Protein AF-A0A954X4A0-F1 (afdb_monomer)

Structure (mmCIF, N/CA/C/O backbone):
data_AF-A0A954X4A0-F1
#
_entry.id   AF-A0A954X4A0-F1
#
loop_
_atom_site.group_PDB
_atom_site.id
_atom_site.type_symbol
_atom_site.label_atom_id
_atom_site.label_alt_id
_atom_site.label_comp_id
_atom_site.label_asym_id
_atom_site.label_entity_id
_atom_site.label_seq_id
_atom_site.pdbx_PDB_ins_code
_atom_site.Cartn_x
_atom_site.Cartn_y
_atom_site.Cartn_z
_atom_site.occupancy
_atom_site.B_iso_or_equiv
_atom_site.auth_seq_id
_atom_site.auth_comp_id
_atom_site.auth_asym_id
_atom_site.auth_atom_id
_atom_site.pdbx_PDB_model_num
ATOM 1 N N . MET A 1 1 ? 46.713 26.435 -5.216 1.00 39.06 1 MET A N 1
ATOM 2 C CA . MET A 1 1 ? 46.132 25.210 -4.631 1.00 39.06 1 MET A CA 1
ATOM 3 C C . MET A 1 1 ? 44.627 25.393 -4.653 1.00 39.06 1 MET A C 1
ATOM 5 O O . MET A 1 1 ? 44.120 26.196 -3.885 1.00 39.06 1 MET A O 1
ATOM 9 N N . VAL A 1 2 ? 43.946 24.784 -5.622 1.00 31.58 2 VAL A N 1
ATOM 10 C CA . VAL A 1 2 ? 42.481 24.824 -5.707 1.00 31.58 2 VAL A CA 1
ATOM 11 C C . VAL A 1 2 ? 41.971 23.732 -4.775 1.00 31.58 2 VAL A C 1
ATOM 13 O O . VAL A 1 2 ? 42.324 22.568 -4.953 1.00 31.58 2 VAL A O 1
ATOM 16 N N . ALA A 1 3 ? 41.231 24.117 -3.740 1.00 28.08 3 ALA A N 1
ATOM 17 C CA . ALA A 1 3 ? 40.576 23.171 -2.851 1.00 28.08 3 ALA A CA 1
ATOM 18 C C . ALA A 1 3 ? 39.402 22.543 -3.610 1.00 28.08 3 ALA A C 1
ATOM 20 O O . ALA A 1 3 ? 38.414 23.213 -3.902 1.00 28.08 3 ALA A O 1
ATOM 21 N N . VAL A 1 4 ? 39.539 21.267 -3.964 1.00 30.56 4 VAL A N 1
ATOM 22 C CA . VAL A 1 4 ? 38.419 20.442 -4.416 1.00 30.56 4 VAL A CA 1
ATOM 23 C C . VAL A 1 4 ? 37.564 20.176 -3.183 1.00 30.56 4 VAL A C 1
ATOM 25 O O . VAL A 1 4 ? 37.956 19.416 -2.299 1.00 30.56 4 VAL A O 1
ATOM 28 N N . VAL A 1 5 ? 36.427 20.862 -3.086 1.00 30.56 5 VAL A N 1
ATOM 29 C CA . VAL A 1 5 ? 35.395 20.539 -2.102 1.00 30.56 5 VAL A CA 1
ATOM 30 C C . VAL A 1 5 ? 34.685 19.296 -2.623 1.00 30.56 5 VAL A C 1
ATOM 32 O O . VAL A 1 5 ? 33.841 19.377 -3.510 1.00 30.56 5 VAL A O 1
ATOM 35 N N . LEU A 1 6 ? 35.081 18.134 -2.111 1.00 31.70 6 LEU A N 1
ATOM 36 C CA . LEU A 1 6 ? 34.331 16.898 -2.280 1.00 31.70 6 LEU A CA 1
ATOM 37 C C . LEU A 1 6 ? 33.042 17.045 -1.459 1.00 31.70 6 LEU A C 1
ATOM 39 O O . LEU A 1 6 ? 33.068 16.892 -0.237 1.00 31.70 6 LEU A O 1
ATOM 43 N N . LEU A 1 7 ? 31.930 17.408 -2.106 1.00 33.59 7 LEU A N 1
ATOM 44 C CA . LEU A 1 7 ? 30.612 17.249 -1.495 1.00 33.59 7 LEU A CA 1
ATOM 45 C C . LEU A 1 7 ? 30.354 15.746 -1.371 1.00 33.59 7 LEU A C 1
ATOM 47 O O . LEU A 1 7 ? 29.983 15.084 -2.335 1.00 33.59 7 LEU A O 1
ATOM 51 N N . LEU A 1 8 ? 30.584 15.208 -0.177 1.00 35.22 8 LEU A N 1
ATOM 52 C CA . LEU A 1 8 ? 30.024 13.926 0.224 1.00 35.22 8 LEU A CA 1
ATOM 53 C C . LEU A 1 8 ? 28.500 14.090 0.233 1.00 35.22 8 LEU A C 1
ATOM 55 O O . LEU A 1 8 ? 27.963 14.833 1.056 1.00 35.22 8 LEU A O 1
ATOM 59 N N . ALA A 1 9 ? 27.816 13.434 -0.705 1.00 33.53 9 ALA A N 1
ATOM 60 C CA . ALA A 1 9 ? 26.380 13.228 -0.601 1.00 33.53 9 ALA A CA 1
ATOM 61 C C . ALA A 1 9 ? 26.092 12.505 0.729 1.00 33.53 9 ALA A C 1
ATOM 63 O O . ALA A 1 9 ? 26.859 11.608 1.099 1.00 33.53 9 ALA A O 1
ATOM 64 N N . PRO A 1 10 ? 25.041 12.881 1.477 1.00 32.62 10 PRO A N 1
ATOM 65 C CA . PRO A 1 10 ? 24.654 12.131 2.658 1.00 32.62 10 PRO A CA 1
ATOM 66 C C . PRO A 1 10 ? 24.309 10.707 2.222 1.00 32.62 10 PRO A C 1
ATOM 68 O O . PRO A 1 10 ? 23.379 10.467 1.456 1.00 32.62 10 PRO A O 1
ATOM 71 N N . SER A 1 11 ? 25.123 9.767 2.685 1.00 42.88 11 SER A N 1
ATOM 72 C CA . SER A 1 11 ? 24.924 8.340 2.523 1.00 42.88 11 SER A CA 1
ATOM 73 C C . SER A 1 11 ? 23.708 7.911 3.341 1.00 42.88 11 SER A C 1
ATOM 75 O O . SER A 1 11 ? 23.797 7.788 4.564 1.00 42.88 11 SER A O 1
ATOM 77 N N . SER A 1 12 ? 22.588 7.661 2.674 1.00 38.28 12 SER A N 1
ATOM 78 C CA . SER A 1 12 ? 21.484 6.880 3.239 1.00 38.28 12 SER A CA 1
ATOM 79 C C . SER A 1 12 ? 21.042 5.762 2.293 1.00 38.28 12 SER A C 1
ATOM 81 O O . SER A 1 12 ? 19.857 5.465 2.201 1.00 38.28 12 SER A O 1
ATOM 83 N N . SER A 1 13 ? 21.977 5.141 1.570 1.00 37.66 13 SER A N 1
ATOM 84 C CA . SER A 1 13 ? 21.705 3.873 0.891 1.00 37.66 13 SER A CA 1
ATOM 85 C C . SER A 1 13 ? 21.936 2.741 1.888 1.00 37.66 13 SER A C 1
ATOM 87 O O . SER A 1 13 ? 23.075 2.462 2.271 1.00 37.66 13 SER A O 1
ATOM 89 N N . VAL A 1 14 ? 20.854 2.121 2.353 1.00 39.56 14 VAL A N 1
ATOM 90 C CA . VAL A 1 14 ? 20.941 0.863 3.095 1.00 39.56 14 VAL A CA 1
ATOM 91 C C . VAL A 1 14 ? 21.382 -0.204 2.095 1.00 39.56 14 VAL A C 1
ATOM 93 O O . VAL A 1 14 ? 20.606 -0.649 1.260 1.00 39.56 14 VAL A O 1
ATOM 96 N N . ASP A 1 15 ? 22.664 -0.554 2.154 1.00 45.38 15 ASP A N 1
ATOM 97 C CA . ASP A 1 15 ? 23.325 -1.545 1.302 1.00 45.38 15 ASP A CA 1
ATOM 98 C C . ASP A 1 15 ? 23.193 -2.960 1.905 1.00 45.38 15 ASP A C 1
ATOM 100 O O . ASP A 1 15 ? 24.169 -3.653 2.196 1.00 45.38 15 ASP A O 1
ATOM 104 N N . SER A 1 16 ? 21.955 -3.383 2.166 1.00 46.41 16 SER A N 1
ATOM 105 C CA . SER A 1 16 ? 21.629 -4.783 2.449 1.00 46.41 16 SER A CA 1
ATOM 106 C C . SER A 1 16 ? 20.537 -5.197 1.480 1.00 46.41 16 SER A C 1
ATOM 108 O O . SER A 1 16 ? 19.430 -4.676 1.577 1.00 46.41 16 SER A O 1
ATOM 110 N N . GLN A 1 17 ? 20.871 -6.078 0.529 1.00 62.22 17 GLN A N 1
ATOM 111 C CA . GLN A 1 17 ? 19.955 -6.586 -0.497 1.00 62.22 17 GLN A CA 1
ATOM 112 C C . GLN A 1 17 ? 18.569 -6.838 0.103 1.00 62.22 17 GLN A C 1
ATOM 114 O O . GLN A 1 17 ? 18.428 -7.688 0.984 1.00 62.22 17 GLN A O 1
ATOM 119 N N . ALA A 1 18 ? 17.577 -6.073 -0.354 1.00 69.38 18 ALA A N 1
ATOM 120 C CA . ALA A 1 18 ? 16.188 -6.294 0.010 1.00 69.38 18 ALA A CA 1
ATOM 121 C C . ALA A 1 18 ? 15.807 -7.759 -0.227 1.00 69.38 18 ALA A C 1
ATOM 123 O O . ALA A 1 18 ? 16.299 -8.399 -1.163 1.00 69.38 18 ALA A O 1
ATOM 124 N N . ALA A 1 19 ? 14.936 -8.280 0.630 1.00 84.12 19 ALA A N 1
ATOM 125 C CA . ALA A 1 19 ? 14.449 -9.648 0.566 1.00 84.12 19 ALA A CA 1
ATOM 126 C C . ALA A 1 19 ? 12.959 -9.596 0.209 1.00 84.12 19 ALA A C 1
ATOM 128 O O . ALA A 1 19 ? 12.118 -9.854 1.078 1.00 84.12 19 ALA A O 1
ATOM 129 N N . PRO A 1 20 ? 12.626 -9.229 -1.046 1.00 91.19 20 PRO A N 1
ATOM 130 C CA . PRO A 1 20 ? 11.250 -8.996 -1.436 1.00 91.19 20 PRO A CA 1
ATOM 131 C C . PRO A 1 20 ? 10.408 -10.252 -1.269 1.00 91.19 20 PRO A C 1
ATOM 133 O O . PRO A 1 20 ? 10.873 -11.389 -1.413 1.00 91.19 20 PRO A O 1
ATOM 136 N N . ILE A 1 21 ? 9.123 -10.035 -1.031 1.00 93.88 21 ILE A N 1
ATOM 137 C CA . ILE A 1 21 ? 8.148 -11.111 -0.947 1.00 93.88 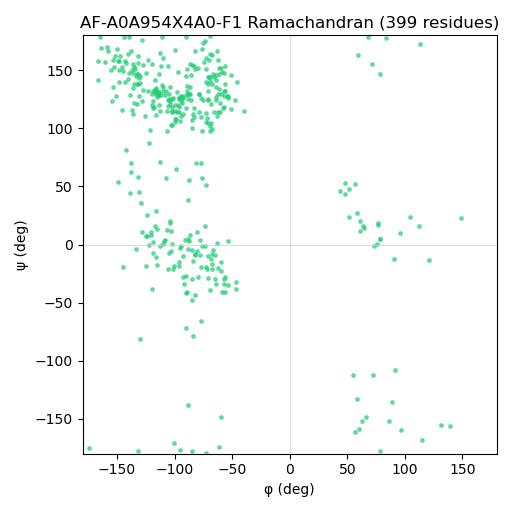21 ILE A CA 1
ATOM 138 C C . ILE A 1 21 ? 7.853 -11.606 -2.364 1.00 93.88 21 ILE A C 1
ATOM 140 O O . ILE A 1 21 ? 7.433 -10.847 -3.237 1.00 93.88 21 ILE A O 1
ATOM 144 N N . VAL A 1 22 ? 8.029 -12.909 -2.593 1.00 95.19 22 VAL A N 1
ATOM 145 C CA . VAL A 1 22 ? 7.597 -13.556 -3.837 1.00 95.19 22 VAL A CA 1
ATOM 146 C C . VAL A 1 22 ? 6.089 -13.760 -3.782 1.00 95.19 22 VAL A C 1
ATOM 148 O O . VAL A 1 22 ? 5.589 -14.611 -3.046 1.00 95.19 22 VAL A O 1
ATOM 151 N N . ARG A 1 23 ? 5.365 -12.996 -4.596 1.00 95.06 23 ARG A N 1
ATOM 152 C CA . ARG A 1 23 ? 3.899 -13.008 -4.654 1.00 95.06 23 ARG A CA 1
ATOM 153 C C . ARG A 1 23 ? 3.329 -14.167 -5.460 1.00 95.06 23 ARG A C 1
ATOM 155 O O . ARG A 1 23 ? 2.220 -14.625 -5.201 1.00 95.06 23 ARG A O 1
ATOM 162 N N . GLY A 1 24 ? 4.095 -14.639 -6.435 1.00 96.25 24 GLY A N 1
ATOM 163 C CA . GLY A 1 24 ? 3.678 -15.662 -7.384 1.00 96.25 24 GLY A CA 1
ATOM 164 C C . GLY A 1 24 ? 3.993 -15.235 -8.809 1.00 96.25 24 GLY A C 1
ATOM 165 O O . GLY A 1 24 ? 4.912 -14.449 -9.036 1.00 96.25 24 GLY A O 1
ATOM 166 N N . THR A 1 25 ? 3.247 -15.777 -9.768 1.00 96.88 25 THR A N 1
ATOM 167 C CA . THR A 1 25 ? 3.436 -15.498 -11.194 1.00 96.88 25 THR A CA 1
ATOM 168 C C . THR A 1 25 ? 2.116 -15.207 -11.892 1.00 96.88 25 THR A C 1
ATOM 170 O O . THR A 1 25 ? 1.125 -15.886 -11.613 1.00 96.88 25 THR A O 1
ATOM 173 N N . GLY A 1 26 ? 2.135 -14.308 -12.874 1.00 96.69 26 GLY A N 1
ATOM 174 C CA . GLY A 1 26 ? 0.967 -13.957 -13.681 1.00 96.69 26 GLY A CA 1
ATOM 175 C C . GLY A 1 26 ? 0.059 -12.912 -13.022 1.00 96.69 26 GLY A C 1
ATOM 176 O O . GLY A 1 26 ? 0.266 -12.542 -11.869 1.00 96.69 26 GLY A O 1
ATOM 177 N N . ASN A 1 27 ? -1.001 -12.501 -13.728 1.00 94.25 27 ASN A N 1
ATOM 178 C CA . ASN A 1 27 ? -1.903 -11.418 -13.295 1.00 94.25 27 ASN A CA 1
ATOM 179 C C . ASN A 1 27 ? -2.531 -11.671 -11.915 1.00 94.25 27 ASN A C 1
ATOM 181 O O . ASN A 1 27 ? -2.710 -10.750 -11.137 1.00 94.25 27 ASN A O 1
ATOM 185 N N . GLY A 1 28 ? -2.820 -12.931 -11.567 1.00 93.88 28 GLY A N 1
ATOM 186 C CA . GLY A 1 28 ? -3.385 -13.274 -10.255 1.00 93.88 28 GLY A CA 1
ATOM 187 C C . GLY A 1 28 ? -2.438 -13.054 -9.067 1.00 93.88 28 GLY A C 1
ATOM 188 O O . GLY A 1 28 ? -2.867 -13.210 -7.927 1.00 93.88 28 GLY A O 1
ATOM 189 N N . ALA A 1 29 ? -1.161 -12.749 -9.320 1.00 96.06 29 ALA A N 1
ATOM 190 C CA . ALA A 1 29 ? -0.183 -12.397 -8.295 1.00 96.06 29 ALA A CA 1
ATOM 191 C C . ALA A 1 29 ? -0.018 -10.876 -8.105 1.00 96.06 29 ALA A C 1
ATOM 193 O O . ALA A 1 29 ? 0.526 -10.483 -7.067 1.00 96.06 29 ALA A O 1
ATOM 194 N N . LEU A 1 30 ? -0.501 -10.050 -9.046 1.00 95.50 30 LEU A N 1
ATOM 195 C CA . LEU A 1 30 ? -0.576 -8.588 -8.908 1.00 95.50 30 LEU A CA 1
ATOM 196 C C . LEU A 1 30 ? -1.496 -8.202 -7.740 1.00 95.50 30 LEU A C 1
ATOM 198 O O . LEU A 1 30 ? -2.280 -9.027 -7.257 1.00 95.50 30 LEU A O 1
ATOM 202 N N . ILE A 1 31 ? -1.341 -6.993 -7.201 1.00 94.56 31 ILE A N 1
ATOM 203 C CA . ILE A 1 31 ? -2.243 -6.459 -6.166 1.00 94.56 31 ILE A CA 1
ATOM 204 C C . ILE A 1 31 ? -3.497 -5.873 -6.811 1.00 94.56 31 ILE A C 1
ATOM 206 O O . ILE A 1 31 ? -4.591 -6.129 -6.304 1.00 94.56 31 ILE A O 1
ATOM 210 N N . GLY A 1 32 ? -3.323 -5.122 -7.895 1.00 92.62 32 GLY A N 1
ATOM 211 C CA . GLY A 1 32 ? -4.303 -4.202 -8.445 1.00 92.62 32 GLY A CA 1
ATOM 212 C C . GLY A 1 32 ? -4.554 -2.999 -7.535 1.00 92.62 32 GLY A C 1
ATOM 213 O O . GLY A 1 32 ? -4.027 -2.882 -6.423 1.00 92.62 32 GLY A O 1
ATOM 214 N N . ASN A 1 33 ? -5.420 -2.117 -8.011 1.00 91.31 33 ASN A N 1
ATOM 215 C CA . ASN A 1 33 ? -5.935 -0.927 -7.361 1.00 91.31 33 ASN A CA 1
ATOM 216 C C . ASN A 1 33 ? -4.826 -0.075 -6.730 1.00 91.31 33 ASN A C 1
ATOM 218 O O . ASN A 1 33 ? -4.913 0.351 -5.571 1.00 91.31 33 ASN A O 1
ATOM 222 N N . ASP A 1 34 ? -3.748 0.087 -7.488 1.00 93.12 34 ASP A N 1
ATOM 223 C CA . ASP A 1 34 ? -2.563 0.824 -7.098 1.00 93.12 34 ASP A CA 1
ATOM 224 C C . ASP A 1 34 ? -2.744 2.325 -7.394 1.00 93.12 34 ASP A C 1
ATOM 226 O O . ASP A 1 34 ? -3.804 2.784 -7.818 1.00 93.12 34 ASP A O 1
ATOM 230 N N . LEU A 1 35 ? -1.719 3.132 -7.130 1.00 92.69 35 LEU A N 1
ATOM 231 C CA . LEU A 1 35 ? -1.783 4.571 -7.384 1.00 92.69 35 LEU A CA 1
ATOM 232 C C . LEU A 1 35 ? -1.857 4.911 -8.879 1.00 92.69 35 LEU A C 1
ATOM 234 O O . LEU A 1 35 ? -2.234 6.028 -9.219 1.00 92.69 35 LEU A O 1
ATOM 238 N N . THR A 1 36 ? -1.446 4.021 -9.778 1.00 90.06 36 THR A N 1
ATOM 239 C CA . THR A 1 36 ? -1.453 4.320 -11.213 1.00 90.06 36 THR A CA 1
ATOM 240 C C . THR A 1 36 ? -2.809 4.059 -11.863 1.00 90.06 36 THR A C 1
ATOM 242 O O . THR A 1 36 ? -3.175 4.806 -12.777 1.00 90.06 36 THR A O 1
ATOM 245 N N . ASP A 1 37 ? -3.574 3.099 -11.340 1.00 87.94 37 ASP A N 1
ATOM 246 C CA . ASP A 1 37 ? -4.896 2.691 -11.827 1.00 87.94 37 ASP A CA 1
ATOM 247 C C . ASP A 1 37 ? -5.846 2.347 -10.659 1.00 87.94 37 ASP A C 1
ATOM 249 O O . ASP A 1 37 ? -6.060 1.185 -10.287 1.00 87.94 37 ASP A O 1
ATOM 253 N N . VAL A 1 38 ? -6.440 3.377 -10.048 1.00 87.94 38 VAL A N 1
ATOM 254 C CA . VAL A 1 38 ? -7.381 3.199 -8.941 1.00 87.94 38 VAL A CA 1
ATOM 255 C C . VAL A 1 38 ? -8.692 2.644 -9.486 1.00 87.94 38 VAL A C 1
ATOM 257 O O . VAL A 1 38 ? -9.489 3.299 -10.157 1.00 87.94 38 VAL A O 1
ATOM 260 N N . GLY A 1 39 ? -8.976 1.415 -9.087 1.00 86.62 39 GLY A N 1
ATOM 261 C CA . GLY A 1 39 ? -10.148 0.646 -9.451 1.00 86.62 39 GLY A CA 1
ATOM 262 C C . GLY A 1 39 ? -9.910 -0.292 -10.625 1.00 86.62 39 GLY A C 1
ATOM 263 O O . GLY A 1 39 ? -10.906 -0.828 -11.111 1.00 86.62 39 GLY A O 1
ATOM 264 N N . ASP A 1 40 ? -8.656 -0.479 -11.056 1.00 86.62 40 ASP A N 1
ATOM 265 C CA . ASP A 1 40 ? -8.259 -1.401 -12.129 1.00 86.62 40 ASP A CA 1
ATOM 266 C C . ASP A 1 40 ? -9.090 -1.194 -13.405 1.00 86.62 40 ASP A C 1
ATOM 268 O O . ASP A 1 40 ? -9.704 -2.126 -13.939 1.00 86.62 40 ASP A O 1
ATOM 272 N N . ASN A 1 41 ? -9.237 0.063 -13.825 1.00 84.44 41 ASN A N 1
ATOM 273 C CA . ASN A 1 41 ? -10.138 0.456 -14.906 1.00 84.44 41 ASN A CA 1
ATOM 274 C C . ASN A 1 41 ? -9.454 1.239 -16.036 1.00 84.44 41 ASN A C 1
ATOM 276 O O . ASN A 1 41 ? -10.134 1.689 -16.970 1.00 84.44 41 ASN A O 1
ATOM 280 N N . GLY A 1 42 ? -8.127 1.343 -15.995 1.00 78.50 42 GLY A N 1
ATOM 281 C CA . GLY A 1 42 ? -7.300 1.866 -17.063 1.00 78.50 42 GLY A CA 1
ATOM 282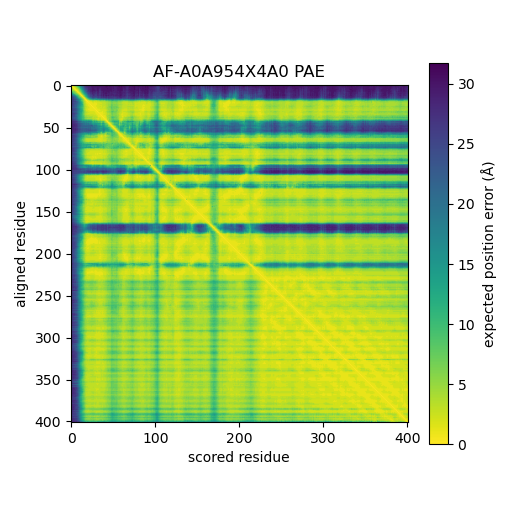 C C . GLY A 1 42 ? -7.545 1.148 -18.393 1.00 78.50 42 GLY A C 1
ATOM 283 O O . GLY A 1 42 ? -7.518 -0.076 -18.501 1.00 78.50 42 GLY A O 1
ATOM 284 N N . ALA A 1 43 ? -7.819 1.914 -19.451 1.00 71.44 43 ALA A N 1
ATOM 285 C CA . ALA A 1 43 ? -8.039 1.344 -20.777 1.00 71.44 43 ALA A CA 1
ATOM 286 C C . ALA A 1 43 ? -6.704 1.084 -21.506 1.00 71.44 43 ALA A C 1
ATOM 288 O O . ALA A 1 43 ? -6.080 2.029 -21.996 1.00 71.44 43 ALA A O 1
ATOM 289 N N . GLU A 1 44 ? -6.336 -0.191 -21.674 1.00 62.44 44 GLU A N 1
ATOM 290 C CA . GLU A 1 44 ? -5.107 -0.696 -22.333 1.00 62.44 44 GLU A CA 1
ATOM 291 C C . GLU A 1 44 ? -4.777 -0.037 -23.695 1.00 62.44 44 GLU A C 1
ATOM 293 O O . GLU A 1 44 ? -3.621 0.128 -24.066 1.00 62.44 44 GLU A O 1
ATOM 298 N N . GLY A 1 45 ? -5.786 0.373 -24.473 1.00 58.03 45 GLY A N 1
ATOM 299 C CA . GLY A 1 45 ? -5.604 0.987 -25.800 1.00 58.03 45 GLY A CA 1
ATOM 300 C C . GLY A 1 45 ? -5.495 2.517 -25.811 1.00 58.03 45 GLY A C 1
ATOM 301 O O . GLY A 1 45 ? -5.509 3.119 -26.885 1.00 58.03 45 GLY A O 1
ATOM 302 N N . SER A 1 46 ? -5.483 3.161 -24.642 1.00 56.09 46 SER A N 1
ATOM 303 C CA . SER A 1 46 ? -5.490 4.627 -24.527 1.00 56.09 46 SER A CA 1
ATOM 304 C C . SER A 1 46 ? -4.102 5.264 -24.648 1.00 56.09 46 SER A C 1
ATOM 306 O O . SER A 1 46 ? -4.012 6.474 -24.878 1.00 56.09 46 SER A O 1
ATOM 308 N N . TYR A 1 47 ? -3.033 4.468 -24.553 1.00 63.25 47 TYR A N 1
ATOM 309 C CA . TYR A 1 47 ? -1.662 4.930 -24.737 1.00 63.25 47 TYR A CA 1
ATOM 310 C C . TYR A 1 47 ? -1.455 5.379 -26.186 1.00 63.25 47 TYR A C 1
ATOM 312 O O . TYR A 1 47 ? -1.567 4.602 -27.135 1.00 63.25 47 TYR A O 1
ATOM 320 N N . VAL A 1 48 ? -1.211 6.674 -26.375 1.00 55.38 48 VAL A N 1
ATOM 321 C CA . VAL A 1 48 ? -1.007 7.237 -27.710 1.00 55.38 48 VAL A CA 1
ATOM 322 C C . VAL A 1 48 ? 0.417 6.911 -28.156 1.00 55.38 48 VAL A C 1
ATOM 324 O O . VAL A 1 48 ? 1.374 7.419 -27.572 1.00 55.38 48 VAL A O 1
ATOM 327 N N . ASP A 1 49 ? 0.541 6.085 -29.196 1.00 52.84 49 ASP A N 1
ATOM 328 C CA . ASP A 1 49 ? 1.814 5.703 -29.820 1.00 52.84 49 ASP A CA 1
ATOM 329 C C . ASP A 1 49 ? 2.710 6.934 -30.082 1.00 52.84 49 ASP A C 1
ATOM 331 O O . ASP A 1 49 ? 2.298 7.907 -30.725 1.00 52.84 49 ASP A O 1
ATOM 335 N N . GLY A 1 50 ? 3.936 6.902 -29.548 1.00 50.25 50 GLY A N 1
ATOM 336 C CA . GLY A 1 50 ? 4.978 7.900 -29.800 1.00 50.25 50 GLY A CA 1
ATOM 337 C C . GLY A 1 50 ? 4.866 9.236 -29.051 1.00 50.25 50 GLY A C 1
ATOM 338 O O . GLY A 1 50 ? 5.688 10.126 -29.294 1.00 50.25 50 GLY A O 1
ATOM 339 N N . ALA A 1 51 ? 3.905 9.421 -28.140 1.00 54.25 51 ALA A N 1
ATOM 340 C CA . ALA A 1 51 ? 3.847 10.623 -27.305 1.00 54.25 51 ALA A CA 1
ATOM 341 C C . ALA A 1 51 ? 4.762 10.483 -26.074 1.00 54.25 51 ALA A C 1
ATOM 343 O O . ALA A 1 51 ? 4.466 9.720 -25.167 1.00 54.25 51 ALA A O 1
ATOM 344 N N . ALA A 1 52 ? 5.843 11.272 -26.003 1.00 49.16 52 ALA A N 1
ATOM 345 C CA . ALA A 1 52 ? 6.781 11.268 -24.865 1.00 49.16 52 ALA A CA 1
ATOM 346 C C . ALA A 1 52 ? 6.130 11.626 -23.509 1.00 49.16 52 ALA A C 1
ATOM 348 O O . ALA A 1 52 ? 6.674 11.312 -22.452 1.00 49.16 52 ALA A O 1
ATOM 349 N N . ILE A 1 53 ? 4.991 12.323 -23.555 1.00 55.12 53 ILE A N 1
ATOM 350 C CA . ILE A 1 53 ? 4.108 12.602 -22.422 1.00 55.12 53 ILE A CA 1
ATOM 351 C C . ILE A 1 53 ? 2.678 12.608 -22.985 1.00 55.12 53 ILE A C 1
ATOM 353 O O . ILE A 1 53 ? 2.379 13.479 -23.812 1.00 55.12 53 ILE A O 1
ATOM 357 N N . PRO A 1 54 ? 1.776 11.693 -22.590 1.00 55.34 54 PRO A N 1
ATOM 358 C CA . PRO A 1 54 ? 0.363 11.829 -22.909 1.00 55.34 54 PRO A CA 1
ATOM 359 C C . PRO A 1 54 ? -0.164 13.141 -22.290 1.00 55.34 54 PRO A C 1
ATOM 361 O O . PRO A 1 54 ? -0.062 13.341 -21.080 1.00 55.34 54 PRO A O 1
ATOM 364 N N . PRO A 1 55 ? -0.724 14.079 -23.081 1.00 49.28 55 PRO A N 1
ATOM 365 C CA . PRO A 1 55 ? -1.141 15.395 -22.582 1.00 49.28 55 PRO A CA 1
ATOM 366 C C . PRO A 1 55 ? -2.418 15.375 -21.715 1.00 49.28 55 PRO A C 1
ATOM 368 O O . PRO A 1 55 ? -3.018 16.424 -21.480 1.00 49.28 55 PRO A O 1
ATOM 371 N N . ALA A 1 56 ? -2.846 14.215 -21.219 1.00 56.03 56 ALA A N 1
ATOM 372 C CA . ALA A 1 56 ? -4.010 14.063 -20.358 1.00 56.03 56 ALA A CA 1
ATOM 373 C C . ALA A 1 56 ? -3.867 12.828 -19.461 1.00 56.03 56 ALA A C 1
ATOM 375 O O . ALA A 1 56 ? -3.132 11.899 -19.784 1.00 56.03 56 ALA A O 1
ATOM 376 N N . VAL A 1 57 ? -4.615 12.830 -18.356 1.00 61.44 57 VAL A N 1
ATOM 377 C CA . VAL A 1 57 ? -4.921 11.612 -17.599 1.00 61.44 57 VAL A CA 1
ATOM 378 C C . VAL A 1 57 ? -5.601 10.654 -18.574 1.00 61.44 57 VAL A C 1
ATOM 380 O O . VAL A 1 57 ? -6.617 11.010 -19.182 1.00 61.44 57 VAL A O 1
ATOM 383 N N . LEU A 1 58 ? -4.982 9.500 -18.806 1.00 68.62 58 LEU A N 1
ATOM 384 C CA . LEU A 1 58 ? -5.539 8.478 -19.682 1.00 68.62 58 LEU A CA 1
ATOM 385 C C . LEU A 1 58 ? -6.847 7.965 -19.074 1.00 68.62 58 LEU A C 1
ATOM 387 O O . LEU A 1 58 ? -7.001 7.941 -17.857 1.00 68.62 58 LEU A O 1
ATOM 391 N N . SER A 1 59 ? -7.822 7.612 -19.913 1.00 71.25 59 SER A N 1
ATOM 392 C CA . SER A 1 59 ? -9.144 7.215 -19.419 1.00 71.25 59 SER A CA 1
ATOM 393 C C . SER A 1 59 ? -9.025 6.021 -18.475 1.00 71.25 59 SER A C 1
ATOM 395 O O . SER A 1 59 ? -8.630 4.941 -18.910 1.00 71.25 59 SER A O 1
ATOM 397 N N . GLY A 1 60 ? -9.419 6.237 -17.223 1.00 72.69 60 GLY A N 1
ATOM 398 C CA . GLY A 1 60 ? -9.433 5.229 -16.168 1.00 72.69 60 GLY A CA 1
ATOM 399 C C . GLY A 1 60 ? -8.154 5.128 -15.340 1.00 72.69 60 GLY A C 1
ATOM 400 O O . GLY A 1 60 ? -8.188 4.541 -14.274 1.00 72.69 60 GLY A O 1
ATOM 401 N N . PHE A 1 61 ? -7.064 5.759 -15.781 1.00 81.00 61 PHE A N 1
ATOM 402 C CA . PHE A 1 61 ? -5.841 5.852 -14.992 1.00 81.00 61 PHE A CA 1
ATOM 403 C C . PHE A 1 61 ? -5.872 7.054 -14.057 1.00 81.00 61 PHE A C 1
ATOM 405 O O . PHE A 1 61 ? -6.482 8.084 -14.351 1.00 81.00 61 PHE A O 1
ATOM 412 N N . ASP A 1 62 ? -5.105 6.961 -12.980 1.00 85.50 62 ASP A N 1
ATOM 413 C CA . ASP A 1 62 ? -5.035 7.975 -11.936 1.00 85.50 62 ASP A CA 1
ATOM 414 C C . ASP A 1 62 ? -3.635 8.593 -11.822 1.00 85.50 62 ASP A C 1
ATOM 416 O O . ASP A 1 62 ? -3.324 9.301 -10.868 1.00 85.50 62 ASP A O 1
ATOM 420 N N . GLY A 1 63 ? -2.788 8.402 -12.834 1.00 83.88 63 GLY A N 1
ATOM 421 C CA . GLY A 1 63 ? -1.494 9.065 -12.990 1.00 83.88 63 GLY A CA 1
ATOM 422 C C . GLY A 1 63 ? -1.366 9.818 -14.314 1.00 83.88 63 GLY A C 1
ATOM 423 O O . GLY A 1 63 ? -2.053 9.539 -15.299 1.00 83.88 63 GLY A O 1
ATOM 424 N N . ARG A 1 64 ? -0.445 10.787 -14.365 1.00 85.88 64 ARG A N 1
ATOM 425 C CA . ARG A 1 64 ? 0.097 11.300 -15.631 1.00 85.88 64 ARG A CA 1
ATOM 426 C C . ARG A 1 64 ? 1.429 10.637 -15.908 1.00 85.88 64 ARG A C 1
ATOM 428 O O . ARG A 1 64 ? 2.417 10.938 -15.244 1.00 85.88 64 ARG A O 1
ATOM 435 N N . PHE A 1 65 ? 1.450 9.741 -16.881 1.00 87.06 65 PHE A N 1
ATOM 436 C CA . PHE A 1 65 ? 2.642 8.955 -17.156 1.00 87.06 65 PHE A CA 1
ATOM 437 C C . PHE A 1 65 ? 3.686 9.728 -17.961 1.00 87.06 65 PHE A C 1
ATOM 439 O O . PHE A 1 65 ? 3.370 10.638 -18.728 1.00 87.06 65 PHE A O 1
ATOM 446 N N . PHE A 1 66 ? 4.949 9.370 -17.765 1.00 86.50 66 PHE A N 1
ATOM 447 C CA . PHE A 1 66 ? 6.089 9.891 -18.511 1.00 86.50 66 PHE A CA 1
ATOM 448 C C . PHE A 1 66 ? 7.161 8.807 -18.618 1.00 86.50 66 PHE A C 1
ATOM 450 O O . PHE A 1 66 ? 7.286 7.952 -17.739 1.00 86.50 66 PHE A O 1
ATOM 457 N N . ALA A 1 67 ? 7.945 8.840 -19.691 1.00 86.44 67 ALA A N 1
ATOM 458 C CA . ALA A 1 67 ? 9.009 7.870 -19.910 1.00 86.44 67 ALA A CA 1
ATOM 459 C C . ALA A 1 67 ? 10.189 8.495 -20.656 1.00 86.44 67 ALA A C 1
ATOM 461 O O . ALA A 1 67 ? 10.065 9.548 -21.285 1.00 86.44 67 ALA A O 1
ATOM 462 N N . SER A 1 68 ? 11.344 7.837 -20.598 1.00 84.31 68 SER A N 1
ATOM 463 C CA . SER A 1 68 ? 12.512 8.181 -21.415 1.00 84.31 68 SER A CA 1
ATOM 464 C C . SER A 1 68 ? 12.242 7.967 -22.900 1.00 84.31 68 SER A C 1
ATOM 466 O O . SER A 1 68 ? 12.844 8.645 -23.734 1.00 84.31 68 SER A O 1
ATOM 468 N N . SER A 1 69 ? 11.372 7.011 -23.241 1.00 78.31 69 SER A N 1
ATOM 469 C CA . SER A 1 69 ? 11.071 6.648 -24.620 1.00 78.31 69 SER A CA 1
ATOM 470 C C . SER A 1 69 ? 9.823 5.775 -24.754 1.00 78.31 69 SER A C 1
ATOM 472 O O . SER A 1 69 ? 9.642 4.831 -23.994 1.00 78.31 69 SER A O 1
ATOM 474 N N . GLU A 1 70 ? 9.045 6.032 -25.812 1.00 79.06 70 GLU A N 1
ATOM 475 C CA . GLU A 1 70 ? 7.795 5.331 -26.155 1.00 79.06 70 GLU A CA 1
ATOM 476 C C . GLU A 1 70 ? 7.806 4.736 -27.572 1.00 79.06 70 GLU A C 1
ATOM 478 O O . GLU A 1 70 ? 6.770 4.563 -28.199 1.00 79.06 70 GLU A O 1
ATOM 483 N N . ALA A 1 71 ? 8.977 4.436 -28.142 1.00 70.06 71 ALA A N 1
ATOM 484 C CA . ALA A 1 71 ? 9.029 3.886 -29.505 1.00 70.06 71 ALA A CA 1
ATOM 485 C C . ALA A 1 71 ? 8.445 2.457 -29.631 1.00 70.06 71 ALA A C 1
ATOM 487 O O . ALA A 1 71 ? 8.177 2.023 -30.749 1.00 70.06 71 ALA A O 1
ATOM 488 N N . GLY A 1 72 ? 8.281 1.741 -28.504 1.00 67.44 72 GLY A N 1
ATOM 489 C CA . GLY A 1 72 ? 7.814 0.349 -28.427 1.00 67.44 72 GLY A CA 1
ATOM 490 C C . GLY A 1 72 ? 8.687 -0.664 -29.185 1.00 67.44 72 GLY A C 1
ATOM 491 O O . GLY A 1 72 ? 9.497 -0.320 -30.048 1.00 67.44 72 GLY A O 1
ATOM 492 N N . PHE A 1 73 ? 8.536 -1.957 -28.896 1.00 71.94 73 PHE A N 1
ATOM 493 C CA . PHE A 1 73 ? 9.020 -3.027 -29.778 1.00 71.94 73 PHE A CA 1
ATOM 494 C C . PHE A 1 73 ? 7.848 -3.650 -30.538 1.00 71.94 73 PHE A C 1
ATOM 496 O O . PHE A 1 73 ? 6.774 -3.864 -29.980 1.00 71.94 73 PHE A O 1
ATOM 503 N N . GLY A 1 74 ? 8.021 -3.875 -31.846 1.00 69.25 74 GLY A N 1
ATOM 504 C CA . GLY A 1 74 ? 6.966 -4.431 -32.706 1.00 69.25 74 GLY A CA 1
ATOM 505 C C . GLY A 1 74 ? 5.690 -3.580 -32.814 1.00 69.25 74 GLY A C 1
ATOM 506 O O . GLY A 1 74 ? 4.696 -4.078 -33.333 1.00 69.25 74 GLY A O 1
ATOM 507 N N . GLY A 1 75 ? 5.717 -2.326 -32.342 1.00 71.81 75 GLY A N 1
ATOM 508 C CA . GLY A 1 75 ? 4.559 -1.428 -32.280 1.00 71.81 75 GLY A CA 1
ATOM 509 C C . GLY A 1 75 ? 3.578 -1.727 -31.141 1.00 71.81 75 GLY A C 1
ATOM 510 O O . GLY A 1 75 ? 2.425 -1.321 -31.242 1.00 71.81 75 GLY A O 1
ATOM 511 N N . GLY A 1 76 ? 3.999 -2.469 -30.106 1.00 80.12 76 GLY A N 1
ATOM 512 C CA . GLY A 1 76 ? 3.092 -2.903 -29.039 1.00 80.12 76 GLY A CA 1
ATOM 513 C C . GLY A 1 76 ? 3.669 -2.984 -27.626 1.00 80.12 76 GLY A C 1
ATOM 514 O O . GLY A 1 76 ? 2.890 -2.957 -26.686 1.00 80.12 76 GLY A O 1
ATOM 515 N N . GLU A 1 77 ? 4.992 -3.057 -27.453 1.00 87.50 77 GLU A N 1
ATOM 516 C CA . GLU A 1 77 ? 5.653 -3.240 -26.143 1.00 87.50 77 GLU A CA 1
ATOM 517 C C . GLU A 1 77 ? 6.160 -1.894 -25.573 1.00 87.50 77 GLU A C 1
ATOM 519 O O . GLU A 1 77 ? 7.363 -1.641 -25.506 1.00 87.50 77 GLU A O 1
ATOM 524 N N . PHE A 1 78 ? 5.241 -0.980 -25.263 1.00 86.25 78 PHE A N 1
ATOM 525 C CA . PHE A 1 78 ? 5.503 0.410 -24.855 1.00 86.25 78 PHE A CA 1
ATOM 526 C C . PHE A 1 78 ? 5.853 0.543 -23.366 1.00 86.25 78 PHE A C 1
ATOM 528 O O . PHE A 1 78 ? 5.681 -0.412 -22.610 1.00 86.25 78 PHE A O 1
ATOM 535 N N . ALA A 1 79 ? 6.372 1.701 -22.928 1.00 87.88 79 ALA A N 1
ATOM 536 C CA . ALA A 1 79 ? 6.794 1.842 -21.530 1.00 87.88 79 ALA A CA 1
ATOM 537 C C . ALA A 1 79 ? 5.614 1.837 -20.575 1.00 87.88 79 ALA A C 1
ATOM 539 O O . ALA A 1 79 ? 5.685 1.208 -19.526 1.00 87.88 79 ALA A O 1
ATOM 540 N N . TYR A 1 80 ? 4.517 2.485 -20.953 1.00 87.69 80 TYR A N 1
ATOM 541 C CA . TYR A 1 80 ? 3.341 2.576 -20.095 1.00 87.69 80 TYR A CA 1
ATOM 542 C C . TYR A 1 80 ? 2.558 1.275 -19.930 1.00 87.69 80 TYR A C 1
ATOM 544 O O . TYR A 1 80 ? 1.722 1.204 -19.039 1.00 87.69 80 TYR A O 1
ATOM 552 N N . ASN A 1 81 ? 2.867 0.239 -20.712 1.00 88.06 81 ASN A N 1
ATOM 553 C CA . ASN A 1 81 ? 2.259 -1.079 -20.544 1.00 88.06 81 ASN A CA 1
ATOM 554 C C . ASN A 1 81 ? 2.627 -1.741 -19.211 1.00 88.06 81 ASN A C 1
ATOM 556 O O . ASN A 1 81 ? 2.077 -2.775 -18.891 1.00 88.06 81 ASN A O 1
ATOM 560 N N . VAL A 1 82 ? 3.570 -1.176 -18.451 1.00 92.19 82 VAL A N 1
ATOM 561 C CA . VAL A 1 82 ? 3.905 -1.655 -17.100 1.00 92.19 82 VAL A CA 1
ATOM 562 C C . VAL A 1 82 ? 2.904 -1.202 -16.034 1.00 92.19 82 VAL A C 1
ATOM 564 O O . VAL A 1 82 ? 3.181 -1.390 -14.853 1.00 92.19 82 VAL A O 1
ATOM 567 N N . PHE A 1 83 ? 1.835 -0.512 -16.427 1.00 91.25 83 PHE A N 1
ATOM 568 C CA . PHE A 1 83 ? 0.786 -0.019 -15.535 1.00 91.25 83 PHE A CA 1
ATOM 569 C C . PHE A 1 83 ? -0.591 -0.586 -15.901 1.00 91.25 83 PHE A C 1
ATOM 571 O O . PHE A 1 83 ? -1.597 -0.083 -15.414 1.00 91.25 83 PHE A O 1
ATOM 578 N N . ASP A 1 84 ? -0.670 -1.543 -16.828 1.00 86.69 84 ASP A N 1
ATOM 579 C CA . ASP A 1 84 ? -1.942 -2.005 -17.393 1.00 86.69 84 ASP A CA 1
ATOM 580 C C . ASP A 1 84 ? -2.589 -3.154 -16.598 1.00 86.69 84 ASP A C 1
ATOM 582 O O . ASP A 1 84 ? -3.631 -3.682 -16.996 1.00 86.69 84 ASP A O 1
ATOM 586 N N . ASN A 1 85 ? -1.998 -3.533 -15.461 1.00 91.06 85 ASN A N 1
ATOM 587 C CA . ASN A 1 85 ? -2.385 -4.660 -14.620 1.00 91.06 85 ASN A CA 1
ATOM 588 C C . ASN A 1 85 ? -2.367 -6.012 -15.354 1.00 91.06 85 ASN A C 1
ATOM 590 O O . ASN A 1 85 ? -3.067 -6.970 -14.982 1.00 91.06 85 ASN A O 1
ATOM 594 N N . LEU A 1 86 ? -1.532 -6.141 -16.387 1.00 91.25 86 LEU A N 1
ATOM 595 C CA . LEU A 1 86 ? -1.311 -7.378 -17.111 1.00 91.25 86 LEU A CA 1
ATOM 596 C C . LEU A 1 86 ? 0.146 -7.818 -17.044 1.00 91.25 86 LEU A C 1
ATOM 598 O O . LEU A 1 86 ? 1.101 -7.079 -16.874 1.00 91.25 86 LEU A O 1
ATOM 602 N N . THR A 1 87 ? 0.330 -9.120 -17.206 1.00 93.56 87 THR A N 1
ATOM 603 C CA . THR A 1 87 ? 1.648 -9.728 -17.340 1.00 93.56 87 THR A CA 1
ATOM 604 C C . THR A 1 87 ? 1.596 -10.716 -18.493 1.00 93.56 87 THR A C 1
ATOM 606 O O . THR A 1 87 ? 0.548 -11.302 -18.795 1.00 93.56 87 THR A O 1
ATOM 609 N N . GLY A 1 88 ? 2.722 -10.933 -19.161 1.00 91.81 88 GLY A N 1
ATOM 610 C CA . GLY A 1 88 ? 2.820 -11.926 -20.222 1.00 91.81 88 GLY A CA 1
ATOM 611 C C . GLY A 1 88 ? 3.639 -11.447 -21.408 1.00 91.81 88 GLY A C 1
ATOM 6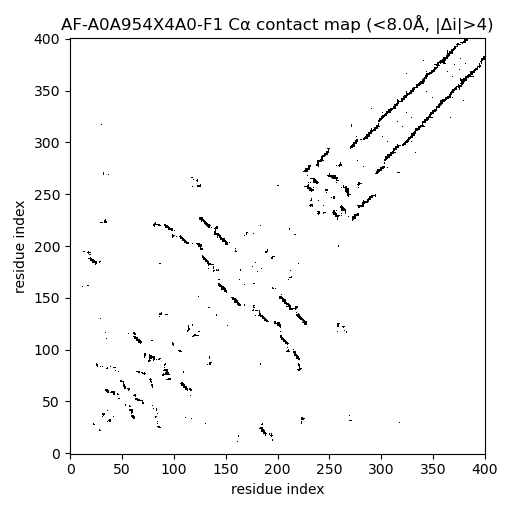12 O O . GLY A 1 88 ? 4.542 -10.634 -21.269 1.00 91.81 88 GLY A O 1
ATOM 613 N N . GLY A 1 89 ? 3.370 -12.043 -22.570 1.00 88.81 89 GLY A N 1
ATOM 614 C CA . GLY A 1 89 ? 4.000 -11.651 -23.832 1.00 88.81 89 GLY A CA 1
ATOM 615 C C . GLY A 1 89 ? 3.147 -10.667 -24.625 1.00 88.81 89 GLY A C 1
ATOM 616 O O . GLY A 1 89 ? 2.044 -10.320 -24.218 1.00 88.81 89 GLY A O 1
ATOM 617 N N . SER A 1 90 ? 3.620 -10.304 -25.819 1.00 85.88 90 SER A N 1
ATOM 618 C CA . SER A 1 90 ? 3.013 -9.234 -26.626 1.00 85.88 90 SER A CA 1
ATOM 619 C C . SER A 1 90 ? 3.007 -7.927 -25.828 1.00 85.88 90 SER A C 1
ATOM 621 O O . SER A 1 90 ? 4.021 -7.613 -25.218 1.00 85.88 90 SER A O 1
ATOM 623 N N . ASN A 1 91 ? 1.890 -7.201 -25.795 1.00 86.19 91 ASN A N 1
ATOM 624 C CA . ASN A 1 91 ? 1.823 -5.847 -25.261 1.00 86.19 91 ASN A CA 1
ATOM 625 C C . ASN A 1 91 ? 1.838 -5.765 -23.726 1.00 86.19 91 ASN A C 1
ATOM 627 O O . ASN A 1 91 ? 1.881 -4.667 -23.215 1.00 86.19 91 ASN A O 1
ATOM 631 N N . ASN A 1 92 ? 1.889 -6.865 -22.979 1.00 88.56 92 ASN A N 1
ATOM 632 C CA . ASN A 1 92 ? 1.806 -6.835 -21.507 1.00 88.56 92 ASN A CA 1
ATOM 633 C C . ASN A 1 92 ? 3.190 -6.662 -20.847 1.00 88.56 92 ASN A C 1
ATOM 635 O O . ASN A 1 92 ? 3.550 -7.402 -19.924 1.00 88.56 92 ASN A O 1
ATOM 639 N N . LYS A 1 93 ? 4.041 -5.837 -21.467 1.00 90.00 93 LYS A N 1
ATOM 640 C CA . LYS A 1 93 ? 5.416 -5.558 -21.042 1.00 90.00 93 LYS A CA 1
ATOM 641 C C . LYS A 1 93 ? 5.984 -4.343 -21.766 1.00 90.00 93 LYS A C 1
ATOM 643 O O . LYS A 1 93 ? 5.626 -4.052 -22.912 1.00 90.00 93 LYS A O 1
ATOM 648 N N . TRP A 1 94 ? 6.998 -3.753 -21.152 1.00 90.38 94 TRP A N 1
ATOM 649 C CA . TRP A 1 94 ? 7.893 -2.792 -21.782 1.00 90.38 94 TRP A CA 1
ATOM 650 C C . TRP A 1 94 ? 9.150 -3.474 -22.310 1.00 90.38 94 TRP A C 1
ATOM 652 O O . TRP A 1 94 ? 9.828 -4.187 -21.570 1.00 90.38 94 TRP A O 1
ATOM 662 N N . CYS A 1 95 ? 9.470 -3.258 -23.588 1.00 86.88 95 CYS A N 1
ATOM 663 C CA . CYS A 1 95 ? 10.667 -3.779 -24.255 1.00 86.88 95 CYS A CA 1
ATOM 664 C C . CYS A 1 95 ? 10.886 -3.006 -25.576 1.00 86.88 95 CYS A C 1
ATOM 666 O O . CYS A 1 95 ? 10.047 -2.246 -26.035 1.00 86.88 95 CYS A O 1
ATOM 668 N N . CYS A 1 96 ? 11.990 -3.088 -26.305 1.00 73.75 96 CYS A N 1
ATOM 669 C CA . CYS A 1 96 ? 13.264 -3.751 -26.069 1.00 73.75 96 CYS A CA 1
ATOM 670 C C . CYS A 1 96 ? 14.373 -2.742 -26.351 1.00 73.75 96 CYS A C 1
ATOM 672 O O . CYS A 1 96 ? 15.305 -3.002 -27.117 1.00 73.75 96 CYS A O 1
ATOM 674 N N . GLN A 1 97 ? 14.202 -1.527 -25.843 1.00 72.06 97 GLN A N 1
ATOM 675 C CA . GLN A 1 97 ? 15.164 -0.472 -26.093 1.00 72.06 97 GLN A CA 1
ATOM 676 C C . GLN A 1 97 ? 16.436 -0.740 -25.295 1.00 72.06 97 GLN A C 1
ATOM 678 O O . GLN A 1 97 ? 16.406 -1.393 -24.252 1.00 72.06 97 GLN A O 1
ATOM 683 N N . GLY A 1 98 ? 17.573 -0.281 -25.809 1.00 66.31 98 GLY A N 1
ATOM 684 C CA . GLY A 1 98 ? 18.824 -0.425 -25.081 1.00 66.31 98 GLY A CA 1
ATOM 685 C C . GLY A 1 98 ? 18.858 0.488 -23.866 1.00 66.31 98 GLY A C 1
ATOM 686 O O . GLY A 1 98 ? 18.447 1.645 -23.946 1.00 66.31 98 GLY A O 1
ATOM 687 N N . VAL A 1 99 ? 19.360 -0.035 -22.754 1.00 64.12 99 VAL A N 1
ATOM 688 C CA . VAL A 1 99 ? 19.887 0.768 -21.648 1.00 64.12 99 VAL A CA 1
ATOM 689 C C . VAL A 1 99 ? 21.353 1.062 -21.969 1.00 64.12 99 VAL A C 1
ATOM 691 O O . VAL A 1 99 ? 22.068 0.197 -22.481 1.00 64.12 99 VAL A O 1
ATOM 694 N N . SER A 1 100 ? 21.797 2.304 -21.785 1.00 52.16 100 SER A N 1
ATOM 695 C CA . SER A 1 100 ? 23.189 2.675 -22.061 1.00 52.16 100 SER A CA 1
ATOM 696 C C . SER A 1 100 ? 24.130 1.878 -21.150 1.00 52.16 100 SER A C 1
ATOM 698 O O . SER A 1 100 ? 24.158 2.116 -19.953 1.00 52.16 100 SER A O 1
ATOM 700 N N . GLN A 1 101 ? 24.958 0.986 -21.711 1.00 49.69 101 GLN A N 1
ATOM 701 C CA . GLN A 1 101 ? 26.006 0.270 -20.958 1.00 49.69 101 GLN A CA 1
ATOM 702 C C . GLN A 1 101 ? 27.139 1.185 -20.444 1.00 49.69 101 GLN A C 1
ATOM 704 O O . GLN A 1 101 ? 28.061 0.727 -19.771 1.00 49.69 101 GLN A O 1
ATOM 709 N N . THR A 1 102 ? 27.128 2.471 -20.799 1.00 40.94 102 THR A N 1
ATOM 710 C CA . THR A 1 102 ? 28.094 3.459 -20.317 1.00 40.94 102 THR A CA 1
ATOM 711 C C . THR A 1 102 ? 27.427 4.358 -19.288 1.00 40.94 102 THR A C 1
ATOM 713 O O . THR A 1 102 ? 26.424 4.996 -19.603 1.00 40.94 102 THR A O 1
ATOM 716 N N . ILE A 1 103 ? 28.039 4.418 -18.105 1.00 44.78 103 ILE A N 1
ATOM 717 C CA . ILE A 1 103 ? 27.643 5.067 -16.836 1.00 44.78 103 ILE A CA 1
ATOM 718 C C . ILE A 1 103 ? 27.286 6.577 -16.953 1.00 44.78 103 ILE A C 1
ATOM 720 O O . ILE A 1 103 ? 26.937 7.214 -15.968 1.00 44.78 103 ILE A O 1
ATOM 724 N N . ASP A 1 104 ? 27.291 7.164 -18.152 1.00 38.41 104 ASP A N 1
ATOM 725 C CA . ASP A 1 104 ? 26.920 8.560 -18.404 1.00 38.41 104 ASP A CA 1
ATOM 726 C C . ASP A 1 104 ? 25.765 8.677 -19.425 1.00 38.41 104 ASP A C 1
ATOM 728 O O . ASP A 1 104 ? 25.976 8.906 -20.617 1.00 38.41 104 ASP A O 1
ATOM 732 N N . GLY A 1 105 ? 24.518 8.615 -18.935 1.00 46.53 105 GLY A N 1
ATOM 733 C CA . GLY A 1 105 ? 23.530 9.625 -19.349 1.00 46.53 105 GLY A CA 1
ATOM 734 C C . GLY A 1 105 ? 22.323 9.247 -20.217 1.00 46.53 105 GLY A C 1
ATOM 735 O O . GLY A 1 105 ? 21.679 10.165 -20.720 1.00 46.53 105 GLY A O 1
ATOM 736 N N . ALA A 1 106 ? 21.938 7.979 -20.373 1.00 63.19 106 ALA A N 1
ATOM 737 C CA . ALA A 1 106 ? 20.607 7.664 -20.922 1.00 63.19 106 ALA A CA 1
ATOM 738 C C . ALA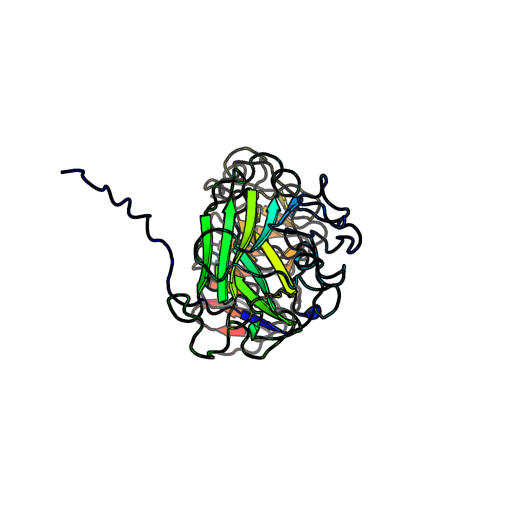 A 1 106 ? 20.030 6.351 -20.369 1.00 63.19 106 ALA A C 1
ATOM 740 O O . ALA A 1 106 ? 19.678 5.450 -21.130 1.00 63.19 106 ALA A O 1
ATOM 741 N N . GLY A 1 107 ? 19.966 6.226 -19.039 1.00 76.38 107 GLY A N 1
ATOM 742 C CA . GLY A 1 107 ? 19.152 5.187 -18.403 1.00 76.38 107 GLY A CA 1
ATOM 743 C C . GLY A 1 107 ? 17.690 5.283 -18.855 1.00 76.38 107 GLY A C 1
ATOM 744 O O . GLY A 1 107 ? 17.215 6.351 -19.259 1.00 76.38 107 GLY A O 1
ATOM 745 N N . GLN A 1 108 ? 16.985 4.159 -18.823 1.00 84.94 108 GLN A N 1
ATOM 746 C CA . GLN A 1 108 ? 15.580 4.091 -19.211 1.00 84.94 108 GLN A CA 1
ATOM 747 C C . GLN A 1 108 ? 14.717 4.378 -17.985 1.00 84.94 108 GLN A C 1
ATOM 749 O O . GLN A 1 108 ? 14.998 3.878 -16.899 1.00 84.94 108 GLN A O 1
ATOM 754 N N . PHE A 1 109 ? 13.672 5.186 -18.126 1.00 89.81 109 PHE A N 1
ATOM 755 C CA . PHE A 1 109 ? 12.742 5.437 -17.034 1.00 89.81 109 PHE A CA 1
ATOM 756 C C . PHE A 1 109 ? 11.298 5.429 -17.499 1.00 89.81 109 PHE A C 1
ATOM 758 O O . PHE A 1 109 ? 10.993 5.812 -18.624 1.00 89.81 109 PHE A O 1
ATOM 765 N N . VAL A 1 110 ? 10.425 5.041 -16.582 1.00 91.69 110 VAL A N 1
ATOM 766 C CA . VAL A 1 110 ? 8.974 5.133 -16.708 1.00 91.69 110 VAL A CA 1
ATOM 767 C C . VAL A 1 110 ? 8.414 5.497 -15.340 1.00 91.69 110 VAL A C 1
ATOM 769 O O . VAL A 1 110 ? 8.924 5.048 -14.308 1.00 91.69 110 VAL A O 1
ATOM 772 N N . GLY A 1 111 ? 7.422 6.373 -15.307 1.00 93.06 111 GLY A N 1
ATOM 773 C CA . GLY A 1 111 ? 6.879 6.879 -14.060 1.00 93.06 111 GLY A CA 1
ATOM 774 C C . GLY A 1 111 ? 5.541 7.573 -14.222 1.00 93.06 111 GLY A C 1
ATOM 775 O O . GLY A 1 111 ? 5.021 7.704 -15.330 1.00 93.06 111 GLY A O 1
ATOM 776 N N . ALA A 1 112 ? 5.011 8.020 -13.089 1.00 92.00 112 ALA A N 1
ATOM 777 C CA . ALA A 1 112 ? 3.721 8.676 -12.964 1.00 92.00 112 ALA A CA 1
ATOM 778 C C . ALA A 1 112 ? 3.834 9.943 -12.103 1.00 92.00 112 ALA A C 1
ATOM 780 O O . ALA A 1 112 ? 4.520 9.967 -11.076 1.00 92.00 112 ALA A O 1
ATOM 781 N N . ASP A 1 113 ? 3.165 11.006 -12.543 1.00 90.62 113 ASP A N 1
ATOM 782 C CA . ASP A 1 113 ? 2.947 12.251 -11.811 1.00 90.62 113 ASP A CA 1
ATOM 783 C C . ASP A 1 113 ? 1.507 12.286 -11.284 1.00 90.62 113 ASP A C 1
ATOM 785 O O . ASP A 1 113 ? 0.544 12.233 -12.055 1.00 90.62 113 ASP A O 1
ATOM 789 N N . PHE A 1 114 ? 1.374 12.390 -9.962 1.00 89.31 114 PHE A N 1
ATOM 790 C CA . PHE A 1 114 ? 0.105 12.358 -9.236 1.00 89.31 114 PHE A CA 1
ATOM 791 C C . PHE A 1 114 ? -0.387 13.742 -8.792 1.00 89.31 114 PHE A C 1
ATOM 793 O O . PHE A 1 114 ? -1.461 13.849 -8.194 1.00 89.31 114 PHE A O 1
ATOM 800 N N . SER A 1 115 ? 0.356 14.814 -9.099 1.00 82.88 115 SER A N 1
ATOM 801 C CA . SER A 1 115 ? 0.072 16.192 -8.654 1.00 82.88 115 SER A CA 1
ATOM 802 C C . SER A 1 115 ? -1.294 16.733 -9.100 1.00 82.88 115 SER A C 1
ATOM 804 O O . SER A 1 115 ? -1.766 17.758 -8.601 1.00 82.88 115 SER A O 1
ATOM 806 N N . GLN A 1 116 ? -1.949 16.076 -10.060 1.00 76.69 116 GLN A N 1
ATOM 807 C CA . GLN A 1 116 ? -3.219 16.514 -10.649 1.00 76.69 116 GLN A CA 1
ATOM 808 C C . GLN A 1 116 ? -4.307 15.432 -10.659 1.00 76.69 116 GLN A C 1
ATOM 810 O O . GLN A 1 116 ? -5.328 15.631 -11.315 1.00 76.69 116 GLN A O 1
ATOM 815 N N . THR A 1 117 ? -4.111 14.313 -9.960 1.00 76.06 117 THR A N 1
ATOM 816 C CA . THR A 1 117 ? -5.025 13.159 -9.999 1.00 76.06 117 THR A CA 1
ATOM 817 C C . THR A 1 117 ? -5.405 12.695 -8.596 1.00 76.06 117 THR A C 1
ATOM 819 O O . THR A 1 117 ? -6.450 13.095 -8.093 1.00 76.06 117 THR A O 1
ATOM 822 N N . ILE A 1 118 ? -4.544 11.917 -7.940 1.00 76.62 118 ILE A N 1
ATOM 823 C CA . ILE A 1 118 ? -4.788 11.337 -6.613 1.00 76.62 118 ILE A CA 1
ATOM 824 C C . ILE A 1 118 ? -4.328 12.284 -5.505 1.00 76.62 118 ILE A C 1
ATOM 826 O O . ILE A 1 118 ? -5.009 12.466 -4.498 1.00 76.62 118 ILE A O 1
ATOM 830 N N . ALA A 1 119 ? -3.176 12.921 -5.709 1.00 69.12 119 ALA A N 1
ATOM 831 C CA . ALA A 1 119 ? -2.575 13.875 -4.788 1.00 69.12 119 ALA A CA 1
ATOM 832 C C . ALA A 1 119 ? -2.710 15.291 -5.362 1.00 69.12 119 ALA A C 1
ATOM 834 O O . ALA A 1 119 ? -1.720 15.986 -5.594 1.00 69.12 119 ALA A O 1
ATOM 835 N N . THR A 1 120 ? -3.951 15.717 -5.635 1.00 68.50 120 THR A N 1
ATOM 836 C CA . THR A 1 120 ? -4.208 16.995 -6.312 1.00 68.50 120 THR A CA 1
ATOM 837 C C . THR A 1 120 ? -3.578 18.178 -5.570 1.00 68.50 120 THR A C 1
ATOM 839 O O . THR A 1 120 ? -3.770 18.354 -4.364 1.00 68.50 120 THR A O 1
ATOM 842 N N . GLY A 1 121 ? -2.874 19.035 -6.307 1.00 69.88 121 GLY A N 1
ATOM 843 C CA . GLY A 1 121 ? -2.235 20.235 -5.781 1.00 69.88 121 GLY A CA 1
ATOM 844 C C . GLY A 1 121 ? -0.819 19.965 -5.281 1.00 69.88 121 GLY A C 1
ATOM 845 O O . GLY A 1 121 ? -0.011 19.344 -5.959 1.00 69.88 121 GLY A O 1
ATOM 846 N N . ALA A 1 122 ? -0.486 20.499 -4.107 1.00 69.38 122 ALA A N 1
ATOM 847 C CA . ALA A 1 122 ? 0.852 20.364 -3.536 1.00 69.38 122 ALA A CA 1
ATOM 848 C C . ALA A 1 122 ? 1.032 19.089 -2.687 1.00 69.38 122 ALA A C 1
ATOM 850 O O . ALA A 1 122 ? 2.108 18.918 -2.109 1.00 69.38 122 ALA A O 1
ATOM 851 N N . ALA A 1 123 ? 0.008 18.226 -2.617 1.00 82.00 123 ALA A N 1
ATOM 852 C CA . ALA A 1 123 ? 0.018 16.999 -1.829 1.00 82.00 123 ALA A CA 1
ATOM 853 C C . ALA A 1 123 ? 1.181 16.087 -2.222 1.00 82.00 123 ALA A C 1
ATOM 855 O O . ALA A 1 123 ? 1.635 16.077 -3.362 1.00 82.00 123 ALA A O 1
ATOM 856 N N . ARG A 1 124 ? 1.696 15.348 -1.244 1.00 89.31 124 ARG A N 1
ATOM 857 C CA . ARG A 1 124 ? 2.874 14.499 -1.392 1.00 89.31 124 ARG A CA 1
ATOM 858 C C . ARG A 1 124 ? 2.555 13.131 -0.827 1.00 89.31 124 ARG A C 1
ATOM 860 O O . ARG A 1 124 ? 2.109 13.053 0.309 1.00 89.31 124 ARG A O 1
ATOM 867 N N . ILE A 1 125 ? 2.787 12.094 -1.618 1.00 92.25 125 ILE A N 1
ATOM 868 C CA . ILE A 1 125 ? 2.500 10.705 -1.275 1.00 92.25 125 ILE A CA 1
ATOM 869 C C . ILE A 1 125 ? 3.721 10.100 -0.600 1.00 92.25 125 ILE A C 1
ATOM 871 O O . ILE A 1 125 ? 4.825 10.159 -1.141 1.00 92.25 125 ILE A O 1
ATOM 875 N N . THR A 1 126 ? 3.527 9.486 0.560 1.00 93.62 126 THR A N 1
ATOM 876 C CA . THR A 1 126 ? 4.543 8.633 1.183 1.00 93.62 126 THR A CA 1
ATOM 877 C C . THR A 1 126 ? 4.432 7.223 0.606 1.00 93.62 126 THR A C 1
ATOM 879 O O . THR A 1 126 ? 3.560 6.456 1.016 1.00 93.62 126 THR A O 1
ATOM 882 N N . LEU A 1 127 ? 5.302 6.882 -0.354 1.00 95.31 127 LEU A N 1
ATOM 883 C CA . LEU A 1 127 ? 5.377 5.532 -0.928 1.00 95.31 127 LEU A CA 1
ATOM 884 C C . LEU A 1 127 ? 5.762 4.529 0.162 1.00 95.31 127 LEU A C 1
ATOM 886 O O . LEU A 1 127 ? 6.747 4.731 0.873 1.00 95.31 127 LEU A O 1
ATOM 890 N N . ASN A 1 128 ? 5.013 3.441 0.282 1.00 95.38 128 ASN A N 1
ATOM 891 C CA . ASN A 1 128 ? 5.229 2.449 1.334 1.00 95.38 128 ASN A CA 1
ATOM 892 C C . ASN A 1 128 ? 5.431 1.029 0.803 1.00 95.38 128 ASN A C 1
ATOM 894 O O . ASN A 1 128 ? 5.982 0.177 1.508 1.00 95.38 128 ASN A O 1
ATOM 898 N N . ARG A 1 129 ? 5.024 0.790 -0.442 1.00 96.06 129 ARG A N 1
ATOM 899 C CA . ARG A 1 129 ? 5.173 -0.479 -1.132 1.00 96.06 129 ARG A CA 1
ATOM 900 C C . ARG A 1 129 ? 5.190 -0.255 -2.637 1.00 96.06 129 ARG A C 1
ATOM 902 O O . ARG A 1 129 ? 4.554 0.662 -3.147 1.00 96.06 129 ARG A O 1
ATOM 909 N N . PHE A 1 130 ? 5.892 -1.128 -3.340 1.00 97.56 130 PHE A N 1
ATOM 910 C CA . PHE A 1 130 ? 5.741 -1.291 -4.777 1.00 97.56 130 PHE A CA 1
ATOM 911 C C . PHE A 1 130 ? 5.884 -2.766 -5.148 1.00 97.56 130 PHE A C 1
ATOM 913 O O . PHE A 1 130 ? 6.483 -3.547 -4.398 1.00 97.56 130 PHE A O 1
ATOM 920 N N . THR A 1 131 ? 5.349 -3.153 -6.300 1.00 97.69 131 THR A N 1
ATOM 921 C CA . THR A 1 131 ? 5.662 -4.447 -6.910 1.00 97.69 131 THR A CA 1
ATOM 922 C C . THR A 1 131 ? 6.450 -4.247 -8.189 1.00 97.69 131 THR A C 1
ATOM 924 O O . THR A 1 131 ? 6.387 -3.202 -8.832 1.00 97.69 131 THR A O 1
ATOM 927 N N . LEU A 1 132 ? 7.241 -5.254 -8.539 1.00 97.00 132 LEU A N 1
ATOM 928 C CA . LEU A 1 132 ? 7.964 -5.283 -9.795 1.00 97.00 132 LEU A CA 1
ATOM 929 C C . LEU A 1 132 ? 7.893 -6.686 -10.388 1.00 97.00 132 LEU A C 1
ATOM 931 O O . LEU A 1 132 ? 8.215 -7.679 -9.722 1.00 97.00 132 LEU A O 1
ATOM 935 N N . THR A 1 133 ? 7.496 -6.763 -11.653 1.00 97.50 133 THR A N 1
ATOM 936 C CA . THR A 1 133 ? 7.251 -8.035 -12.329 1.00 97.50 133 THR A CA 1
ATOM 937 C C . THR A 1 133 ? 8.240 -8.261 -13.460 1.00 97.50 133 THR A C 1
ATOM 939 O O . THR A 1 133 ? 8.409 -7.424 -14.347 1.00 97.50 133 THR A O 1
ATOM 942 N N . SER A 1 134 ? 8.884 -9.431 -13.462 1.00 94.56 134 SER A N 1
ATOM 943 C CA . SER A 1 134 ? 9.739 -9.839 -14.584 1.00 94.56 134 SER A CA 1
ATOM 944 C C . SER A 1 134 ? 8.927 -10.021 -15.863 1.00 94.56 134 SER A C 1
ATOM 946 O O . SER A 1 134 ? 7.839 -10.595 -15.839 1.00 94.56 134 SER A O 1
ATOM 948 N N . SER A 1 135 ? 9.492 -9.615 -17.001 1.00 93.38 135 SER A N 1
ATOM 949 C CA . SER A 1 135 ? 8.904 -9.924 -18.310 1.00 93.38 135 SER A CA 1
ATOM 950 C C . SER A 1 135 ? 8.872 -11.435 -18.587 1.00 93.38 135 SER A C 1
ATOM 952 O O . SER A 1 135 ? 9.554 -12.234 -17.934 1.00 93.38 135 SER A O 1
ATOM 954 N N . ASN A 1 136 ? 8.121 -11.839 -19.612 1.00 93.25 136 ASN A N 1
ATOM 955 C CA . ASN A 1 136 ? 8.005 -13.233 -20.036 1.00 93.25 136 ASN A CA 1
ATOM 956 C C . ASN A 1 136 ? 9.203 -13.753 -20.863 1.00 93.25 136 ASN A C 1
ATOM 958 O O . ASN A 1 136 ? 9.244 -14.946 -21.159 1.00 93.25 136 ASN A O 1
ATOM 962 N N . ASP A 1 137 ? 10.130 -12.884 -21.284 1.00 88.25 137 ASP A N 1
ATOM 963 C CA . ASP A 1 137 ? 11.108 -13.211 -22.330 1.00 88.25 137 ASP A CA 1
ATOM 964 C C . ASP A 1 137 ? 12.341 -13.961 -21.812 1.00 88.25 137 ASP A C 1
ATOM 966 O O . ASP A 1 137 ? 12.481 -15.164 -22.026 1.00 88.25 137 ASP A O 1
ATOM 970 N N . SER A 1 138 ? 13.294 -13.246 -21.203 1.00 86.81 138 SER A N 1
ATOM 971 C CA . SER A 1 138 ? 14.605 -13.806 -20.873 1.00 86.81 138 SER A CA 1
ATOM 972 C C . SER A 1 138 ? 15.256 -13.095 -19.684 1.00 86.81 138 SER A C 1
ATOM 974 O O . SER A 1 138 ? 15.308 -11.864 -19.695 1.00 86.81 138 SER A O 1
ATOM 976 N N . PRO A 1 139 ? 15.836 -13.839 -18.718 1.00 86.56 139 PRO A N 1
ATOM 977 C CA . PRO A 1 139 ? 16.512 -13.265 -17.551 1.00 86.56 139 PRO A CA 1
ATOM 978 C C . PRO A 1 139 ? 17.641 -12.287 -17.868 1.00 86.56 139 PRO A C 1
ATOM 980 O O . PRO A 1 139 ? 17.921 -11.384 -17.092 1.00 86.56 139 PRO A O 1
ATOM 983 N N . ASN A 1 140 ? 18.305 -12.432 -19.018 1.00 82.12 140 ASN A N 1
ATOM 984 C CA . ASN A 1 140 ? 19.384 -11.515 -19.393 1.00 82.12 140 ASN A CA 1
ATOM 985 C C . ASN A 1 140 ? 18.901 -10.091 -19.716 1.00 82.12 140 ASN A C 1
ATOM 987 O O . ASN A 1 140 ? 19.742 -9.205 -19.825 1.00 82.12 140 ASN A O 1
ATOM 991 N N . ARG A 1 141 ? 17.587 -9.885 -19.887 1.00 85.38 141 ARG A N 1
ATOM 992 C CA . ARG A 1 141 ? 16.950 -8.577 -20.110 1.00 85.38 141 ARG A CA 1
ATOM 993 C C . ARG A 1 141 ? 16.441 -7.936 -18.820 1.00 85.38 141 ARG A C 1
ATOM 995 O O . ARG A 1 141 ? 15.869 -6.851 -18.878 1.00 85.38 141 ARG A O 1
ATOM 1002 N N . ASP A 1 142 ? 16.599 -8.605 -17.685 1.00 87.25 142 ASP A N 1
ATOM 1003 C CA . ASP A 1 142 ? 16.155 -8.055 -16.415 1.00 87.25 142 ASP A CA 1
ATOM 1004 C C . ASP A 1 142 ? 17.030 -6.854 -16.029 1.00 87.25 142 ASP A C 1
ATOM 1006 O O . ASP A 1 142 ? 18.256 -6.906 -16.216 1.00 87.25 142 ASP A O 1
ATOM 1010 N N . PRO A 1 143 ? 16.429 -5.792 -15.467 1.00 86.06 143 PRO A N 1
ATOM 1011 C CA . PRO A 1 143 ? 17.173 -4.735 -14.799 1.00 86.06 143 PRO A CA 1
ATOM 1012 C C . PRO A 1 143 ? 18.093 -5.316 -13.720 1.00 86.06 143 PRO A C 1
ATOM 1014 O O . PRO A 1 143 ? 17.641 -6.059 -12.845 1.00 86.06 143 PRO A O 1
ATOM 1017 N N . ASP A 1 144 ? 19.376 -4.962 -13.762 1.00 81.69 144 ASP A N 1
ATOM 1018 C CA . ASP A 1 144 ? 20.369 -5.399 -12.774 1.00 81.69 144 ASP A CA 1
ATOM 1019 C C . ASP A 1 144 ? 20.943 -4.237 -11.956 1.00 81.69 144 ASP A C 1
ATOM 1021 O O . ASP A 1 144 ? 21.436 -4.460 -10.852 1.00 81.69 144 ASP A O 1
ATOM 1025 N N . TYR A 1 145 ? 20.785 -3.002 -12.431 1.00 84.06 145 TYR A N 1
ATOM 1026 C CA . TYR A 1 145 ? 21.025 -1.790 -11.663 1.00 84.06 145 TYR A CA 1
ATOM 1027 C C . TYR A 1 145 ? 19.894 -0.791 -11.898 1.00 84.06 145 TYR A C 1
ATOM 1029 O O . TYR A 1 145 ? 19.698 -0.292 -13.010 1.00 84.06 145 TYR A O 1
ATOM 1037 N N . TRP A 1 146 ? 19.098 -0.542 -10.860 1.00 88.50 146 TRP A N 1
ATOM 1038 C CA . TRP A 1 146 ? 17.891 0.269 -10.973 1.00 88.50 146 TRP A CA 1
ATOM 1039 C C . TRP A 1 146 ? 17.449 0.865 -9.637 1.00 88.50 146 TRP A C 1
ATOM 1041 O O . TRP A 1 146 ? 17.901 0.475 -8.558 1.00 88.50 146 TRP A O 1
ATOM 1051 N N . PHE A 1 147 ? 16.538 1.830 -9.726 1.00 92.12 147 PHE A N 1
ATOM 1052 C CA . PHE A 1 147 ? 16.044 2.605 -8.597 1.00 92.12 147 PHE A CA 1
ATOM 1053 C C . PHE A 1 147 ? 14.541 2.831 -8.697 1.00 92.12 147 PHE A C 1
ATOM 1055 O O . PHE A 1 147 ? 14.024 3.063 -9.790 1.00 92.12 147 PHE A O 1
ATOM 1062 N N . ILE A 1 148 ? 13.873 2.896 -7.544 1.00 97.25 148 ILE A N 1
ATOM 1063 C CA . ILE A 1 148 ? 12.630 3.668 -7.419 1.00 97.25 148 ILE A CA 1
ATOM 1064 C C . ILE A 1 148 ? 13.009 5.052 -6.920 1.00 97.25 148 ILE A C 1
ATOM 1066 O O . ILE A 1 148 ? 13.723 5.185 -5.920 1.00 97.25 148 ILE A O 1
ATOM 1070 N N . GLN A 1 149 ? 12.544 6.084 -7.615 1.00 97.19 149 GLN A N 1
ATOM 1071 C CA . GLN A 1 149 ? 12.867 7.470 -7.303 1.00 97.19 149 GLN A CA 1
ATOM 1072 C C . GLN A 1 149 ? 11.609 8.308 -7.108 1.00 97.19 149 GLN A C 1
ATOM 1074 O O . GLN A 1 149 ? 10.608 8.085 -7.783 1.00 97.19 149 GLN A O 1
ATOM 1079 N N . GLY A 1 150 ? 11.699 9.302 -6.225 1.00 96.62 150 GLY A N 1
ATOM 1080 C CA . GLY A 1 150 ? 10.667 10.310 -5.994 1.00 96.62 150 GLY A CA 1
ATOM 1081 C C . GLY A 1 150 ? 11.110 11.715 -6.411 1.00 96.62 150 GLY A C 1
ATOM 1082 O O . GLY A 1 150 ? 12.290 12.064 -6.279 1.00 96.62 150 GLY A O 1
ATOM 1083 N N . SER A 1 151 ? 10.171 12.536 -6.891 1.00 94.94 151 SER A N 1
ATOM 1084 C CA . SER A 1 151 ? 10.384 13.956 -7.210 1.00 94.94 151 SER A CA 1
ATOM 1085 C C . SER A 1 151 ? 9.177 14.835 -6.855 1.00 94.94 151 SER A C 1
ATOM 1087 O O . SER A 1 151 ? 8.040 14.375 -6.761 1.00 94.94 151 SER A O 1
ATOM 1089 N N . ASN A 1 152 ? 9.447 16.123 -6.636 1.00 92.56 152 ASN A N 1
ATOM 1090 C CA . ASN A 1 152 ? 8.448 17.176 -6.419 1.00 92.56 152 ASN A CA 1
ATOM 1091 C C . ASN A 1 152 ? 8.556 18.321 -7.445 1.00 92.56 152 ASN A C 1
ATOM 1093 O O . ASN A 1 152 ? 7.807 19.289 -7.355 1.00 92.56 152 ASN A O 1
ATOM 1097 N N . ASP A 1 153 ? 9.508 18.251 -8.378 1.00 90.81 153 ASP A N 1
ATOM 1098 C CA . ASP A 1 153 ? 9.736 19.273 -9.410 1.00 90.81 153 ASP A CA 1
ATOM 1099 C C . ASP A 1 153 ? 9.914 18.672 -10.822 1.00 90.81 153 ASP A C 1
ATOM 1101 O O . ASP A 1 153 ? 10.057 19.413 -11.792 1.00 90.81 153 ASP A O 1
ATOM 1105 N N . GLY A 1 154 ? 9.929 17.338 -10.941 1.00 89.44 154 GLY A N 1
ATOM 1106 C CA . GLY A 1 154 ? 10.144 16.597 -12.187 1.00 89.44 154 GLY A CA 1
ATOM 1107 C C . GLY A 1 154 ? 11.584 16.614 -12.712 1.00 89.44 154 GLY A C 1
ATOM 1108 O O . GLY A 1 154 ? 11.880 15.979 -13.723 1.00 89.44 154 GLY A O 1
ATOM 1109 N N . THR A 1 155 ? 12.506 17.301 -12.036 1.00 89.88 155 THR A N 1
ATOM 1110 C CA . THR A 1 155 ? 13.900 17.485 -12.482 1.00 89.88 155 THR A CA 1
ATOM 1111 C C . THR A 1 155 ? 14.920 16.925 -11.494 1.00 89.88 155 THR A C 1
ATOM 1113 O O . THR A 1 155 ? 15.900 16.306 -11.905 1.00 89.88 155 THR A O 1
ATOM 1116 N N . THR A 1 156 ? 14.666 17.073 -10.197 1.00 93.69 156 THR A N 1
ATOM 1117 C CA . THR A 1 156 ? 15.477 16.563 -9.098 1.00 93.69 156 THR A CA 1
ATOM 1118 C C . THR A 1 156 ? 14.843 15.281 -8.579 1.00 93.69 156 THR A C 1
ATOM 1120 O O . THR A 1 156 ? 13.700 15.284 -8.119 1.00 93.69 156 THR A O 1
ATOM 1123 N N . TRP A 1 157 ? 15.592 14.182 -8.632 1.00 94.44 157 TRP A N 1
ATOM 1124 C CA . TRP A 1 157 ? 15.116 12.849 -8.266 1.00 94.44 157 TRP A CA 1
ATOM 1125 C C . TRP A 1 157 ? 15.897 12.310 -7.071 1.00 94.44 157 TRP A C 1
ATOM 1127 O O . TRP A 1 157 ? 17.124 12.387 -7.040 1.00 94.44 157 TRP A O 1
ATOM 1137 N N . THR A 1 158 ? 15.182 11.777 -6.081 1.00 96.06 158 THR A N 1
ATOM 1138 C CA . THR A 1 158 ? 15.769 11.143 -4.891 1.00 96.06 158 THR A CA 1
ATOM 1139 C C . THR A 1 158 ? 15.532 9.641 -4.943 1.00 96.06 158 THR A C 1
ATOM 1141 O O . THR A 1 158 ? 14.400 9.221 -5.165 1.00 96.06 158 THR A O 1
ATOM 1144 N N . ASN A 1 159 ? 16.569 8.836 -4.707 1.00 94.69 159 ASN A N 1
ATOM 1145 C CA . ASN A 1 159 ? 16.432 7.382 -4.598 1.00 94.69 159 ASN A CA 1
ATOM 1146 C C . ASN A 1 159 ? 15.661 7.020 -3.321 1.00 94.69 159 ASN A C 1
ATOM 1148 O O . ASN A 1 159 ? 16.099 7.352 -2.223 1.00 94.69 159 ASN A O 1
ATOM 1152 N N . ILE A 1 160 ? 14.535 6.328 -3.482 1.00 95.31 160 ILE A N 1
ATOM 1153 C CA . ILE A 1 160 ? 13.756 5.708 -2.398 1.00 95.31 160 ILE A CA 1
ATOM 1154 C C . ILE A 1 160 ? 14.247 4.277 -2.179 1.00 95.31 160 ILE A C 1
ATOM 1156 O O . ILE A 1 160 ? 14.422 3.831 -1.049 1.00 95.31 160 ILE A O 1
ATOM 1160 N N . PHE A 1 161 ? 14.505 3.579 -3.283 1.00 94.19 161 PHE A N 1
ATOM 1161 C CA . PHE A 1 161 ? 15.026 2.224 -3.311 1.00 94.19 161 PHE A CA 1
ATOM 1162 C C . PHE A 1 161 ? 16.129 2.127 -4.366 1.00 94.19 161 PHE A C 1
ATOM 1164 O O . PHE A 1 161 ? 16.063 2.798 -5.399 1.00 94.19 161 PHE A O 1
ATOM 1171 N N . SER A 1 162 ? 17.124 1.283 -4.114 1.00 89.44 162 SER A N 1
ATOM 1172 C CA . SER A 1 162 ? 18.182 0.951 -5.066 1.00 89.44 162 SER A CA 1
ATOM 1173 C C . SER A 1 162 ? 18.423 -0.547 -5.059 1.00 89.44 162 SER A C 1
ATOM 1175 O O . SER A 1 162 ? 18.587 -1.140 -3.992 1.00 89.44 162 SER A O 1
ATOM 1177 N N . TYR A 1 163 ? 18.531 -1.132 -6.242 1.00 86.94 163 TYR A N 1
ATOM 1178 C CA . TYR A 1 163 ? 18.995 -2.495 -6.418 1.00 86.94 163 TYR A CA 1
ATOM 1179 C C . TYR A 1 163 ? 20.190 -2.508 -7.352 1.00 86.94 163 TYR A C 1
ATOM 1181 O O . TYR A 1 163 ? 20.136 -1.940 -8.440 1.00 86.94 163 TYR A O 1
ATOM 1189 N N . THR A 1 164 ? 21.231 -3.219 -6.931 1.00 82.00 164 THR A N 1
ATOM 1190 C CA . THR A 1 164 ? 22.413 -3.502 -7.737 1.00 82.00 164 THR A CA 1
ATOM 1191 C C . THR A 1 164 ? 22.716 -4.985 -7.623 1.00 82.00 164 THR A C 1
ATOM 1193 O O . THR A 1 164 ? 22.991 -5.491 -6.531 1.00 82.00 164 THR A O 1
ATOM 1196 N N . ALA A 1 165 ? 22.724 -5.693 -8.743 1.00 75.12 165 ALA A N 1
ATOM 1197 C CA . ALA A 1 165 ? 23.282 -7.028 -8.796 1.00 75.12 165 ALA A CA 1
ATOM 1198 C C . ALA A 1 165 ? 24.796 -6.946 -8.511 1.00 75.12 165 ALA A C 1
ATOM 1200 O O . ALA A 1 165 ? 25.529 -6.187 -9.142 1.00 75.12 165 ALA A O 1
ATOM 1201 N N . ASN A 1 166 ? 25.273 -7.735 -7.543 1.00 61.31 166 ASN A N 1
ATOM 1202 C CA . ASN A 1 166 ? 26.695 -7.928 -7.220 1.00 61.31 166 ASN A CA 1
ATOM 1203 C C . ASN A 1 166 ? 27.521 -6.667 -6.879 1.00 61.31 166 ASN A C 1
ATOM 1205 O O . ASN A 1 166 ? 28.611 -6.505 -7.420 1.00 61.31 166 ASN A O 1
ATOM 1209 N N . ASN A 1 167 ? 27.073 -5.820 -5.942 1.00 50.25 167 ASN A N 1
ATOM 1210 C CA . ASN A 1 167 ? 27.910 -4.797 -5.280 1.00 50.25 167 ASN A CA 1
ATOM 1211 C C . ASN A 1 167 ? 28.844 -3.999 -6.226 1.00 50.25 167 ASN A C 1
ATOM 1213 O O . ASN A 1 167 ? 30.029 -3.846 -5.925 1.00 50.25 167 ASN A O 1
ATOM 1217 N N . GLY A 1 168 ? 28.355 -3.517 -7.377 1.00 51.09 168 GLY A N 1
ATOM 1218 C CA . GLY A 1 168 ? 29.172 -2.639 -8.230 1.00 51.09 168 GLY A CA 1
ATOM 1219 C C . GLY A 1 168 ? 28.971 -2.685 -9.743 1.00 51.09 168 GLY A C 1
ATOM 1220 O O . GLY A 1 168 ? 29.896 -2.292 -10.444 1.00 51.09 168 GLY A O 1
ATOM 1221 N N . GLY A 1 169 ? 27.823 -3.134 -10.261 1.00 49.00 169 GLY A N 1
ATOM 1222 C CA . GLY A 1 169 ? 27.440 -2.877 -11.659 1.00 49.00 169 GLY A CA 1
ATOM 1223 C C . GLY A 1 169 ? 28.329 -3.507 -12.743 1.00 49.00 169 GLY A C 1
ATOM 1224 O O . GLY A 1 169 ? 28.219 -3.117 -13.901 1.00 49.00 169 GLY A O 1
ATOM 1225 N N . ASP A 1 170 ? 29.206 -4.464 -12.407 1.00 45.44 170 ASP A N 1
ATOM 1226 C CA . ASP A 1 170 ? 30.005 -5.178 -13.410 1.00 45.44 170 ASP A CA 1
ATOM 1227 C C . ASP A 1 170 ? 29.336 -6.504 -13.805 1.00 45.44 170 ASP A C 1
ATOM 1229 O O . ASP A 1 170 ? 29.299 -7.500 -13.073 1.00 45.44 170 ASP A O 1
ATOM 1233 N N . ASN A 1 171 ? 28.783 -6.467 -15.008 1.00 49.47 171 ASN A N 1
ATOM 1234 C CA . ASN A 1 171 ? 27.979 -7.459 -15.705 1.00 49.47 171 ASN A CA 1
ATOM 1235 C C . ASN A 1 171 ? 28.801 -8.672 -16.202 1.00 49.47 171 ASN A C 1
ATOM 1237 O O . ASN A 1 171 ? 28.766 -9.042 -17.377 1.00 49.47 171 ASN A O 1
ATOM 1241 N N . ALA A 1 172 ? 29.586 -9.298 -15.319 1.00 46.34 172 ALA A N 1
ATOM 1242 C CA . ALA A 1 172 ? 30.574 -10.302 -15.729 1.00 46.34 172 ALA A CA 1
ATOM 1243 C C . ALA A 1 172 ? 30.336 -11.733 -15.211 1.00 46.34 172 ALA A C 1
ATOM 1245 O O . ALA A 1 172 ? 31.013 -12.656 -15.665 1.00 46.34 172 ALA A O 1
ATOM 1246 N N . THR A 1 173 ? 29.420 -11.974 -14.265 1.00 50.25 173 THR A N 1
ATOM 1247 C CA . THR A 1 173 ? 29.511 -13.200 -13.438 1.00 50.25 173 THR A CA 1
ATOM 1248 C C . THR A 1 173 ? 28.417 -14.250 -13.631 1.00 50.25 173 THR A C 1
ATOM 1250 O O . THR A 1 173 ? 28.500 -15.306 -13.007 1.00 50.25 173 THR A O 1
ATOM 1253 N N . GLY A 1 174 ? 27.416 -14.038 -14.495 1.00 52.16 174 GLY A N 1
ATOM 1254 C CA . GLY A 1 174 ? 26.369 -15.048 -14.733 1.00 52.16 174 GLY A CA 1
ATOM 1255 C C . GLY A 1 174 ? 25.549 -15.406 -13.482 1.00 52.16 174 GLY A C 1
ATOM 1256 O O . GLY A 1 174 ? 24.938 -16.474 -13.428 1.00 52.16 174 GLY A O 1
ATOM 1257 N N . VAL A 1 175 ? 25.555 -14.530 -12.471 1.00 51.19 175 VAL A N 1
ATOM 1258 C CA . VAL A 1 175 ? 24.707 -14.650 -11.283 1.00 51.19 175 VAL A CA 1
ATOM 1259 C C . VAL A 1 175 ? 23.267 -14.351 -11.706 1.00 51.19 175 VAL A C 1
ATOM 1261 O O . VAL A 1 175 ? 23.048 -13.367 -12.416 1.00 51.19 175 VAL A O 1
ATOM 1264 N N . PRO A 1 176 ? 22.285 -15.182 -11.317 1.00 59.81 176 PRO A N 1
ATOM 1265 C CA . PRO A 1 176 ? 20.894 -14.921 -11.652 1.00 59.81 176 PRO A CA 1
ATOM 1266 C C . PRO A 1 176 ? 20.469 -13.572 -11.055 1.00 59.81 176 PRO A C 1
ATOM 1268 O O . PRO A 1 176 ? 20.715 -13.332 -9.874 1.00 59.81 176 PRO A O 1
ATOM 1271 N N . GLY A 1 177 ? 19.867 -12.699 -11.871 1.00 72.56 177 GLY A N 1
ATOM 1272 C CA . GLY A 1 177 ? 19.303 -11.426 -11.410 1.00 72.56 177 GLY A CA 1
ATOM 1273 C C . GLY A 1 177 ? 18.180 -11.634 -10.391 1.00 72.56 177 GLY A C 1
ATOM 1274 O O . GLY A 1 177 ? 17.882 -12.760 -9.995 1.00 72.56 177 GLY A O 1
ATOM 1275 N N . LEU A 1 178 ? 17.520 -10.552 -9.991 1.00 83.12 178 LEU A N 1
ATOM 1276 C CA . LEU A 1 178 ? 16.511 -10.534 -8.928 1.00 83.12 178 LEU A CA 1
ATOM 1277 C C . LEU A 1 178 ? 15.449 -11.661 -9.012 1.00 83.12 178 LEU A C 1
ATOM 1279 O O . LEU A 1 178 ? 15.083 -12.234 -7.990 1.00 83.12 178 LEU A O 1
ATOM 1283 N N . TRP A 1 179 ? 15.000 -12.023 -10.218 1.00 87.94 179 TRP A N 1
ATOM 1284 C CA . TRP A 1 179 ? 14.000 -13.083 -10.458 1.00 87.94 179 TRP A CA 1
ATOM 1285 C C . TRP A 1 179 ? 14.596 -14.461 -10.796 1.00 87.94 179 TRP A C 1
ATOM 1287 O O . TRP A 1 179 ? 13.883 -15.445 -11.016 1.00 87.94 179 TRP A O 1
ATOM 1297 N N . GLY A 1 180 ? 15.918 -14.556 -10.897 1.00 85.81 180 GLY A N 1
ATOM 1298 C CA . GLY A 1 180 ? 16.627 -15.748 -11.327 1.00 85.81 180 GLY A CA 1
ATOM 1299 C C . GLY A 1 180 ? 16.168 -16.267 -12.692 1.00 85.81 180 GLY A C 1
ATOM 1300 O O . GLY A 1 180 ? 16.419 -15.648 -13.718 1.00 85.81 180 GLY A O 1
ATOM 1301 N N . THR A 1 181 ? 15.525 -17.438 -12.716 1.00 87.56 181 THR A N 1
ATOM 1302 C CA . THR A 1 181 ? 14.961 -18.036 -13.947 1.00 87.56 181 THR A CA 1
ATOM 1303 C C . THR A 1 181 ? 13.438 -17.933 -14.029 1.00 87.56 181 THR A C 1
ATOM 1305 O O . THR A 1 181 ? 12.861 -18.272 -15.061 1.00 87.56 181 THR A O 1
ATOM 1308 N N . ALA A 1 182 ? 12.776 -17.466 -12.966 1.00 91.94 182 ALA A N 1
ATOM 1309 C CA . ALA A 1 182 ? 11.331 -17.285 -12.949 1.00 91.94 182 ALA A CA 1
ATOM 1310 C C . ALA A 1 182 ? 10.942 -16.107 -13.849 1.00 91.94 182 ALA A C 1
ATOM 1312 O O . ALA A 1 182 ? 11.684 -15.131 -13.928 1.00 91.94 182 ALA A O 1
ATOM 1313 N N . ARG A 1 183 ? 9.802 -16.206 -14.540 1.00 94.12 183 ARG A N 1
ATOM 1314 C CA . ARG A 1 183 ? 9.258 -15.201 -15.473 1.00 94.12 183 ARG A CA 1
ATOM 1315 C C . ARG A 1 183 ? 7.819 -14.873 -15.098 1.00 94.12 183 ARG A C 1
ATOM 1317 O O . ARG A 1 183 ? 7.149 -15.718 -14.498 1.00 94.12 183 ARG A O 1
ATOM 1324 N N . ASN A 1 184 ? 7.348 -13.678 -15.460 1.00 96.62 184 ASN A N 1
ATOM 1325 C CA . ASN A 1 184 ? 6.069 -13.129 -14.990 1.00 96.62 184 ASN A CA 1
ATOM 1326 C C . ASN A 1 184 ? 5.946 -13.178 -13.459 1.00 96.62 184 ASN A C 1
ATOM 1328 O O . ASN A 1 184 ? 4.841 -13.278 -12.934 1.00 96.62 184 ASN A O 1
ATOM 1332 N N . GLN A 1 185 ? 7.076 -13.216 -12.746 1.00 97.06 185 GLN A N 1
ATOM 1333 C CA . GLN A 1 185 ? 7.108 -13.337 -11.298 1.00 97.06 185 GLN A CA 1
ATOM 1334 C C . GLN A 1 185 ? 6.994 -11.951 -10.689 1.00 97.06 185 GLN A C 1
ATOM 1336 O O . GLN A 1 185 ? 7.820 -11.086 -10.982 1.00 97.06 185 GLN A O 1
ATOM 1341 N N . VAL A 1 186 ? 5.994 -11.796 -9.829 1.00 97.94 186 VAL A N 1
ATOM 1342 C CA . VAL A 1 186 ? 5.715 -10.568 -9.094 1.00 97.94 186 VAL A CA 1
ATOM 1343 C C . VAL A 1 186 ? 6.513 -10.608 -7.793 1.00 97.94 186 VAL A C 1
ATOM 1345 O O . VAL A 1 186 ? 6.417 -11.570 -7.018 1.00 97.94 186 VAL A O 1
ATOM 1348 N N . LEU A 1 187 ? 7.319 -9.576 -7.570 1.00 96.50 187 LEU A N 1
ATOM 1349 C CA . LEU A 1 187 ? 8.042 -9.355 -6.323 1.00 96.50 187 LEU A CA 1
ATOM 1350 C C . LEU A 1 187 ? 7.492 -8.105 -5.651 1.00 96.50 187 LEU A C 1
ATOM 1352 O O . LEU A 1 187 ? 7.350 -7.075 -6.300 1.00 96.50 187 LEU A O 1
ATOM 1356 N N . GLU A 1 188 ? 7.191 -8.201 -4.363 1.00 96.31 188 GLU A N 1
ATOM 1357 C CA . GLU A 1 188 ? 6.714 -7.087 -3.548 1.00 96.31 188 GLU A CA 1
ATOM 1358 C C . GLU A 1 188 ? 7.831 -6.588 -2.634 1.00 96.31 188 GLU A C 1
ATOM 1360 O O . GLU A 1 188 ? 8.443 -7.370 -1.904 1.00 96.31 188 GLU A O 1
ATOM 1365 N N . PHE A 1 189 ? 8.049 -5.276 -2.658 1.00 95.69 189 PHE A N 1
ATOM 1366 C CA . PHE A 1 189 ? 8.983 -4.562 -1.800 1.00 95.69 189 PHE A CA 1
ATOM 1367 C C . PHE A 1 189 ? 8.193 -3.614 -0.913 1.00 95.69 189 PHE A C 1
ATOM 1369 O O . PHE A 1 189 ? 7.346 -2.870 -1.410 1.00 95.69 189 PHE A O 1
ATOM 1376 N N . SER A 1 190 ? 8.472 -3.583 0.387 1.00 94.25 190 SER A N 1
ATOM 1377 C CA . SER A 1 190 ? 7.749 -2.679 1.284 1.00 94.25 190 SER A CA 1
ATOM 1378 C C . SER A 1 190 ? 8.570 -2.189 2.467 1.00 94.25 190 SER A C 1
ATOM 1380 O O . SER A 1 190 ? 9.499 -2.848 2.940 1.00 94.25 190 SER A O 1
ATOM 1382 N N . VAL A 1 191 ? 8.143 -1.052 3.015 1.00 92.94 191 VAL A N 1
ATOM 1383 C CA . VAL A 1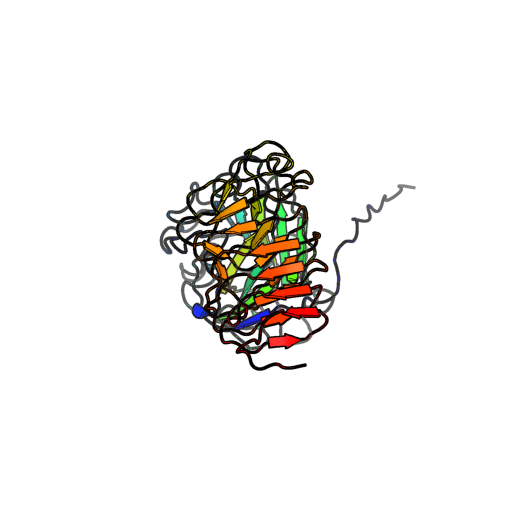 191 ? 8.608 -0.558 4.315 1.00 92.94 191 VAL A CA 1
ATOM 1384 C C . VAL A 1 191 ? 8.312 -1.574 5.417 1.00 92.94 191 VAL A C 1
ATOM 1386 O O . VAL A 1 191 ? 9.147 -1.810 6.287 1.00 92.94 191 VAL A O 1
ATOM 1389 N N . ALA A 1 192 ? 7.137 -2.208 5.374 1.00 89.00 192 ALA A N 1
ATOM 1390 C CA . ALA A 1 192 ? 6.706 -3.173 6.383 1.00 89.00 192 ALA A CA 1
ATOM 1391 C C . ALA A 1 192 ? 7.598 -4.427 6.433 1.00 89.00 192 ALA A C 1
ATOM 1393 O O . ALA A 1 192 ? 7.835 -4.965 7.514 1.00 89.00 192 ALA A O 1
ATOM 1394 N N . ASN A 1 193 ? 8.118 -4.863 5.283 1.00 89.56 193 ASN A N 1
ATOM 1395 C CA . ASN A 1 193 ? 9.074 -5.966 5.175 1.00 89.56 193 ASN A CA 1
ATOM 1396 C C . ASN A 1 193 ? 10.536 -5.519 5.398 1.00 89.56 193 ASN A C 1
ATOM 1398 O O . ASN A 1 193 ? 11.438 -6.349 5.462 1.00 89.56 193 ASN A O 1
ATOM 1402 N N . GLY A 1 194 ? 10.780 -4.213 5.562 1.00 90.12 194 GLY A N 1
ATOM 1403 C CA . GLY A 1 194 ? 12.115 -3.654 5.774 1.00 90.12 194 GLY A CA 1
ATOM 1404 C C . GLY A 1 194 ? 12.967 -3.566 4.505 1.00 90.12 194 GLY A C 1
ATOM 1405 O O . GLY A 1 194 ? 14.180 -3.401 4.615 1.00 90.12 194 GLY A O 1
ATOM 1406 N N . ASP A 1 195 ? 12.357 -3.656 3.318 1.00 90.94 195 ASP A N 1
ATOM 1407 C CA . ASP A 1 195 ? 13.072 -3.586 2.035 1.00 90.94 195 ASP A CA 1
ATOM 1408 C C . ASP A 1 195 ? 13.599 -2.175 1.734 1.00 90.94 195 ASP A C 1
ATOM 1410 O O . ASP A 1 195 ? 14.603 -2.010 1.043 1.00 90.94 195 ASP A O 1
ATOM 1414 N N . PHE A 1 196 ? 12.922 -1.150 2.254 1.00 92.56 196 PHE A N 1
ATOM 1415 C CA . PHE A 1 196 ? 13.362 0.244 2.247 1.00 92.56 196 PHE A CA 1
ATOM 1416 C C . PHE A 1 196 ? 12.779 0.991 3.451 1.00 92.56 196 PHE A C 1
ATOM 1418 O O . PHE A 1 196 ? 11.826 0.548 4.088 1.00 92.56 196 PHE A O 1
ATOM 1425 N N . THR A 1 197 ? 13.362 2.135 3.798 1.00 92.06 197 THR A N 1
ATOM 1426 C CA . THR A 1 197 ? 12.844 2.992 4.873 1.00 92.06 197 THR A CA 1
ATOM 1427 C C . THR A 1 197 ? 11.716 3.877 4.365 1.00 92.06 197 THR A C 1
ATOM 1429 O O . THR A 1 197 ? 11.753 4.287 3.207 1.00 92.06 197 THR A O 1
ATOM 1432 N N . THR A 1 198 ? 10.775 4.258 5.234 1.00 91.44 198 THR A N 1
ATOM 1433 C CA . THR A 1 198 ? 9.731 5.239 4.900 1.00 91.44 198 THR A CA 1
ATOM 1434 C C . THR A 1 198 ? 10.354 6.508 4.299 1.00 91.44 198 THR A C 1
ATOM 1436 O O . THR A 1 198 ? 11.128 7.178 4.991 1.00 91.44 198 THR A O 1
ATOM 1439 N N . PRO A 1 199 ? 10.064 6.843 3.031 1.00 93.31 199 PRO A N 1
ATOM 1440 C CA . PRO A 1 199 ? 10.577 8.054 2.412 1.00 93.31 199 PRO A CA 1
ATOM 1441 C C . PRO A 1 199 ? 9.809 9.284 2.909 1.00 93.31 199 PRO A C 1
ATOM 1443 O O . PRO A 1 199 ? 8.742 9.179 3.509 1.00 93.31 199 PRO A O 1
ATOM 1446 N N . VAL A 1 200 ? 10.327 10.476 2.609 1.00 91.25 200 VAL A N 1
ATOM 1447 C CA . VAL A 1 200 ? 9.483 11.680 2.617 1.00 91.25 200 VAL A CA 1
ATOM 1448 C C . VAL A 1 200 ? 8.460 11.603 1.480 1.00 91.25 200 VAL A C 1
ATOM 1450 O O . VAL A 1 200 ? 8.631 10.838 0.531 1.00 91.25 200 VAL A O 1
ATOM 1453 N N . GLY A 1 201 ? 7.413 12.424 1.543 1.00 91.81 201 GLY A N 1
ATOM 1454 C CA . GLY A 1 201 ? 6.406 12.442 0.489 1.00 91.81 201 GLY A CA 1
ATOM 1455 C C . GLY A 1 201 ? 6.896 13.044 -0.842 1.00 91.81 201 GLY A C 1
ATOM 1456 O O . GLY A 1 201 ? 7.603 14.063 -0.857 1.00 91.81 201 GLY A O 1
ATOM 1457 N N . TYR A 1 202 ? 6.422 12.483 -1.961 1.00 93.88 202 TYR A N 1
ATOM 1458 C CA . TYR A 1 202 ? 6.677 12.965 -3.327 1.00 93.88 202 TYR A CA 1
ATOM 1459 C C . TYR A 1 202 ? 5.400 13.061 -4.175 1.00 93.88 202 TYR A C 1
ATOM 1461 O O . TYR A 1 202 ? 4.409 12.391 -3.900 1.00 93.88 202 TYR A O 1
ATOM 1469 N N . GLN A 1 203 ? 5.419 13.904 -5.208 1.00 92.50 203 GLN A N 1
ATOM 1470 C CA . GLN A 1 203 ? 4.329 14.034 -6.190 1.00 92.50 203 GLN A CA 1
ATOM 1471 C C . GLN A 1 203 ? 4.490 13.095 -7.381 1.00 92.50 203 GLN A C 1
ATOM 1473 O O . GLN A 1 203 ? 3.510 12.739 -8.030 1.00 92.50 203 GLN A O 1
ATOM 1478 N N . GLN A 1 204 ? 5.730 12.728 -7.685 1.00 93.31 204 GLN A N 1
ATOM 1479 C CA . GLN A 1 204 ? 6.076 11.938 -8.854 1.00 93.31 204 GLN A CA 1
ATOM 1480 C C . GLN A 1 204 ? 6.964 10.785 -8.439 1.00 93.31 204 GLN A C 1
ATOM 1482 O O . GLN A 1 204 ? 7.856 10.956 -7.601 1.00 93.31 204 GLN A O 1
ATOM 1487 N N . PHE A 1 205 ? 6.759 9.644 -9.083 1.00 96.81 205 PHE A N 1
ATOM 1488 C CA . PHE A 1 205 ? 7.569 8.454 -8.887 1.00 96.81 205 PHE A CA 1
ATOM 1489 C C . PHE A 1 205 ? 7.983 7.886 -10.229 1.00 96.81 205 PHE A C 1
ATOM 1491 O O . PHE A 1 205 ? 7.237 7.971 -11.203 1.00 96.81 205 PHE A O 1
ATOM 1498 N N . ARG A 1 206 ? 9.174 7.296 -10.282 1.00 95.75 206 ARG A N 1
ATOM 1499 C CA . ARG A 1 206 ? 9.627 6.558 -11.459 1.00 95.75 206 ARG A CA 1
ATOM 1500 C C . ARG A 1 206 ? 10.470 5.358 -11.077 1.00 95.75 206 ARG A C 1
ATOM 1502 O O . ARG A 1 206 ? 11.230 5.411 -10.107 1.00 95.75 206 ARG A O 1
ATOM 1509 N N . LEU A 1 207 ? 10.392 4.335 -11.913 1.00 96.00 207 LEU A N 1
ATOM 1510 C CA . LEU A 1 207 ? 11.464 3.371 -12.071 1.00 96.00 207 LEU A CA 1
ATOM 1511 C C . LEU A 1 207 ? 12.531 3.997 -12.973 1.00 96.00 207 LEU A C 1
ATOM 1513 O O . LEU A 1 207 ? 12.221 4.493 -14.055 1.00 96.00 207 LEU A O 1
ATOM 1517 N N . PHE A 1 208 ? 13.785 3.960 -12.535 1.00 91.94 208 PHE A N 1
ATOM 1518 C CA . PHE A 1 208 ? 14.945 4.298 -13.355 1.00 91.94 208 PHE A CA 1
ATOM 1519 C C . PHE A 1 208 ? 15.841 3.068 -13.470 1.00 91.94 208 PHE A C 1
ATOM 1521 O O . PHE A 1 208 ? 16.352 2.583 -12.463 1.00 91.94 208 PHE A O 1
ATOM 1528 N N . VAL A 1 209 ? 16.031 2.579 -14.689 1.00 88.19 209 VAL A N 1
ATOM 1529 C CA . VAL A 1 209 ? 16.906 1.458 -15.028 1.00 88.19 209 VAL A CA 1
ATOM 1530 C C . VAL A 1 209 ? 18.186 2.014 -15.635 1.00 88.19 209 VAL A C 1
ATOM 1532 O O . VAL A 1 209 ? 18.167 2.604 -16.717 1.00 88.19 209 VAL A O 1
ATOM 1535 N N . ASP A 1 210 ? 19.297 1.821 -14.932 1.00 83.00 210 ASP A N 1
ATOM 1536 C CA . ASP A 1 210 ? 20.616 2.255 -15.387 1.00 83.00 210 ASP A CA 1
ATOM 1537 C C . ASP A 1 210 ? 21.238 1.206 -16.313 1.00 83.00 210 ASP A C 1
ATOM 1539 O O . ASP A 1 210 ? 21.655 1.524 -17.426 1.00 83.00 210 ASP A O 1
ATOM 1543 N N . SER A 1 211 ? 21.200 -0.064 -15.897 1.00 79.06 211 SER A N 1
ATOM 1544 C CA . SER A 1 211 ? 21.724 -1.180 -16.680 1.00 79.06 211 SER A CA 1
ATOM 1545 C C . SER A 1 211 ? 20.855 -2.434 -16.611 1.00 79.06 211 SER A C 1
ATOM 1547 O O . SER A 1 211 ? 19.976 -2.612 -15.759 1.00 79.06 211 SER A O 1
ATOM 1549 N N . THR A 1 212 ? 21.128 -3.310 -17.569 1.00 76.56 212 THR A N 1
ATOM 1550 C CA . THR A 1 212 ? 20.739 -4.713 -17.560 1.00 76.56 212 THR A CA 1
ATOM 1551 C C . THR A 1 212 ? 21.980 -5.564 -17.433 1.00 76.56 212 THR A C 1
ATOM 1553 O O . THR A 1 212 ? 23.083 -5.102 -17.739 1.00 76.56 212 THR A O 1
ATOM 1556 N N . GLY A 1 213 ? 21.755 -6.839 -17.103 1.00 68.69 213 GLY A N 1
ATOM 1557 C CA . GLY A 1 213 ? 22.773 -7.873 -17.214 1.00 68.69 213 GLY A CA 1
ATOM 1558 C C . GLY A 1 213 ? 23.272 -8.026 -18.657 1.00 68.69 213 GLY A C 1
ATOM 1559 O O . GLY A 1 213 ? 23.337 -7.089 -19.442 1.00 68.69 213 GLY A O 1
ATOM 1560 N N . THR A 1 214 ? 23.667 -9.223 -19.077 1.00 66.81 214 THR A N 1
ATOM 1561 C CA . THR A 1 214 ? 24.460 -9.409 -20.322 1.00 66.81 214 THR A CA 1
ATOM 1562 C C . THR A 1 214 ? 23.787 -9.009 -21.653 1.00 66.81 214 THR A C 1
ATOM 1564 O O . THR A 1 214 ? 24.373 -9.185 -22.723 1.00 66.81 214 THR A O 1
ATOM 1567 N N . SER A 1 215 ? 22.556 -8.499 -21.628 1.00 69.12 215 SER A N 1
ATOM 1568 C CA . SER A 1 215 ? 21.819 -8.019 -22.793 1.00 69.12 215 SER A CA 1
ATOM 1569 C C . SER A 1 215 ? 22.080 -6.535 -23.092 1.00 69.12 215 SER A C 1
ATOM 1571 O O . SER A 1 215 ? 22.292 -5.728 -22.198 1.00 69.12 215 SER A O 1
ATOM 1573 N N . ASN A 1 216 ? 21.977 -6.160 -24.371 1.00 70.00 216 ASN A N 1
ATOM 1574 C CA . ASN A 1 216 ? 21.878 -4.761 -24.819 1.00 70.00 216 ASN A CA 1
ATOM 1575 C C . ASN A 1 216 ? 20.432 -4.245 -24.836 1.00 70.00 216 ASN A C 1
ATOM 1577 O O . ASN A 1 216 ? 20.170 -3.199 -25.419 1.00 70.00 216 ASN A O 1
ATOM 1581 N N . VAL A 1 217 ? 19.486 -5.018 -24.309 1.00 76.50 217 VAL A N 1
ATOM 1582 C CA . VAL A 1 217 ? 18.055 -4.700 -24.283 1.00 76.50 217 VAL A CA 1
ATOM 1583 C C . VAL A 1 217 ? 17.472 -5.121 -22.947 1.00 76.50 217 VAL A C 1
ATOM 1585 O O . VAL A 1 217 ? 17.831 -6.189 -22.443 1.00 76.50 217 VAL A O 1
ATOM 1588 N N . PHE A 1 218 ? 16.547 -4.324 -22.425 1.00 85.38 218 PHE A N 1
ATOM 1589 C CA . PHE A 1 218 ? 15.825 -4.644 -21.201 1.00 85.38 218 PHE A CA 1
ATOM 1590 C C . PHE A 1 218 ? 14.358 -4.968 -21.472 1.00 85.38 218 PHE A C 1
ATOM 1592 O O . PHE A 1 218 ? 13.829 -4.634 -22.536 1.00 85.38 218 PHE A O 1
ATOM 1599 N N . ALA A 1 219 ? 13.730 -5.648 -20.515 1.00 89.19 219 ALA A N 1
ATOM 1600 C CA . ALA A 1 219 ? 12.303 -5.910 -20.538 1.00 89.19 219 ALA A CA 1
ATOM 1601 C C . ALA A 1 219 ? 11.715 -5.972 -19.124 1.00 89.19 219 ALA A C 1
ATOM 1603 O O . ALA A 1 219 ? 12.302 -6.597 -18.237 1.00 89.19 219 ALA A O 1
ATOM 1604 N N . LEU A 1 220 ? 10.527 -5.402 -18.938 1.00 93.06 220 LEU A N 1
ATOM 1605 C CA . LEU A 1 220 ? 9.805 -5.399 -17.666 1.00 93.06 220 LEU A CA 1
ATOM 1606 C C . LEU A 1 220 ? 8.331 -5.734 -17.885 1.00 93.06 220 LEU A C 1
ATOM 1608 O O . LEU A 1 220 ? 7.756 -5.262 -18.856 1.00 93.06 220 LEU A O 1
ATOM 1612 N N . GLY A 1 221 ? 7.753 -6.556 -17.008 1.00 94.69 221 GLY A N 1
ATOM 1613 C CA . GLY A 1 221 ? 6.338 -6.919 -17.068 1.00 94.69 221 GLY A CA 1
ATOM 1614 C C . GLY A 1 221 ? 5.447 -5.798 -16.551 1.00 94.69 221 GLY A C 1
ATOM 1615 O O . GLY A 1 221 ? 4.725 -5.219 -17.338 1.00 94.69 221 GLY A O 1
ATOM 1616 N N . GLU A 1 222 ? 5.557 -5.487 -15.257 1.00 96.06 222 GLU A N 1
ATOM 1617 C CA . GLU A 1 222 ? 4.604 -4.625 -14.543 1.00 96.06 222 GLU A CA 1
ATOM 1618 C C . GLU A 1 222 ? 5.270 -3.906 -13.359 1.00 96.06 222 GLU A C 1
ATOM 1620 O O . GLU A 1 222 ? 6.234 -4.431 -12.778 1.00 96.06 222 GLU A O 1
ATOM 1625 N N . LEU A 1 223 ? 4.740 -2.737 -12.996 1.00 97.06 223 LEU A N 1
ATOM 1626 C CA . LEU A 1 223 ? 5.099 -1.906 -11.849 1.00 97.06 223 LEU A CA 1
ATOM 1627 C C . LEU A 1 223 ? 3.828 -1.377 -11.166 1.00 97.06 223 LEU A C 1
ATOM 1629 O O . LEU A 1 223 ? 3.144 -0.528 -11.720 1.00 97.06 223 LEU A O 1
ATOM 1633 N N . GLU A 1 224 ? 3.594 -1.774 -9.916 1.00 97.19 224 GLU A N 1
ATOM 1634 C CA . GLU A 1 224 ? 2.497 -1.230 -9.102 1.00 97.19 224 GLU A CA 1
ATOM 1635 C C . GLU A 1 224 ? 3.065 -0.373 -7.960 1.00 97.19 224 GLU A C 1
ATOM 1637 O O . GLU A 1 224 ? 4.036 -0.768 -7.304 1.00 97.19 224 GLU A O 1
ATOM 1642 N N . LEU A 1 225 ? 2.464 0.786 -7.683 1.00 97.00 225 LEU A N 1
ATOM 1643 C CA . LEU A 1 225 ? 2.909 1.744 -6.665 1.00 97.00 225 LEU A CA 1
ATOM 1644 C C . LEU A 1 225 ? 1.841 1.956 -5.587 1.00 97.00 225 LEU A C 1
ATOM 1646 O O . LEU A 1 225 ? 0.693 2.259 -5.890 1.00 97.00 225 LEU A O 1
ATOM 1650 N N . PHE A 1 226 ? 2.230 1.898 -4.311 1.00 95.81 226 PHE A N 1
ATOM 1651 C CA . PHE A 1 226 ? 1.321 2.078 -3.173 1.00 95.81 226 PHE A CA 1
ATOM 1652 C C . PHE A 1 226 ? 1.869 3.097 -2.180 1.00 95.81 226 PHE A C 1
ATOM 1654 O O . PHE A 1 226 ? 3.079 3.186 -1.939 1.00 95.81 226 PHE A O 1
ATOM 1661 N N . GLY A 1 227 ? 0.961 3.857 -1.575 1.00 94.50 227 GLY A N 1
ATOM 1662 C CA . GLY A 1 227 ? 1.284 4.828 -0.541 1.00 94.50 227 GLY A CA 1
ATOM 1663 C C . GLY A 1 227 ? 0.377 4.698 0.673 1.00 94.50 227 GLY A C 1
ATOM 1664 O O . GLY A 1 227 ? -0.712 4.126 0.603 1.00 94.50 227 GLY A O 1
ATOM 1665 N N . TYR A 1 228 ? 0.829 5.268 1.786 1.00 95.06 228 TYR A N 1
ATOM 1666 C CA . TYR A 1 228 ? -0.006 5.402 2.976 1.00 95.06 228 TYR A CA 1
ATOM 1667 C C . TYR A 1 228 ? -1.139 6.407 2.756 1.00 95.06 228 TYR A C 1
ATOM 1669 O O . TYR A 1 228 ? -0.948 7.452 2.130 1.00 95.06 228 TYR A O 1
ATOM 1677 N N . GLN A 1 229 ? -2.292 6.117 3.355 1.00 95.31 229 GLN A N 1
ATOM 1678 C CA . GLN A 1 229 ? -3.384 7.065 3.535 1.00 95.31 229 GLN A CA 1
ATOM 1679 C C . GLN A 1 229 ? -3.552 7.342 5.034 1.00 95.31 229 GLN A C 1
ATOM 1681 O O . GLN A 1 229 ? -3.806 6.433 5.825 1.00 95.31 229 GLN A O 1
ATOM 1686 N N . TYR A 1 230 ? -3.409 8.602 5.428 1.00 97.12 230 TYR A N 1
ATOM 1687 C CA . TYR A 1 230 ? -3.463 9.082 6.805 1.00 97.12 230 TYR A CA 1
ATOM 1688 C C . TYR A 1 230 ? -4.848 9.633 7.130 1.00 97.12 230 TYR A C 1
ATOM 1690 O O . TYR A 1 230 ? -5.390 10.436 6.379 1.00 97.12 230 TYR A O 1
ATOM 1698 N N . TRP A 1 231 ? -5.431 9.214 8.247 1.00 98.12 231 TRP A N 1
ATOM 1699 C CA . TRP A 1 231 ? -6.740 9.691 8.683 1.00 98.12 231 TRP A CA 1
ATOM 1700 C C . TRP A 1 231 ? -6.709 11.188 8.990 1.00 98.12 231 TRP A C 1
ATOM 1702 O O . TRP A 1 231 ? -5.918 11.621 9.828 1.00 98.12 231 TRP A O 1
ATOM 1712 N N . ASP A 1 232 ? -7.585 11.947 8.342 1.00 97.12 232 ASP A N 1
ATOM 1713 C CA . ASP A 1 232 ? -7.648 13.408 8.407 1.00 97.12 232 ASP A CA 1
ATOM 1714 C C . ASP A 1 232 ? -9.085 13.839 8.098 1.00 97.12 232 ASP A C 1
ATOM 1716 O O . ASP A 1 232 ? -9.630 13.460 7.063 1.00 97.12 232 ASP A O 1
ATOM 1720 N N . ILE A 1 233 ? -9.721 14.583 9.007 1.00 96.75 233 ILE A N 1
ATOM 1721 C CA . ILE A 1 233 ? -11.109 15.044 8.843 1.00 96.75 233 ILE A CA 1
ATOM 1722 C C . ILE A 1 233 ? -11.229 16.557 8.609 1.00 96.75 233 ILE A C 1
ATOM 1724 O O . ILE A 1 233 ? -12.349 17.066 8.504 1.00 96.75 233 ILE A O 1
ATOM 1728 N N . ASP A 1 234 ? -10.118 17.296 8.574 1.00 94.25 234 ASP A N 1
ATOM 1729 C CA . ASP A 1 234 ? -10.107 18.759 8.489 1.00 94.25 234 ASP A CA 1
ATOM 1730 C C . ASP A 1 234 ? -9.389 19.317 7.253 1.00 94.25 234 ASP A C 1
ATOM 1732 O O . ASP A 1 234 ? -9.278 20.540 7.087 1.00 94.25 234 ASP A O 1
ATOM 1736 N N . GLY A 1 235 ? -9.060 18.451 6.297 1.00 90.94 235 GLY A N 1
ATOM 1737 C CA . GLY A 1 235 ? -8.855 18.821 4.905 1.00 90.94 235 GLY A CA 1
ATOM 1738 C C . GLY A 1 235 ? -7.403 19.159 4.611 1.00 90.94 235 GLY A C 1
ATOM 1739 O O . GLY A 1 235 ? -6.593 18.271 4.458 1.00 90.94 235 GLY A O 1
ATOM 1740 N N . ALA A 1 236 ? -7.083 20.435 4.398 1.00 91.38 236 ALA A N 1
ATOM 1741 C CA . ALA A 1 236 ? -5.705 20.871 4.123 1.00 91.38 236 ALA A CA 1
ATOM 1742 C C . ALA A 1 236 ? -5.035 21.517 5.347 1.00 91.38 236 ALA A C 1
ATOM 1744 O O . ALA A 1 236 ? -4.013 22.195 5.219 1.00 91.38 236 ALA A O 1
ATOM 1745 N N . ASN A 1 237 ? -5.659 21.389 6.517 1.00 93.44 237 ASN A N 1
ATOM 1746 C CA . ASN A 1 237 ? -5.136 21.926 7.760 1.00 93.44 237 ASN A CA 1
ATOM 1747 C C . ASN A 1 237 ? -4.219 20.881 8.386 1.00 93.44 237 ASN A C 1
ATOM 1749 O O . ASN A 1 237 ? -4.609 19.737 8.535 1.00 93.44 237 ASN A O 1
ATOM 1753 N N . ALA A 1 238 ? -3.007 21.282 8.768 1.00 94.62 238 ALA A N 1
ATOM 1754 C CA . ALA A 1 238 ? -2.066 20.354 9.379 1.00 94.62 238 ALA A CA 1
ATOM 1755 C C . ALA A 1 238 ? -2.656 19.692 10.638 1.00 94.62 238 ALA A C 1
ATOM 1757 O O . ALA A 1 238 ? -3.131 20.394 11.535 1.00 94.62 238 ALA A O 1
ATOM 1758 N N . GLY A 1 239 ? -2.523 18.369 10.726 1.00 95.88 239 GLY A N 1
ATOM 1759 C CA . GLY A 1 239 ? -3.153 17.549 11.756 1.00 95.88 239 GLY A CA 1
ATOM 1760 C C . GLY A 1 239 ? -4.176 16.581 11.176 1.00 95.88 239 GLY A C 1
ATOM 1761 O O . GLY A 1 239 ? -4.226 16.362 9.973 1.00 95.88 239 GLY A O 1
ATOM 1762 N N . ALA A 1 240 ? -4.959 15.973 12.057 1.00 97.06 240 ALA A N 1
ATOM 1763 C CA . ALA A 1 240 ? -6.081 15.119 11.690 1.00 97.06 240 ALA A CA 1
ATOM 1764 C C . ALA A 1 240 ? -7.443 15.747 12.005 1.00 97.06 240 ALA A C 1
ATOM 1766 O O . ALA A 1 240 ? -8.453 15.062 11.861 1.00 97.06 240 ALA A O 1
ATOM 1767 N N . GLY A 1 241 ? -7.493 16.987 12.499 1.00 96.19 241 GLY A N 1
ATOM 1768 C CA . GLY A 1 241 ? -8.721 17.636 12.970 1.00 96.19 241 GLY A CA 1
ATOM 1769 C C . GLY A 1 241 ? -8.849 17.726 14.488 1.00 96.19 241 GLY A C 1
ATOM 1770 O O . GLY A 1 241 ? -9.956 17.853 15.017 1.00 96.19 241 GLY A O 1
ATOM 1771 N N . GLY A 1 242 ? -7.729 17.684 15.214 1.00 96.50 242 GLY A N 1
ATOM 1772 C CA . GLY A 1 242 ? -7.661 17.849 16.662 1.00 96.50 242 GLY A CA 1
ATOM 1773 C C . GLY A 1 242 ? -7.634 16.534 17.439 1.00 96.50 242 GLY A C 1
ATOM 1774 O O . GLY A 1 242 ? -7.293 15.474 16.927 1.00 96.50 242 GLY A O 1
ATOM 1775 N N . THR A 1 243 ? -7.989 16.591 18.726 1.00 97.12 243 THR A N 1
ATOM 1776 C CA . THR A 1 243 ? -7.818 15.456 19.655 1.00 97.12 243 THR A CA 1
ATOM 1777 C C . THR A 1 243 ? -8.794 14.304 19.441 1.00 97.12 243 THR A C 1
ATOM 1779 O O . THR A 1 243 ? -8.529 13.195 19.905 1.00 97.12 243 THR A O 1
ATOM 1782 N N . HIS A 1 244 ? -9.918 14.545 18.769 1.00 95.31 244 HIS A N 1
ATOM 1783 C CA . HIS A 1 244 ? -10.983 13.564 18.561 1.00 95.31 244 HIS A CA 1
ATOM 1784 C C . HIS A 1 244 ? -11.504 13.639 17.116 1.00 95.31 244 HIS A C 1
ATOM 1786 O O . HIS A 1 244 ? -12.609 14.130 16.886 1.00 95.31 244 HIS A O 1
ATOM 1792 N N . PRO A 1 245 ? -10.705 13.207 16.125 1.00 97.44 245 PRO A N 1
ATOM 1793 C CA . PRO A 1 245 ? -11.097 13.279 14.723 1.00 97.44 245 PRO A CA 1
ATOM 1794 C C . PRO A 1 245 ? -12.103 12.175 14.357 1.00 97.44 245 PRO A C 1
ATOM 1796 O O . PRO A 1 245 ? -11.771 11.206 13.672 1.00 97.44 245 PRO A O 1
ATOM 1799 N N . ASP A 1 246 ? -13.333 12.288 14.859 1.00 98.25 246 ASP A N 1
ATOM 1800 C CA . ASP A 1 246 ? -14.437 11.382 14.530 1.00 98.25 246 ASP A CA 1
ATOM 1801 C C . ASP A 1 246 ? -14.853 11.534 13.064 1.00 98.25 246 ASP A C 1
ATOM 1803 O O . ASP A 1 246 ? -15.015 12.647 12.561 1.00 98.25 246 ASP A O 1
ATOM 1807 N N . GLY A 1 247 ? -15.121 10.425 12.377 1.00 97.62 247 GLY A N 1
ATOM 1808 C CA . GLY A 1 247 ? -15.532 10.510 10.979 1.00 97.62 247 GLY A CA 1
ATOM 1809 C C . GLY A 1 247 ? -15.937 9.188 10.349 1.00 97.62 247 GLY A C 1
ATOM 1810 O O . GLY A 1 247 ? -16.046 8.150 11.004 1.00 97.62 247 GLY A O 1
ATOM 1811 N N . THR A 1 248 ? -16.207 9.248 9.045 1.00 98.19 248 THR A N 1
ATOM 1812 C CA . THR A 1 248 ? -16.663 8.097 8.256 1.00 98.19 248 THR A CA 1
ATOM 1813 C C . THR A 1 248 ? -15.536 7.555 7.388 1.00 98.19 248 THR A C 1
ATOM 1815 O O . THR A 1 248 ? -14.983 8.291 6.575 1.00 98.19 248 THR A O 1
ATOM 1818 N N . TRP A 1 249 ? -15.231 6.265 7.512 1.00 98.31 249 TRP A N 1
ATOM 1819 C CA . TRP A 1 249 ? -14.345 5.555 6.594 1.00 98.31 249 TRP A CA 1
ATOM 1820 C C . TRP A 1 249 ? -15.184 4.901 5.494 1.00 98.31 249 TRP A C 1
ATOM 1822 O O . TRP A 1 249 ? -15.978 3.996 5.754 1.00 98.31 249 TRP A O 1
ATOM 1832 N N . SER A 1 250 ? -15.039 5.391 4.261 1.00 96.00 250 SER A N 1
ATOM 1833 C CA . SER A 1 250 ? -15.639 4.795 3.063 1.00 96.00 250 SER A CA 1
ATOM 1834 C C . SER A 1 250 ? -14.894 5.232 1.801 1.00 96.00 250 SER A C 1
ATOM 1836 O O . SER A 1 250 ? -14.127 6.194 1.842 1.00 96.00 250 SER A O 1
ATOM 1838 N N . ASN A 1 251 ? -15.198 4.606 0.665 1.00 90.69 251 ASN A N 1
ATOM 1839 C CA . ASN A 1 251 ? -14.664 4.995 -0.649 1.00 90.69 251 ASN A CA 1
ATOM 1840 C C . ASN A 1 251 ? -15.297 6.293 -1.199 1.00 90.69 251 ASN A C 1
ATOM 1842 O O . ASN A 1 251 ? -14.957 6.728 -2.294 1.00 90.69 251 ASN A O 1
ATOM 1846 N N . ALA A 1 252 ? -16.247 6.897 -0.474 1.00 92.12 252 ALA A N 1
ATOM 1847 C CA . ALA A 1 252 ? -16.957 8.111 -0.886 1.00 92.12 252 ALA A CA 1
ATOM 1848 C C . ALA A 1 252 ? -16.745 9.301 0.066 1.00 92.12 252 ALA A C 1
ATOM 1850 O O . ALA A 1 252 ? -17.213 10.401 -0.220 1.00 92.12 252 ALA A O 1
ATOM 1851 N N . ALA A 1 253 ? -16.091 9.082 1.210 1.00 93.81 253 ALA A N 1
ATOM 1852 C CA . ALA A 1 253 ? -15.811 10.122 2.189 1.00 93.81 253 ALA A CA 1
ATOM 1853 C C . ALA A 1 253 ? -14.341 10.531 2.094 1.00 93.81 253 ALA A C 1
ATOM 1855 O O . ALA A 1 253 ? -13.455 9.690 2.261 1.00 93.81 253 ALA A O 1
ATOM 1856 N N . ALA A 1 254 ? -14.104 11.824 1.878 1.00 93.94 254 ALA A N 1
ATOM 1857 C CA . ALA A 1 254 ? -12.769 12.391 1.775 1.00 93.94 254 ALA A CA 1
ATOM 1858 C C . ALA A 1 254 ? -12.166 12.649 3.167 1.00 93.94 254 ALA A C 1
ATOM 1860 O O . ALA A 1 254 ? -12.050 13.799 3.584 1.00 93.94 254 ALA A O 1
ATOM 1861 N N . ASN A 1 255 ? -11.835 11.575 3.892 1.00 96.62 255 ASN A N 1
ATOM 1862 C CA . ASN A 1 255 ? -11.248 11.626 5.241 1.00 96.62 255 ASN A CA 1
ATOM 1863 C C . ASN A 1 255 ? -9.826 11.026 5.296 1.00 96.62 255 ASN A C 1
ATOM 1865 O O . ASN A 1 255 ? -9.421 10.441 6.304 1.00 96.62 255 ASN A O 1
ATOM 1869 N N . TRP A 1 256 ? -9.097 11.098 4.178 1.00 95.94 256 TRP A N 1
ATOM 1870 C CA . TRP A 1 256 ? -7.759 10.523 4.040 1.00 95.94 256 TRP A CA 1
ATOM 1871 C C . TRP A 1 256 ? -6.792 11.484 3.362 1.00 95.94 256 TRP A C 1
ATOM 1873 O O . TRP A 1 256 ? -7.007 11.870 2.218 1.00 95.94 256 TRP A O 1
ATOM 1883 N N . SER A 1 257 ? -5.693 11.826 4.015 1.00 93.88 257 SER A N 1
ATOM 1884 C CA . SER A 1 257 ? -4.592 12.578 3.421 1.00 93.88 257 SER A CA 1
ATOM 1885 C C . SER A 1 257 ? -3.485 11.637 2.949 1.00 93.88 257 SER A C 1
ATOM 1887 O O . SER A 1 257 ? -3.224 10.609 3.563 1.00 93.88 257 SER A O 1
ATOM 1889 N N . TYR A 1 258 ? -2.776 12.000 1.883 1.00 92.25 258 TYR A N 1
ATOM 1890 C CA . TYR A 1 258 ? -1.507 11.345 1.529 1.00 92.25 258 TYR A CA 1
ATOM 1891 C C . TYR A 1 258 ? -0.315 11.899 2.312 1.00 92.25 258 TYR A C 1
ATOM 1893 O O . TYR A 1 258 ? 0.786 11.355 2.250 1.00 92.25 258 TYR A O 1
ATOM 1901 N N . SER A 1 259 ? -0.546 12.979 3.059 1.00 90.50 259 SER A N 1
ATOM 1902 C CA . SER A 1 259 ? 0.451 13.628 3.887 1.00 90.50 259 SER A CA 1
ATOM 1903 C C . SER A 1 259 ? 0.417 13.084 5.298 1.00 90.50 259 SER A C 1
ATOM 1905 O O . SER A 1 259 ? -0.594 13.187 5.987 1.00 90.50 259 SER A O 1
ATOM 1907 N N . ASP A 1 260 ? 1.577 12.637 5.756 1.00 91.62 260 ASP A N 1
ATOM 1908 C CA . ASP A 1 260 ? 1.829 12.304 7.155 1.00 91.62 260 ASP A CA 1
ATOM 1909 C C . ASP A 1 260 ? 1.472 13.451 8.111 1.00 91.62 260 ASP A C 1
ATOM 1911 O O . ASP A 1 260 ? 0.979 13.209 9.201 1.00 91.62 260 ASP A O 1
ATOM 1915 N N . ALA A 1 261 ? 1.667 14.704 7.700 1.00 92.62 261 ALA A N 1
ATOM 1916 C CA . ALA A 1 261 ? 1.340 15.893 8.481 1.00 92.62 261 ALA A CA 1
ATOM 1917 C C . ALA A 1 261 ? -0.100 16.418 8.297 1.00 92.62 261 ALA A C 1
ATOM 1919 O O . ALA A 1 261 ? -0.431 17.433 8.911 1.00 92.62 261 ALA A O 1
ATOM 1920 N N . GLY A 1 262 ? -0.919 15.833 7.413 1.00 93.06 262 GLY A N 1
ATOM 1921 C CA . GLY A 1 262 ? -2.271 16.338 7.090 1.00 93.06 262 GLY A CA 1
ATOM 1922 C C . GLY A 1 262 ? -2.285 17.726 6.438 1.00 93.06 262 GLY A C 1
ATOM 1923 O O . GLY A 1 262 ? -3.280 18.428 6.394 1.00 93.06 262 GLY A O 1
ATOM 1924 N N . SER A 1 263 ? -1.147 18.198 5.925 1.00 91.38 263 SER A N 1
ATOM 1925 C CA . SER A 1 263 ? -1.023 19.590 5.455 1.00 91.38 263 SER A CA 1
ATOM 1926 C C . SER A 1 263 ? -1.595 19.829 4.050 1.00 91.38 263 SER A C 1
ATOM 1928 O O . SER A 1 263 ? -1.336 20.869 3.440 1.00 91.38 263 SER A O 1
ATOM 1930 N N . TYR A 1 264 ? -2.327 18.861 3.501 1.00 89.31 264 TYR A N 1
ATOM 1931 C CA . TYR A 1 264 ? -2.844 18.886 2.138 1.00 89.31 264 TYR A CA 1
ATOM 1932 C C . TYR A 1 264 ? -4.198 18.203 2.065 1.00 89.31 264 TYR A C 1
ATOM 1934 O O . TYR A 1 264 ? -4.459 17.290 2.838 1.00 89.31 264 TYR A O 1
ATOM 1942 N N . ALA A 1 265 ? -5.000 18.631 1.086 1.00 90.00 265 ALA A N 1
ATOM 1943 C CA . ALA A 1 265 ? -6.379 18.206 0.903 1.00 90.00 265 ALA A CA 1
ATOM 1944 C C . ALA A 1 265 ? -6.575 16.689 1.024 1.00 90.00 265 ALA A C 1
ATOM 1946 O O . ALA A 1 265 ? -5.797 15.894 0.491 1.00 90.00 265 ALA A O 1
ATOM 1947 N N . THR A 1 266 ? -7.671 16.324 1.678 1.00 92.50 266 THR A N 1
ATOM 1948 C CA . THR A 1 266 ? -8.099 14.943 1.825 1.00 92.50 266 THR A CA 1
ATOM 1949 C C . THR A 1 266 ? -8.653 14.368 0.522 1.00 92.50 266 THR A C 1
ATOM 1951 O O . THR A 1 266 ? -9.054 15.066 -0.411 1.00 92.50 266 THR A O 1
ATOM 1954 N N . SER A 1 267 ? -8.680 13.046 0.485 1.00 91.00 267 SER A N 1
ATOM 1955 C CA . SER A 1 267 ? -9.055 12.182 -0.621 1.00 91.00 267 SER A CA 1
ATOM 1956 C C . SER A 1 267 ? -9.912 11.030 -0.098 1.00 91.00 267 SER A C 1
ATOM 1958 O O . SER A 1 267 ? -10.021 10.802 1.113 1.00 91.00 267 SER A O 1
ATOM 1960 N N . ASN A 1 268 ? -10.553 10.314 -1.016 1.00 92.12 268 ASN A N 1
ATOM 1961 C CA . ASN A 1 268 ? -11.316 9.120 -0.683 1.00 92.12 268 ASN A CA 1
ATOM 1962 C C . ASN A 1 268 ? -10.384 7.940 -0.369 1.00 92.12 268 ASN A C 1
ATOM 1964 O O . ASN A 1 268 ? -9.245 7.881 -0.830 1.00 92.12 268 ASN A O 1
ATOM 1968 N N . TRP A 1 269 ? -10.894 6.964 0.381 1.00 95.00 269 TRP A N 1
ATOM 1969 C CA . TRP A 1 269 ? -10.182 5.709 0.622 1.00 95.00 269 TRP A CA 1
ATOM 1970 C C . TRP A 1 269 ? -9.983 4.899 -0.669 1.00 95.00 269 TRP A C 1
ATOM 1972 O O . TRP A 1 269 ? -10.947 4.701 -1.416 1.00 95.00 269 TRP A O 1
ATOM 1982 N N . ILE A 1 270 ? -8.775 4.367 -0.875 1.00 92.06 270 ILE A N 1
ATOM 1983 C CA . ILE A 1 270 ? -8.467 3.386 -1.920 1.00 92.06 270 ILE A CA 1
ATOM 1984 C C . ILE A 1 270 ? -8.593 1.978 -1.328 1.00 92.06 270 ILE A C 1
ATOM 1986 O O . ILE A 1 270 ? -7.933 1.612 -0.358 1.00 92.06 270 ILE A O 1
ATOM 1990 N N . SER A 1 271 ? -9.464 1.159 -1.919 1.00 93.56 271 SER A N 1
ATOM 1991 C CA . SER A 1 271 ? -9.735 -0.209 -1.461 1.00 93.56 271 SER A CA 1
ATOM 1992 C C . SER A 1 271 ? -8.467 -1.082 -1.406 1.00 93.56 271 SER A C 1
ATOM 1994 O O . SER A 1 271 ? -7.756 -1.232 -2.384 1.00 93.56 271 SER A O 1
ATOM 1996 N N . GLY A 1 272 ? -8.182 -1.729 -0.279 1.00 93.69 272 GLY A N 1
ATOM 1997 C CA . GLY A 1 272 ? -6.968 -2.544 -0.127 1.00 93.69 272 GLY A CA 1
ATOM 1998 C C . GLY A 1 272 ? -5.692 -1.735 0.142 1.00 93.69 272 GLY A C 1
ATOM 1999 O O . GLY A 1 272 ? -4.623 -2.332 0.252 1.00 93.69 272 GLY A O 1
ATOM 2000 N N . GLY A 1 273 ? -5.801 -0.411 0.304 1.00 94.31 273 GLY A N 1
ATOM 2001 C CA . GLY A 1 273 ? -4.705 0.452 0.735 1.00 94.31 273 GLY A CA 1
ATOM 2002 C C . GLY A 1 273 ? -4.289 0.240 2.195 1.00 94.31 273 GLY A C 1
ATOM 2003 O O . GLY A 1 273 ? -4.878 -0.560 2.934 1.00 94.31 273 GLY A O 1
ATOM 2004 N N . ASP A 1 274 ? -3.283 1.010 2.613 1.00 96.38 274 ASP A N 1
ATOM 2005 C CA . ASP A 1 274 ? -2.714 0.980 3.961 1.00 96.38 274 ASP A CA 1
ATOM 2006 C C . ASP A 1 274 ? -3.124 2.217 4.765 1.00 96.38 274 ASP A C 1
ATOM 2008 O O . ASP A 1 274 ? -2.748 3.349 4.452 1.00 96.38 274 ASP A O 1
ATOM 2012 N N . ALA A 1 275 ? -3.901 1.982 5.821 1.00 98.00 275 ALA A N 1
ATOM 2013 C CA . ALA A 1 275 ? -4.479 3.026 6.654 1.00 98.00 275 ALA A CA 1
ATOM 2014 C C . ALA A 1 275 ? -3.542 3.404 7.802 1.00 98.00 275 ALA A C 1
ATOM 2016 O O . ALA A 1 275 ? -3.096 2.533 8.553 1.00 98.00 275 ALA A O 1
ATOM 2017 N N . VAL A 1 276 ? -3.329 4.701 8.009 1.00 98.06 276 VAL A N 1
ATOM 2018 C CA . VAL A 1 276 ? -2.586 5.241 9.151 1.00 98.06 276 VAL A CA 1
ATOM 2019 C C . VAL A 1 276 ? -3.490 6.155 9.972 1.00 98.06 276 VAL A C 1
ATOM 2021 O O . VAL A 1 276 ? -4.007 7.154 9.486 1.00 98.06 276 VAL A O 1
ATOM 2024 N N . PHE A 1 277 ? -3.685 5.819 11.241 1.00 98.06 277 PHE A N 1
ATOM 2025 C CA . PHE A 1 277 ? -4.404 6.631 12.216 1.00 98.06 277 PHE A CA 1
ATOM 2026 C C . PHE A 1 277 ? -3.372 7.316 13.126 1.00 98.06 277 PHE A C 1
ATOM 2028 O O . PHE A 1 277 ? -2.800 6.666 14.003 1.00 98.06 277 PHE A O 1
ATOM 2035 N N . SER A 1 278 ? -3.079 8.602 12.937 1.00 96.69 278 SER A N 1
ATOM 2036 C CA . SER A 1 278 ? -3.712 9.570 12.018 1.00 96.69 278 SER A CA 1
ATOM 2037 C C . SER A 1 278 ? -2.673 10.473 11.362 1.00 96.69 278 SER A C 1
ATOM 2039 O O . SER A 1 278 ? -1.494 10.381 11.686 1.00 96.69 278 SER A O 1
ATOM 2041 N N . ALA A 1 279 ? -3.114 11.378 10.490 1.00 95.88 279 ALA A N 1
ATOM 2042 C CA . ALA A 1 279 ? -2.288 12.503 10.084 1.00 95.88 279 ALA A CA 1
ATOM 2043 C C . ALA A 1 279 ? -1.883 13.352 11.305 1.00 95.88 279 ALA A C 1
ATOM 2045 O O . ALA A 1 279 ? -2.615 13.448 12.297 1.00 95.88 279 ALA A O 1
ATOM 2046 N N . GLY A 1 280 ? -0.700 13.954 11.227 1.00 95.12 280 GLY A N 1
ATOM 2047 C CA . GLY A 1 280 ? -0.116 14.807 12.250 1.00 95.12 280 GLY A CA 1
ATOM 2048 C C . GLY A 1 280 ? 0.026 14.135 13.616 1.00 95.12 280 GLY A C 1
ATOM 2049 O O . GLY A 1 280 ? -0.001 12.917 13.767 1.00 95.12 280 GLY A O 1
ATOM 2050 N N . THR A 1 281 ? 0.190 14.958 14.651 1.00 95.81 281 THR A N 1
ATOM 2051 C CA . THR A 1 281 ? 0.442 14.487 16.025 1.00 95.81 281 THR A CA 1
ATOM 2052 C C . THR A 1 281 ? -0.678 14.837 17.013 1.00 95.81 281 THR A C 1
ATOM 2054 O O . THR A 1 281 ? -0.468 14.850 18.227 1.00 95.81 281 THR A O 1
ATOM 2057 N N . ASP A 1 282 ? -1.840 15.256 16.516 1.00 96.31 282 ASP A N 1
ATOM 2058 C CA . ASP A 1 282 ? -2.887 15.916 17.296 1.00 96.31 282 ASP A CA 1
ATOM 2059 C C . ASP A 1 282 ? -4.045 14.995 17.712 1.00 96.31 282 ASP A C 1
ATOM 2061 O O . ASP A 1 282 ? -4.690 15.297 18.721 1.00 96.31 282 ASP A O 1
ATOM 2065 N N . ALA A 1 283 ? -4.242 13.835 17.071 1.00 97.06 283 ALA A N 1
ATOM 2066 C CA . ALA A 1 283 ? -5.291 12.852 17.397 1.00 97.06 283 ALA A CA 1
ATOM 2067 C C . ALA A 1 283 ? -4.989 12.011 18.651 1.00 97.06 283 ALA A C 1
ATOM 2069 O O . ALA A 1 283 ? -4.943 10.781 18.645 1.00 97.06 283 ALA A O 1
ATOM 2070 N N . THR A 1 284 ? -4.778 12.685 19.774 1.00 96.88 284 THR A N 1
ATOM 2071 C CA . THR A 1 284 ? -4.340 12.079 21.041 1.00 96.88 284 THR A CA 1
ATOM 2072 C C . THR A 1 284 ? -5.465 11.450 21.874 1.00 96.88 284 THR A C 1
ATOM 2074 O O . THR A 1 284 ? -5.182 10.782 22.869 1.00 96.88 284 THR A O 1
ATOM 2077 N N . GLY A 1 285 ? -6.732 11.649 21.498 1.00 97.62 285 GLY A N 1
ATOM 2078 C CA . GLY A 1 285 ? -7.914 11.157 22.210 1.00 97.62 285 GLY A CA 1
ATOM 2079 C C . GLY A 1 285 ? -8.356 9.750 21.797 1.00 97.62 285 GLY A C 1
ATOM 2080 O O . GLY A 1 285 ? -7.542 8.842 21.643 1.00 97.62 285 GLY A O 1
ATOM 2081 N N . SER A 1 286 ? -9.666 9.544 21.657 1.00 97.62 286 SER A N 1
ATOM 2082 C CA . SER A 1 286 ? -10.283 8.231 21.393 1.00 97.62 286 SER A CA 1
ATOM 2083 C C . SER A 1 286 ? -11.292 8.296 20.238 1.00 97.62 286 SER A C 1
ATOM 2085 O O . SER A 1 286 ? -12.463 7.991 20.457 1.00 97.62 286 SER A O 1
ATOM 2087 N N . PRO A 1 287 ? -10.876 8.722 19.030 1.00 98.12 287 PRO A N 1
ATOM 2088 C CA . PRO A 1 287 ? -11.810 8.971 17.937 1.00 98.12 287 PRO A CA 1
ATOM 2089 C C . PRO A 1 287 ? -12.586 7.719 17.527 1.00 98.12 287 PRO A C 1
ATOM 2091 O O . PRO A 1 287 ? -12.073 6.597 17.543 1.00 98.12 287 PRO A O 1
ATOM 2094 N N . THR A 1 288 ? -13.823 7.930 17.106 1.00 98.56 288 THR A N 1
ATOM 2095 C CA . THR A 1 288 ? -14.717 6.932 16.534 1.00 98.56 288 THR A CA 1
ATOM 2096 C C . THR A 1 288 ? -14.682 7.020 15.012 1.00 98.56 288 THR A C 1
ATOM 2098 O O . THR A 1 288 ? -15.144 7.981 14.396 1.00 98.56 288 THR A O 1
ATOM 2101 N N . ILE A 1 289 ? -14.168 5.959 14.403 1.00 98.69 289 ILE A N 1
ATOM 2102 C CA . ILE A 1 289 ? -14.055 5.770 12.962 1.00 98.69 289 ILE A CA 1
ATOM 2103 C C . ILE A 1 289 ? -15.206 4.866 12.519 1.00 98.69 289 ILE A C 1
ATOM 2105 O O . ILE A 1 289 ? -15.234 3.669 12.812 1.00 98.69 289 ILE A O 1
ATOM 2109 N N . THR A 1 290 ? -16.192 5.435 11.832 1.00 98.69 290 THR A N 1
ATOM 2110 C CA . THR A 1 290 ? -17.409 4.716 11.430 1.00 98.69 290 THR A CA 1
ATOM 2111 C C . THR A 1 290 ? -17.277 4.206 10.001 1.00 98.69 290 THR A C 1
ATOM 2113 O O . THR A 1 290 ? -17.239 4.998 9.063 1.00 98.69 290 THR A O 1
ATOM 2116 N N . ILE A 1 291 ? -17.241 2.889 9.800 1.00 98.69 291 ILE A N 1
ATOM 2117 C CA . ILE A 1 291 ? -17.199 2.307 8.454 1.00 98.69 291 ILE A CA 1
ATOM 2118 C C . ILE A 1 291 ? -18.590 2.369 7.814 1.00 98.69 291 ILE A C 1
ATOM 2120 O O . ILE A 1 291 ? -19.561 1.819 8.349 1.00 98.69 291 ILE A O 1
ATOM 2124 N N . SER A 1 292 ? -18.668 2.956 6.617 1.00 97.44 292 SER A N 1
ATOM 2125 C CA . SER A 1 292 ? -19.878 3.003 5.787 1.00 97.44 292 SER A CA 1
ATOM 2126 C C . SER A 1 292 ? -19.690 2.210 4.493 1.00 97.44 292 SER A C 1
ATOM 2128 O O . SER A 1 292 ? -18.685 2.371 3.810 1.00 97.44 292 SER A O 1
ATOM 2130 N N . GLY A 1 293 ? -20.650 1.339 4.161 1.00 94.25 293 GLY A N 1
ATOM 2131 C CA . GLY A 1 293 ? -20.627 0.529 2.931 1.00 94.25 293 GLY A CA 1
ATOM 2132 C C . GLY A 1 293 ? -19.665 -0.666 2.947 1.00 94.25 293 GLY A C 1
ATOM 2133 O O . GLY A 1 293 ? -19.624 -1.420 1.980 1.00 94.25 293 GLY A O 1
ATOM 2134 N N . GLY A 1 294 ? -18.947 -0.870 4.055 1.00 96.25 294 GLY A N 1
ATOM 2135 C CA . GLY A 1 294 ? -17.840 -1.818 4.147 1.00 96.25 294 GLY A CA 1
ATOM 2136 C C . GLY A 1 294 ? -16.567 -1.259 3.508 1.00 96.25 294 GLY A C 1
ATOM 2137 O O . GLY A 1 294 ? -16.626 -0.496 2.549 1.00 96.25 294 GLY A O 1
ATOM 2138 N N . VAL A 1 295 ? -15.410 -1.620 4.055 1.00 97.69 295 VAL A N 1
ATOM 2139 C CA . VAL A 1 295 ? -14.101 -1.196 3.529 1.00 97.69 295 VAL A CA 1
ATOM 2140 C C . VAL A 1 295 ? -13.172 -2.394 3.434 1.00 97.69 295 VAL A C 1
ATOM 2142 O O . VAL A 1 295 ? -13.251 -3.316 4.247 1.00 97.69 295 VAL A O 1
ATOM 2145 N N . ASN A 1 296 ? -12.301 -2.382 2.432 1.00 97.50 296 ASN A N 1
ATOM 2146 C CA . ASN A 1 296 ? -11.188 -3.313 2.310 1.00 97.50 296 ASN A CA 1
ATOM 2147 C C . ASN A 1 296 ? -9.894 -2.549 2.614 1.00 97.50 296 ASN A C 1
ATOM 2149 O O . ASN A 1 296 ? -9.708 -1.460 2.073 1.00 97.50 296 ASN A O 1
ATOM 2153 N N . ALA A 1 297 ? -9.038 -3.101 3.468 1.00 97.69 297 ALA A N 1
ATOM 2154 C CA . ALA A 1 297 ? -7.717 -2.576 3.793 1.00 97.69 297 ALA A CA 1
ATOM 2155 C C . ALA A 1 297 ? -6.679 -3.705 3.793 1.00 97.69 297 ALA A C 1
ATOM 2157 O O . ALA A 1 297 ? -7.015 -4.862 4.056 1.00 97.69 297 ALA A O 1
ATOM 2158 N N . HIS A 1 298 ? -5.417 -3.373 3.525 1.00 97.00 298 HIS A N 1
ATOM 2159 C CA . HIS A 1 298 ? -4.304 -4.301 3.724 1.00 97.00 298 HIS A CA 1
ATOM 2160 C C . HIS A 1 298 ? -3.741 -4.141 5.136 1.00 97.00 298 HIS A C 1
ATOM 2162 O O . HIS A 1 298 ? -4.001 -4.990 5.991 1.00 97.00 298 HIS A O 1
ATOM 2168 N N . ASN A 1 299 ? -3.049 -3.039 5.422 1.00 97.50 299 ASN A N 1
ATOM 2169 C CA . ASN A 1 299 ? -2.532 -2.736 6.753 1.00 97.50 299 ASN A CA 1
ATOM 2170 C C . ASN A 1 299 ? -3.333 -1.643 7.462 1.00 97.50 299 ASN A C 1
ATOM 2172 O O . ASN A 1 299 ? -3.929 -0.755 6.851 1.00 97.50 299 ASN A O 1
ATOM 2176 N N . ILE A 1 300 ? -3.304 -1.698 8.794 1.00 98.69 300 ILE A N 1
ATOM 2177 C CA . ILE A 1 300 ? -3.786 -0.626 9.667 1.00 98.69 300 ILE A CA 1
ATOM 2178 C C . ILE A 1 300 ? -2.684 -0.301 10.663 1.00 98.69 300 ILE A C 1
ATOM 2180 O O . ILE A 1 300 ? -2.247 -1.164 11.424 1.00 98.69 300 ILE A O 1
ATOM 2184 N N . ILE A 1 301 ? -2.262 0.952 10.698 1.00 98.44 301 ILE A N 1
ATOM 2185 C CA . ILE A 1 301 ? -1.252 1.461 11.616 1.00 98.44 301 ILE A CA 1
ATOM 2186 C C . ILE A 1 301 ? -1.925 2.490 12.514 1.00 98.44 301 ILE A C 1
ATOM 2188 O O . ILE A 1 301 ? -2.612 3.385 12.036 1.00 98.44 301 ILE A O 1
ATOM 2192 N N . VAL A 1 302 ? -1.747 2.360 13.825 1.00 98.50 302 VAL A N 1
ATOM 2193 C CA . VAL A 1 302 ? -2.206 3.350 14.801 1.00 98.50 302 VAL A CA 1
ATOM 2194 C C . VAL A 1 302 ? -0.997 3.929 15.502 1.00 98.50 302 VAL A C 1
ATOM 2196 O O . VAL A 1 302 ? -0.332 3.238 16.273 1.00 98.50 302 VAL A O 1
ATOM 2199 N N . GLU A 1 303 ? -0.720 5.195 15.235 1.00 96.56 303 GLU A N 1
ATOM 2200 C CA . GLU A 1 303 ? 0.451 5.908 15.740 1.00 96.56 303 GLU A CA 1
ATOM 2201 C C . GLU A 1 303 ? 0.141 6.641 17.045 1.00 96.56 303 GLU A C 1
ATOM 2203 O O . GLU A 1 303 ? 1.007 6.777 17.908 1.00 96.56 303 GLU A O 1
ATOM 2208 N N . GLN A 1 304 ? -1.118 7.040 17.238 1.00 94.94 304 GLN A N 1
ATOM 2209 C CA . GLN A 1 304 ? -1.533 7.839 18.385 1.00 94.94 304 GLN A CA 1
ATOM 2210 C C . GLN A 1 304 ? -2.979 7.603 18.814 1.00 94.94 304 GLN A C 1
ATOM 2212 O O . GLN A 1 304 ? -3.761 6.929 18.144 1.00 94.94 304 GLN A O 1
ATOM 2217 N N . GLY A 1 305 ? -3.305 8.135 19.992 1.00 96.94 305 GLY A N 1
ATOM 2218 C CA . GLY A 1 305 ? -4.637 8.041 20.570 1.00 96.94 305 GLY A CA 1
ATOM 2219 C C . GLY A 1 305 ? -5.096 6.604 20.815 1.00 96.94 305 GLY A C 1
ATOM 2220 O O . GLY A 1 305 ? -4.308 5.670 20.965 1.00 96.94 305 GLY A O 1
ATOM 2221 N N . THR A 1 306 ? -6.409 6.442 20.909 1.00 98.38 306 THR A N 1
ATOM 2222 C CA . THR A 1 306 ? -7.086 5.169 21.177 1.00 98.38 306 THR A CA 1
ATOM 2223 C C . THR A 1 306 ? -8.328 5.008 20.296 1.00 98.38 306 THR A C 1
ATOM 2225 O O . THR A 1 306 ? -9.449 4.986 20.809 1.00 98.38 306 THR A O 1
ATOM 2228 N N . PRO A 1 307 ? -8.161 4.961 18.961 1.00 98.56 307 PRO A N 1
ATOM 2229 C CA . PRO A 1 307 ? -9.281 4.919 18.032 1.00 98.56 307 PRO A CA 1
ATOM 2230 C C . PRO A 1 307 ? -10.186 3.699 18.244 1.00 98.56 307 PRO A C 1
ATOM 2232 O O . PRO A 1 307 ? -9.749 2.619 18.664 1.00 98.56 307 PRO A O 1
ATOM 2235 N N . THR A 1 308 ? -11.458 3.874 17.898 1.00 98.88 308 THR A N 1
ATOM 2236 C CA . THR A 1 308 ? -12.453 2.806 17.787 1.00 98.88 308 THR A CA 1
ATOM 2237 C C . THR A 1 308 ? -12.971 2.737 16.357 1.00 98.88 308 THR A C 1
ATOM 2239 O O . THR A 1 308 ? -13.598 3.679 15.890 1.00 98.88 308 THR A O 1
ATOM 2242 N N . ILE A 1 309 ? -12.756 1.614 15.672 1.00 98.88 309 ILE A N 1
ATOM 2243 C CA . ILE A 1 309 ? -13.325 1.339 14.345 1.00 98.88 309 ILE A CA 1
ATOM 2244 C C . ILE A 1 309 ? -14.632 0.565 14.524 1.00 98.88 309 ILE A C 1
ATOM 2246 O O . ILE A 1 309 ? -14.638 -0.466 15.200 1.00 98.88 309 ILE A O 1
ATOM 2250 N N . THR A 1 310 ? -15.736 1.041 13.949 1.00 98.81 310 THR A N 1
ATOM 2251 C CA . THR A 1 310 ? -17.077 0.487 14.202 1.00 98.81 310 THR A CA 1
ATOM 2252 C C . THR A 1 310 ? -17.999 0.494 12.977 1.00 98.81 310 THR A C 1
ATOM 2254 O O . THR A 1 310 ? -17.647 0.981 11.902 1.00 98.81 310 THR A O 1
ATOM 2257 N N . ALA A 1 311 ? -19.214 -0.025 13.175 1.00 98.31 311 ALA A N 1
ATOM 2258 C CA . ALA A 1 311 ? -20.286 -0.207 12.202 1.00 98.31 311 ALA A CA 1
ATOM 2259 C C . ALA A 1 311 ? -20.033 -1.332 11.181 1.00 98.31 311 ALA A C 1
ATOM 2261 O O . ALA A 1 311 ? -20.097 -2.507 11.544 1.00 98.31 311 ALA A O 1
ATOM 2262 N N . SER A 1 312 ? -19.843 -1.005 9.901 1.00 98.12 312 SER A N 1
ATOM 2263 C CA . SER A 1 312 ? -19.865 -1.996 8.812 1.00 98.12 312 SER A CA 1
ATOM 2264 C C . SER A 1 312 ? -18.614 -2.888 8.785 1.00 98.12 312 SER A C 1
ATOM 2266 O O . SER A 1 312 ? -17.676 -2.697 9.558 1.00 98.12 312 SER A O 1
ATOM 2268 N N . THR A 1 313 ? -18.598 -3.875 7.886 1.00 98.50 313 THR A N 1
ATOM 2269 C CA . THR A 1 313 ? -17.501 -4.842 7.730 1.00 98.50 313 THR A CA 1
ATOM 2270 C C . THR A 1 313 ? -16.169 -4.184 7.359 1.00 98.50 313 THR A C 1
ATOM 2272 O O . THR A 1 313 ? -16.103 -3.386 6.425 1.00 98.50 313 THR A O 1
ATOM 2275 N N . LEU A 1 314 ? -15.103 -4.597 8.044 1.00 98.75 314 LEU A N 1
ATOM 2276 C CA . LEU A 1 314 ? -13.712 -4.351 7.671 1.00 98.75 314 LEU A CA 1
ATOM 2277 C C . LEU A 1 314 ? -13.151 -5.631 7.041 1.00 98.75 314 LEU A C 1
ATOM 2279 O O . LEU A 1 314 ? -13.034 -6.652 7.710 1.00 98.75 314 LEU A O 1
ATOM 2283 N N . THR A 1 315 ? -12.809 -5.610 5.762 1.00 98.62 315 THR A N 1
ATOM 2284 C CA . THR A 1 315 ? -12.160 -6.746 5.096 1.00 98.62 315 THR A CA 1
ATOM 2285 C C . THR A 1 315 ? -10.656 -6.527 5.099 1.00 98.62 315 THR A C 1
ATOM 2287 O O . THR A 1 315 ? -10.205 -5.489 4.626 1.00 98.62 315 THR A O 1
ATOM 2290 N N . LEU A 1 316 ? -9.892 -7.491 5.616 1.00 98.44 316 LEU A N 1
ATOM 2291 C CA . LEU A 1 316 ? -8.436 -7.499 5.478 1.00 98.44 316 LEU A CA 1
ATOM 2292 C C . LEU A 1 316 ? -8.042 -8.376 4.287 1.00 98.44 316 LEU A C 1
ATOM 2294 O O . LEU A 1 316 ? -8.451 -9.541 4.210 1.00 98.44 316 LEU A O 1
ATOM 2298 N N . SER A 1 317 ? -7.269 -7.821 3.357 1.00 94.94 317 SER A N 1
ATOM 2299 C CA . SER A 1 317 ? -6.819 -8.508 2.138 1.00 94.94 317 SER A CA 1
ATOM 2300 C C . SER A 1 317 ? -5.312 -8.346 1.914 1.00 94.94 317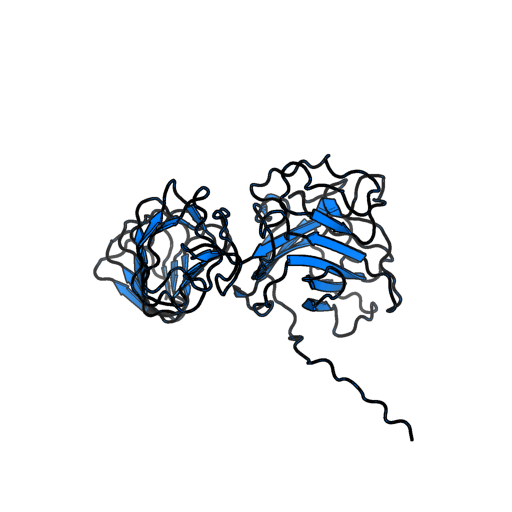 SER A C 1
ATOM 2302 O O . SER A 1 317 ? -4.622 -7.797 2.764 1.00 94.94 317 SER A O 1
ATOM 2304 N N . GLY A 1 318 ? -4.777 -8.887 0.815 1.00 91.56 318 GLY A N 1
ATOM 2305 C CA . GLY A 1 318 ? -3.335 -8.911 0.546 1.00 91.56 318 GLY A CA 1
ATOM 2306 C C . GLY A 1 318 ? -2.588 -10.004 1.318 1.00 91.56 318 GLY A C 1
ATOM 2307 O O . GLY A 1 318 ? -3.194 -10.817 2.025 1.00 91.56 318 GLY A O 1
ATOM 2308 N N . LEU A 1 319 ? -1.264 -10.060 1.160 1.00 90.38 319 LEU A N 1
ATOM 2309 C CA . LEU A 1 319 ? -0.423 -10.980 1.925 1.00 90.38 319 LEU A CA 1
ATOM 2310 C C . LEU A 1 319 ? -0.187 -10.436 3.336 1.00 90.38 319 LEU A C 1
ATOM 2312 O O . LEU A 1 319 ? 0.212 -9.288 3.505 1.00 90.38 319 LEU A O 1
ATOM 2316 N N . ASN A 1 320 ? -0.422 -11.279 4.343 1.00 91.69 320 ASN A N 1
ATOM 2317 C CA . ASN A 1 320 ? -0.091 -11.008 5.746 1.00 91.69 320 ASN A CA 1
ATOM 2318 C C . ASN A 1 320 ? -0.555 -9.618 6.253 1.00 91.69 320 ASN A C 1
ATOM 2320 O O . ASN A 1 320 ? 0.264 -8.881 6.809 1.00 91.69 320 ASN A O 1
ATOM 2324 N N . PRO A 1 321 ? -1.844 -9.247 6.090 1.00 97.00 321 PRO A N 1
ATOM 2325 C CA . PRO A 1 321 ? -2.354 -7.956 6.549 1.00 97.00 321 PRO A CA 1
ATOM 2326 C C . PRO A 1 321 ? -2.038 -7.747 8.027 1.00 97.00 321 PRO A C 1
ATOM 2328 O O . PRO A 1 321 ? -2.348 -8.595 8.876 1.00 97.00 321 PRO A O 1
ATOM 2331 N N . THR A 1 322 ? -1.402 -6.620 8.330 1.00 98.06 322 THR A N 1
ATOM 2332 C CA . THR A 1 322 ? -0.902 -6.324 9.668 1.00 98.06 322 THR A CA 1
ATOM 2333 C C . THR A 1 322 ? -1.657 -5.155 10.282 1.00 98.06 322 THR A C 1
ATOM 2335 O O . THR A 1 322 ? -1.752 -4.071 9.710 1.00 98.06 322 THR A O 1
ATOM 2338 N N . ILE A 1 323 ? -2.155 -5.365 11.501 1.00 98.81 323 ILE A N 1
ATOM 2339 C CA . ILE A 1 323 ? -2.636 -4.293 12.369 1.00 98.81 323 ILE A CA 1
ATOM 2340 C C . ILE A 1 323 ? -1.534 -3.974 13.379 1.00 98.81 323 ILE A C 1
ATOM 2342 O O . ILE A 1 323 ? -1.302 -4.733 14.328 1.00 98.81 323 ILE A O 1
ATOM 2346 N N . THR A 1 324 ? -0.865 -2.845 13.174 1.00 98.62 324 THR A N 1
ATOM 2347 C CA . THR A 1 324 ? 0.215 -2.335 14.020 1.00 98.62 324 THR A CA 1
ATOM 2348 C C . THR A 1 324 ? -0.322 -1.266 14.959 1.00 98.62 324 THR A C 1
ATOM 2350 O O . THR A 1 324 ? -0.731 -0.194 14.528 1.00 98.62 324 THR A O 1
ATOM 2353 N N . VAL A 1 325 ? -0.298 -1.538 16.265 1.00 98.75 325 VAL A N 1
ATOM 2354 C CA . VAL A 1 325 ? -0.744 -0.578 17.288 1.00 98.75 325 VAL A CA 1
ATOM 2355 C C . VAL A 1 325 ? 0.480 -0.023 18.013 1.00 98.75 325 VAL A C 1
ATOM 2357 O O . VAL A 1 325 ? 1.019 -0.680 18.903 1.00 98.75 325 VAL A O 1
ATOM 2360 N N . ASN A 1 326 ? 0.939 1.161 17.612 1.00 97.81 326 ASN A N 1
ATOM 2361 C CA . ASN A 1 326 ? 2.052 1.890 18.237 1.00 97.81 326 ASN A CA 1
ATOM 2362 C C . ASN A 1 326 ? 1.579 2.875 19.319 1.00 97.81 326 ASN A C 1
ATOM 2364 O O . ASN A 1 326 ? 2.387 3.384 20.093 1.00 97.81 326 ASN A O 1
ATOM 2368 N N . SER A 1 327 ? 0.269 3.097 19.412 1.00 95.56 327 SER A N 1
ATOM 2369 C CA . SER A 1 327 ? -0.389 3.841 20.483 1.00 95.56 327 SER A CA 1
ATOM 2370 C C . SER A 1 327 ? -0.812 2.921 21.649 1.00 95.56 327 SER A C 1
ATOM 2372 O O . SER A 1 327 ? -0.611 1.704 21.586 1.00 95.56 327 SER A O 1
ATOM 2374 N N . PRO A 1 328 ? -1.411 3.442 22.741 1.00 97.88 328 PRO A N 1
ATOM 2375 C CA . PRO A 1 328 ? -1.863 2.599 23.847 1.00 97.88 328 PRO A CA 1
ATOM 2376 C C . PRO A 1 328 ? -2.845 1.496 23.426 1.00 97.88 328 PRO A C 1
ATOM 2378 O O . PRO A 1 328 ? -2.751 0.369 23.927 1.00 97.88 328 PRO A O 1
ATOM 2381 N N . ALA A 1 329 ? -3.789 1.794 22.525 1.00 98.50 329 ALA A N 1
ATOM 2382 C CA . ALA A 1 329 ? -4.786 0.820 22.094 1.00 98.50 329 ALA A CA 1
ATOM 2383 C C . ALA A 1 329 ? -5.473 1.163 20.762 1.00 98.50 329 ALA A C 1
ATOM 2385 O O . ALA A 1 329 ? -5.611 2.322 20.398 1.00 98.50 329 ALA A O 1
ATOM 2386 N N . LEU A 1 330 ? -6.012 0.135 20.111 1.00 98.88 330 LEU A N 1
ATOM 2387 C CA . LEU A 1 330 ? -7.015 0.201 19.049 1.00 98.88 330 LEU A CA 1
ATOM 2388 C C . LEU A 1 330 ? -8.172 -0.729 19.427 1.00 98.88 330 LEU A C 1
ATOM 2390 O O . LEU A 1 330 ? -7.944 -1.887 19.786 1.00 98.88 330 LEU A O 1
ATOM 2394 N N . THR A 1 331 ? -9.410 -0.251 19.317 1.00 98.88 331 THR A N 1
ATOM 2395 C CA . THR A 1 331 ? -10.605 -1.094 19.459 1.00 98.88 331 THR A CA 1
ATOM 2396 C C . THR A 1 331 ? -11.271 -1.291 18.105 1.00 98.88 331 THR A C 1
ATOM 2398 O O . THR A 1 331 ? -11.574 -0.325 17.415 1.00 98.88 331 THR A O 1
ATOM 2401 N N . ILE A 1 332 ? -11.553 -2.540 17.735 1.00 98.88 332 ILE A N 1
ATOM 2402 C CA . ILE A 1 332 ? -12.352 -2.866 16.552 1.00 98.88 332 ILE A CA 1
ATOM 2403 C C . ILE A 1 332 ? -13.674 -3.498 17.003 1.00 98.88 332 ILE A C 1
ATOM 2405 O O . ILE A 1 332 ? -13.728 -4.577 17.608 1.00 98.88 332 ILE A O 1
ATOM 2409 N N . GLN A 1 333 ? -14.746 -2.767 16.715 1.00 98.75 333 GLN A N 1
ATOM 2410 C CA . GLN A 1 333 ? -16.156 -3.123 16.885 1.00 98.75 333 GLN A CA 1
ATOM 2411 C C . GLN A 1 333 ? -16.853 -3.389 15.548 1.00 98.75 333 GLN A C 1
ATOM 2413 O O . GLN A 1 333 ? -18.055 -3.631 15.521 1.00 98.75 333 GLN A O 1
ATOM 2418 N N . SER A 1 334 ? -16.121 -3.356 14.438 1.00 98.69 334 SER A N 1
ATOM 2419 C CA . SER A 1 334 ? -16.568 -3.892 13.153 1.00 98.69 334 SER A CA 1
ATOM 2420 C C . SER A 1 334 ? -16.320 -5.396 13.074 1.00 98.69 334 SER A C 1
ATOM 2422 O O . SER A 1 334 ? -15.431 -5.927 13.740 1.00 98.69 334 SER A O 1
ATOM 2424 N N . VAL A 1 335 ? -17.107 -6.104 12.261 1.00 98.75 335 VAL A N 1
ATOM 2425 C CA . VAL A 1 335 ? -16.774 -7.485 11.877 1.00 98.75 335 VAL A CA 1
ATOM 2426 C C . VAL A 1 335 ? -15.582 -7.439 10.928 1.00 98.75 335 VAL A C 1
ATOM 2428 O O . VAL A 1 335 ? -15.647 -6.769 9.898 1.00 98.75 335 VAL A O 1
ATOM 2431 N N . ILE A 1 336 ? -14.519 -8.167 11.263 1.00 98.81 336 ILE A N 1
ATOM 2432 C CA . ILE A 1 336 ? -13.381 -8.394 10.375 1.00 98.81 336 ILE A CA 1
ATOM 2433 C C . ILE A 1 336 ? -13.680 -9.604 9.482 1.00 98.81 336 ILE A C 1
ATOM 2435 O O . ILE A 1 336 ? -14.067 -10.667 9.980 1.00 98.81 336 ILE A O 1
ATOM 2439 N N . ALA A 1 337 ? -13.498 -9.448 8.174 1.00 98.50 337 ALA A N 1
ATOM 2440 C CA . ALA A 1 337 ? -13.716 -10.470 7.150 1.00 98.50 337 ALA A CA 1
ATOM 2441 C C . ALA A 1 337 ? -12.489 -10.624 6.229 1.00 98.50 337 ALA A C 1
ATOM 2443 O O . ALA A 1 337 ? -11.515 -9.882 6.354 1.00 98.50 337 ALA A O 1
ATOM 2444 N N . GLY A 1 338 ? -12.546 -11.583 5.300 1.00 97.50 338 GLY A N 1
ATOM 2445 C CA . GLY A 1 338 ? -11.497 -11.839 4.303 1.00 97.50 338 GLY A CA 1
ATOM 2446 C C . GLY A 1 338 ? -10.785 -13.183 4.482 1.00 97.50 338 GLY A C 1
ATOM 2447 O O . GLY A 1 338 ? -10.998 -13.905 5.455 1.00 97.50 338 GLY A O 1
ATOM 2448 N N . SER A 1 339 ? -9.938 -13.553 3.526 1.00 96.75 339 SER A N 1
ATOM 2449 C CA . SER A 1 339 ? -9.228 -14.840 3.541 1.00 96.75 339 SER A CA 1
ATOM 2450 C C . SER A 1 339 ? -7.812 -14.767 4.111 1.00 96.75 339 SER A C 1
ATOM 2452 O O . SER A 1 339 ? -7.271 -15.800 4.497 1.00 96.75 339 SER A O 1
ATOM 2454 N N . SER A 1 340 ? -7.213 -13.576 4.180 1.00 94.31 340 SER A N 1
ATOM 2455 C CA . SER A 1 340 ? -5.782 -13.398 4.463 1.00 94.31 340 SER A CA 1
ATOM 2456 C C . SER A 1 340 ? -5.392 -13.569 5.935 1.00 94.31 340 SER A C 1
ATOM 2458 O O . SER A 1 340 ? -4.234 -13.849 6.235 1.00 94.31 340 SER A O 1
ATOM 2460 N N . GLY A 1 341 ? -6.350 -13.459 6.859 1.00 96.69 341 GLY A N 1
ATOM 2461 C CA . GLY A 1 341 ? -6.090 -13.539 8.297 1.00 96.69 341 GLY A CA 1
ATOM 2462 C C . GLY A 1 341 ? -5.696 -12.191 8.893 1.00 96.69 341 GLY A C 1
ATOM 2463 O O . GLY A 1 341 ? -6.134 -11.150 8.411 1.00 96.69 341 GLY A O 1
ATOM 2464 N N . LEU A 1 342 ? -4.912 -12.219 9.971 1.00 98.25 342 LEU A N 1
ATOM 2465 C CA . LEU A 1 342 ? -4.502 -11.029 10.716 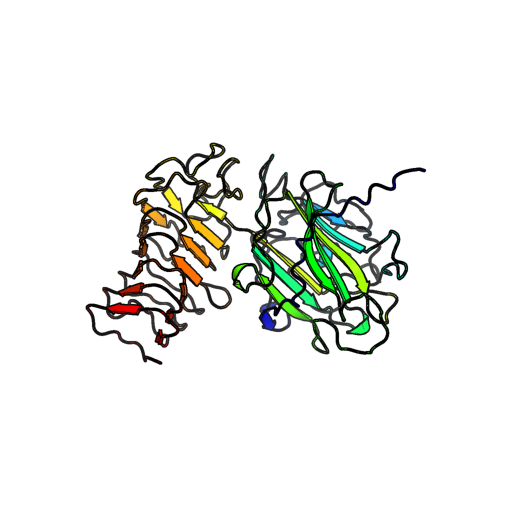1.00 98.25 342 LEU A CA 1
ATOM 2466 C C . LEU A 1 342 ? -3.136 -11.236 11.374 1.00 98.25 342 LEU A C 1
ATOM 2468 O O . LEU A 1 342 ? -2.959 -12.161 12.166 1.00 98.25 342 LEU A O 1
ATOM 2472 N N . VAL A 1 343 ? -2.202 -10.318 11.153 1.00 98.50 343 VAL A N 1
ATOM 2473 C CA . VAL A 1 343 ? -0.999 -10.185 11.980 1.00 98.50 343 VAL A CA 1
ATOM 2474 C C . VAL A 1 343 ? -1.188 -9.023 12.956 1.00 98.50 343 VAL A C 1
ATOM 2476 O O . VAL A 1 343 ? -1.487 -7.902 12.558 1.00 98.50 343 VAL A O 1
ATOM 2479 N N . LYS A 1 344 ? -1.010 -9.269 14.255 1.00 98.62 344 LYS A N 1
ATOM 2480 C CA . LYS A 1 344 ? -0.985 -8.223 15.283 1.00 98.62 344 LYS A CA 1
ATOM 2481 C C . LYS A 1 344 ? 0.457 -7.794 15.552 1.00 98.62 344 LYS A C 1
ATOM 2483 O O . LYS A 1 344 ? 1.215 -8.545 16.168 1.00 98.62 344 LYS A O 1
ATOM 2488 N N . GLY A 1 345 ? 0.785 -6.568 15.143 1.00 98.19 345 GLY A N 1
ATOM 2489 C CA . GLY A 1 345 ? 2.056 -5.882 15.389 1.00 98.19 345 GLY A CA 1
ATOM 2490 C C . GLY A 1 345 ? 1.933 -4.688 16.348 1.00 98.19 345 GLY A C 1
ATOM 2491 O O . GLY A 1 345 ? 0.842 -4.345 16.817 1.00 98.19 345 GLY A O 1
ATOM 2492 N N . GLY A 1 346 ? 3.060 -4.037 16.645 1.00 98.19 346 GLY A N 1
ATOM 2493 C CA . GLY A 1 346 ? 3.140 -2.884 17.552 1.00 98.19 346 GLY A CA 1
ATOM 2494 C C . GLY A 1 346 ? 2.934 -3.232 19.035 1.00 98.19 346 GLY A C 1
ATOM 2495 O O . GLY A 1 346 ? 2.311 -4.238 19.384 1.00 98.19 346 GLY A O 1
ATOM 2496 N N . ALA A 1 347 ? 3.474 -2.400 19.926 1.00 98.19 347 ALA A N 1
ATOM 2497 C CA . ALA A 1 347 ? 3.507 -2.663 21.369 1.00 98.19 347 ALA A CA 1
ATOM 2498 C C . ALA A 1 347 ? 2.138 -2.531 22.070 1.00 98.19 347 ALA A C 1
ATOM 2500 O O . ALA A 1 347 ? 1.936 -3.102 23.143 1.00 98.19 347 ALA A O 1
ATOM 2501 N N . GLY A 1 348 ? 1.198 -1.802 21.469 1.00 98.62 348 GLY A N 1
ATOM 2502 C CA . GLY A 1 348 ? -0.115 -1.498 22.024 1.00 98.62 348 GLY A CA 1
ATOM 2503 C C . GLY A 1 348 ? -1.096 -2.669 22.050 1.00 98.62 348 GLY A C 1
ATOM 2504 O O . GLY A 1 348 ? -0.810 -3.800 21.625 1.00 98.62 348 GLY A O 1
ATOM 2505 N N . VAL A 1 349 ? -2.297 -2.373 22.549 1.00 98.88 349 VAL A N 1
ATOM 2506 C CA . VAL A 1 349 ? -3.400 -3.334 22.670 1.00 98.88 349 VAL A CA 1
ATOM 2507 C C . VAL A 1 349 ? -4.319 -3.260 21.452 1.00 98.88 349 VAL A C 1
ATOM 2509 O O . VAL A 1 349 ? -4.914 -2.223 21.195 1.00 98.88 349 VAL A O 1
ATOM 2512 N N . LEU A 1 350 ? -4.523 -4.372 20.749 1.00 98.88 350 LEU A N 1
ATOM 2513 C CA . LEU A 1 350 ? -5.642 -4.521 19.814 1.00 98.88 350 LEU A CA 1
ATOM 2514 C C . LEU A 1 350 ? -6.788 -5.232 20.530 1.00 98.88 350 LEU A C 1
ATOM 2516 O O . LEU A 1 350 ? -6.616 -6.367 20.963 1.00 98.88 350 LEU A O 1
ATOM 2520 N N . LEU A 1 351 ? -7.946 -4.589 20.663 1.00 98.81 351 LEU A N 1
ATOM 2521 C CA . LEU A 1 351 ? -9.160 -5.196 21.207 1.00 98.81 351 LEU A CA 1
ATOM 2522 C C . LEU A 1 351 ? -10.131 -5.556 20.075 1.00 98.81 351 LEU A C 1
ATOM 2524 O O . LEU A 1 351 ? -10.634 -4.669 19.390 1.00 98.81 351 LEU A O 1
ATOM 2528 N N . LEU A 1 352 ? -10.447 -6.846 19.939 1.00 98.75 352 LEU A N 1
ATOM 2529 C CA . LEU A 1 352 ? -11.469 -7.364 19.028 1.00 98.75 352 LEU A CA 1
ATOM 2530 C C . LEU A 1 352 ? -12.714 -7.776 19.818 1.00 98.75 352 LEU A C 1
ATOM 2532 O O . LEU A 1 352 ? -12.651 -8.648 20.692 1.00 98.75 352 LEU A O 1
ATOM 2536 N N . THR A 1 353 ? -13.845 -7.140 19.515 1.00 98.06 353 THR A N 1
ATOM 2537 C CA . THR A 1 353 ? -15.078 -7.299 20.311 1.00 98.06 353 THR A CA 1
ATOM 2538 C C . THR A 1 353 ? -16.163 -8.147 19.649 1.00 98.06 353 THR A C 1
ATOM 2540 O O . THR A 1 353 ? -17.013 -8.694 20.351 1.00 98.06 353 THR A O 1
ATOM 2543 N N . ASN A 1 354 ? -16.120 -8.304 18.324 1.00 98.19 354 ASN A N 1
ATOM 2544 C CA . ASN A 1 354 ? -17.138 -9.015 17.551 1.00 98.19 354 ASN A CA 1
ATOM 2545 C C . ASN A 1 354 ? -16.753 -10.451 17.191 1.00 98.19 354 ASN A C 1
ATOM 2547 O O . ASN A 1 354 ? -15.599 -10.853 17.294 1.00 98.19 354 ASN A O 1
ATOM 2551 N N . SER A 1 355 ? -17.750 -11.209 16.724 1.00 98.06 355 SER A N 1
ATOM 2552 C CA . SER A 1 355 ? -17.547 -12.473 16.013 1.00 98.06 355 SER A CA 1
ATOM 2553 C C . SER A 1 355 ? -17.018 -12.169 14.612 1.00 98.06 355 SER A C 1
ATOM 2555 O O . SER A 1 355 ? -17.773 -11.721 13.749 1.00 98.06 355 SER A O 1
ATOM 2557 N N . ASN A 1 356 ? -15.730 -12.403 14.392 1.00 98.56 356 ASN A N 1
ATOM 2558 C CA . ASN A 1 356 ? -15.083 -12.165 13.110 1.00 98.56 356 ASN A CA 1
ATOM 2559 C C . ASN A 1 356 ? -15.268 -13.363 12.169 1.00 98.56 356 ASN A C 1
ATOM 2561 O O . ASN A 1 356 ? -15.492 -14.489 12.609 1.00 98.56 356 ASN A O 1
ATOM 2565 N N . THR A 1 357 ? -15.216 -13.104 10.863 1.00 98.38 357 THR A N 1
ATOM 2566 C CA . THR A 1 357 ? -15.558 -14.081 9.809 1.00 98.38 357 THR A CA 1
ATOM 2567 C C . THR A 1 357 ? -14.400 -14.397 8.871 1.00 98.38 357 THR A C 1
ATOM 2569 O O . THR A 1 357 ? -14.570 -15.173 7.933 1.00 98.38 357 THR A O 1
ATOM 2572 N N . TYR A 1 358 ? -13.220 -13.818 9.108 1.00 98.56 358 TYR A N 1
ATOM 2573 C CA . TYR A 1 358 ? -12.054 -14.129 8.298 1.00 98.56 358 TYR A CA 1
ATOM 2574 C C . TYR A 1 358 ? -11.593 -15.579 8.492 1.00 98.56 358 TYR A C 1
ATOM 2576 O O . TYR A 1 358 ? -11.706 -16.153 9.580 1.00 98.56 358 TYR A O 1
ATOM 2584 N N . THR A 1 359 ? -11.070 -16.174 7.422 1.00 98.00 359 THR A N 1
ATOM 2585 C CA . THR A 1 359 ? -10.703 -17.599 7.408 1.00 98.00 359 THR A CA 1
ATOM 2586 C C . THR A 1 359 ? -9.209 -17.851 7.579 1.00 98.00 359 THR A C 1
ATOM 2588 O O . THR A 1 359 ? -8.822 -18.953 7.969 1.00 98.00 359 THR A O 1
ATOM 2591 N N . GLY A 1 360 ? -8.367 -16.855 7.290 1.00 97.81 360 GLY A N 1
ATOM 2592 C CA . GLY A 1 360 ? -6.922 -16.929 7.507 1.00 97.81 360 GLY A CA 1
ATOM 2593 C C . GLY A 1 360 ? -6.548 -16.927 8.992 1.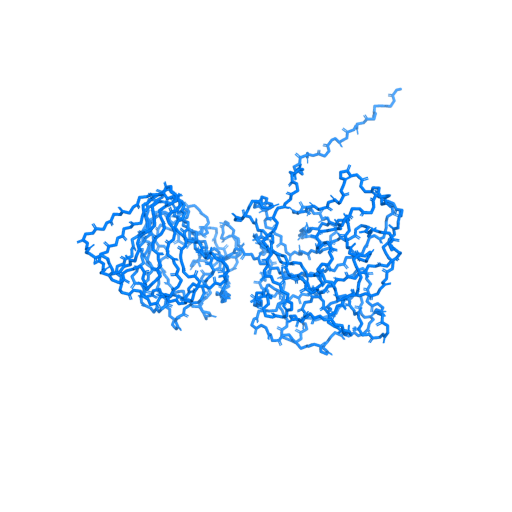00 97.81 360 GLY A C 1
ATOM 2594 O O . GLY A 1 360 ? -7.360 -16.599 9.854 1.00 97.81 360 GLY A O 1
ATOM 2595 N N . GLY A 1 361 ? -5.312 -17.322 9.300 1.00 97.81 361 GLY A N 1
ATOM 2596 C CA . GLY A 1 361 ? -4.819 -17.397 10.678 1.00 97.81 361 GLY A CA 1
ATOM 2597 C C . GLY A 1 361 ? -4.605 -16.033 11.338 1.00 97.81 361 GLY A C 1
ATOM 2598 O O . GLY A 1 361 ? -4.410 -15.021 10.665 1.00 97.81 361 GLY A O 1
ATOM 2599 N N . THR A 1 362 ? -4.581 -16.022 12.669 1.00 98.62 362 THR A N 1
ATOM 2600 C CA . THR A 1 362 ? -4.149 -14.867 13.463 1.00 98.62 362 THR A CA 1
ATOM 2601 C C . THR A 1 362 ? -2.737 -15.109 13.972 1.00 98.62 362 THR A C 1
ATOM 2603 O O . THR A 1 362 ? -2.507 -16.097 14.658 1.00 98.62 362 THR A O 1
ATOM 2606 N N . THR A 1 363 ? -1.794 -14.210 13.707 1.00 98.56 363 THR A N 1
ATOM 2607 C CA . THR A 1 363 ? -0.440 -14.271 14.283 1.00 98.56 363 THR A CA 1
ATOM 2608 C C . THR A 1 363 ? -0.209 -13.078 15.196 1.00 98.56 363 THR A C 1
ATOM 2610 O O . THR A 1 363 ? -0.386 -11.941 14.769 1.00 98.56 363 THR A O 1
ATOM 2613 N N . ILE A 1 364 ? 0.209 -13.301 16.441 1.00 98.56 364 ILE A N 1
ATOM 2614 C CA . ILE A 1 364 ? 0.551 -12.215 17.369 1.00 98.56 364 ILE A CA 1
ATOM 2615 C C . ILE A 1 364 ? 2.068 -12.093 17.445 1.00 98.56 364 ILE A C 1
ATOM 2617 O O . ILE A 1 364 ? 2.723 -12.888 18.121 1.00 98.56 364 ILE A O 1
ATOM 2621 N N . THR A 1 365 ? 2.620 -11.085 16.773 1.00 97.94 365 THR A N 1
ATOM 2622 C CA . THR A 1 365 ? 4.067 -10.840 16.764 1.00 97.94 365 THR A CA 1
ATOM 2623 C C . THR A 1 365 ? 4.494 -9.876 17.865 1.00 97.94 365 THR A C 1
ATOM 2625 O O . THR A 1 365 ? 5.567 -10.042 18.434 1.00 97.94 365 THR A O 1
ATOM 2628 N N . GLN A 1 366 ? 3.657 -8.886 18.208 1.00 98.25 366 GLN A N 1
ATOM 2629 C CA . GLN A 1 366 ? 3.977 -7.871 19.221 1.00 98.25 366 GLN A CA 1
ATOM 2630 C C . GLN A 1 366 ? 2.746 -7.366 19.995 1.00 98.25 366 GLN A C 1
ATOM 2632 O O . GLN A 1 366 ? 1.600 -7.416 19.531 1.00 98.25 366 GLN A O 1
ATOM 2637 N N . GLY A 1 367 ? 3.002 -6.824 21.189 1.00 98.50 367 GLY A N 1
ATOM 2638 C CA . GLY A 1 367 ? 1.991 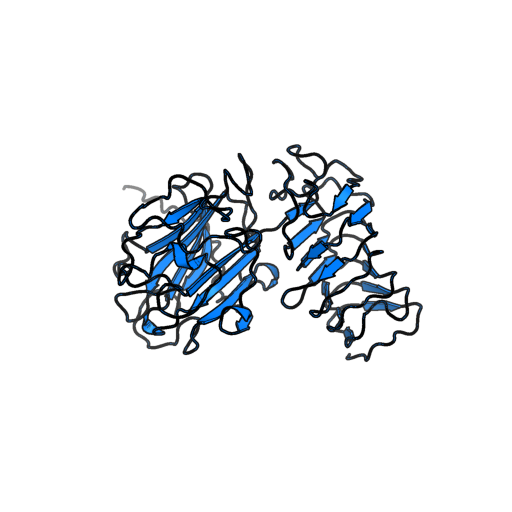-6.195 22.039 1.00 98.50 367 GLY A CA 1
ATOM 2639 C C . GLY A 1 367 ? 0.947 -7.181 22.553 1.00 98.50 367 GLY A C 1
ATOM 2640 O O . GLY A 1 367 ? 1.244 -8.352 22.785 1.00 98.50 367 GLY A O 1
ATOM 2641 N N . THR A 1 368 ? -0.283 -6.701 22.753 1.00 98.81 368 THR A N 1
ATOM 2642 C CA . THR A 1 368 ? -1.387 -7.530 23.261 1.00 98.81 368 THR A CA 1
ATOM 2643 C C . THR A 1 368 ? -2.537 -7.597 22.263 1.00 98.81 368 THR A C 1
ATOM 2645 O O . THR A 1 368 ? -3.033 -6.564 21.817 1.00 98.81 368 THR A O 1
ATOM 2648 N N . LEU A 1 369 ? -3.006 -8.806 21.959 1.00 98.81 369 LEU A N 1
ATOM 2649 C CA . LEU A 1 369 ? -4.313 -9.036 21.349 1.00 98.81 369 LEU A CA 1
ATOM 2650 C C . LEU A 1 369 ? -5.311 -9.381 22.453 1.00 98.81 369 LEU A C 1
ATOM 2652 O O . LEU A 1 369 ? -5.125 -10.363 23.171 1.00 98.81 369 LEU A O 1
ATOM 2656 N N . ARG A 1 370 ? -6.364 -8.577 22.594 1.00 98.75 370 ARG A N 1
ATOM 2657 C CA . ARG A 1 370 ? -7.443 -8.793 23.556 1.00 98.75 370 ARG A CA 1
ATOM 2658 C C . ARG A 1 370 ? -8.737 -9.182 22.850 1.00 98.75 370 ARG A C 1
ATOM 2660 O O . ARG A 1 370 ? -9.119 -8.537 21.877 1.00 98.75 370 ARG A O 1
ATOM 2667 N N . THR A 1 371 ? -9.431 -10.190 23.368 1.00 98.44 371 THR A N 1
ATOM 2668 C CA . THR A 1 371 ? -10.674 -10.717 22.779 1.00 98.44 371 THR A CA 1
ATOM 2669 C C . THR A 1 371 ? -11.787 -10.836 23.812 1.00 98.44 371 THR A C 1
ATOM 2671 O O . THR A 1 371 ? -11.557 -11.283 24.936 1.00 98.44 371 THR A O 1
ATOM 2674 N N . THR A 1 372 ? -13.011 -10.474 23.419 1.00 97.75 372 THR A N 1
ATOM 2675 C CA . THR A 1 372 ? -14.214 -10.590 24.272 1.00 97.75 372 THR A CA 1
ATOM 2676 C C . THR A 1 372 ? -15.332 -11.423 23.639 1.00 97.75 372 THR A C 1
ATOM 2678 O O . THR A 1 372 ? -16.434 -11.484 24.177 1.00 97.75 372 THR A O 1
ATOM 2681 N N . ASN A 1 373 ? -15.070 -12.063 22.497 1.00 97.62 373 ASN A N 1
ATOM 2682 C CA . ASN A 1 373 ? -16.009 -12.927 21.783 1.00 97.62 373 ASN A CA 1
ATOM 2683 C C . ASN A 1 373 ? -15.320 -14.246 21.400 1.00 97.62 373 ASN A C 1
ATOM 2685 O O . ASN A 1 373 ? -14.170 -14.226 20.965 1.00 97.62 373 ASN A O 1
ATOM 2689 N N . THR A 1 374 ? -16.006 -15.382 21.555 1.00 97.62 374 THR A N 1
ATOM 2690 C CA . THR A 1 374 ? -15.471 -16.727 21.254 1.00 97.62 374 THR A CA 1
ATOM 2691 C C . THR A 1 374 ? -14.977 -16.878 19.812 1.00 97.62 374 THR A C 1
ATOM 2693 O O . THR A 1 374 ? -14.019 -17.607 19.567 1.00 97.62 374 THR A O 1
ATOM 2696 N N . ASN A 1 375 ? -15.573 -16.141 18.873 1.00 97.75 375 ASN A N 1
ATOM 2697 C CA . ASN A 1 375 ? -15.205 -16.139 17.456 1.00 97.75 375 ASN A CA 1
ATOM 2698 C C . ASN A 1 375 ? -14.407 -14.881 17.061 1.00 97.75 375 ASN A C 1
ATOM 2700 O O . ASN A 1 375 ? -14.368 -14.503 15.889 1.00 97.75 375 ASN A O 1
ATOM 2704 N N . ALA A 1 376 ? -13.789 -14.179 18.019 1.00 98.19 376 ALA A N 1
ATOM 2705 C CA . ALA A 1 376 ? -13.047 -12.947 17.736 1.00 98.19 376 ALA A CA 1
ATOM 2706 C C . ALA A 1 376 ? -11.850 -13.152 16.796 1.00 98.19 376 ALA A C 1
ATOM 2708 O O . ALA A 1 376 ? -11.395 -12.191 16.179 1.00 98.19 376 ALA A O 1
ATOM 2709 N N . LEU A 1 377 ? -11.340 -14.378 16.664 1.00 98.38 377 LEU A N 1
ATOM 2710 C CA . LEU A 1 377 ? -10.176 -14.679 15.829 1.00 98.38 377 LEU A CA 1
ATOM 2711 C C . LEU A 1 377 ? -10.529 -15.370 14.501 1.00 98.38 377 LEU A C 1
ATOM 2713 O O . LEU A 1 377 ? -9.677 -15.997 13.876 1.00 98.38 377 LEU A O 1
ATOM 2717 N N . GLY A 1 378 ? -11.794 -15.289 14.070 1.00 97.75 378 GLY A N 1
ATOM 2718 C CA . GLY A 1 378 ? -12.245 -15.981 12.864 1.00 97.75 378 GLY A CA 1
ATOM 2719 C C . GLY A 1 378 ? -12.116 -17.501 12.998 1.00 97.75 378 GLY A C 1
ATOM 2720 O O . GLY A 1 378 ? -12.179 -18.040 14.104 1.00 97.75 378 GLY A O 1
ATOM 2721 N N . THR A 1 379 ? -11.934 -18.202 11.877 1.00 97.19 379 THR A N 1
ATOM 2722 C CA . THR A 1 379 ? -11.836 -19.678 11.858 1.00 97.19 379 THR A CA 1
ATOM 2723 C C . THR A 1 379 ? -10.409 -20.206 11.704 1.00 97.19 379 THR A C 1
ATOM 2725 O O . THR A 1 379 ? -10.201 -21.419 11.723 1.00 97.19 379 THR A O 1
ATOM 2728 N N . GLY A 1 380 ? -9.430 -19.324 11.493 1.00 96.62 380 GLY A N 1
ATOM 2729 C CA . GLY A 1 380 ? -8.039 -19.703 11.258 1.00 96.62 380 GLY A CA 1
ATOM 2730 C C . GLY A 1 380 ? -7.304 -20.161 12.520 1.00 96.62 380 GLY A C 1
ATOM 2731 O O . GLY A 1 380 ? -7.806 -20.073 13.638 1.00 96.62 380 GLY A O 1
ATOM 2732 N N . THR A 1 381 ? -6.077 -20.652 12.348 1.00 97.94 381 THR A N 1
ATOM 2733 C CA . THR A 1 381 ? -5.196 -20.996 13.480 1.00 97.94 381 THR A CA 1
ATOM 2734 C C . THR A 1 381 ? -4.668 -19.725 14.147 1.00 97.94 381 THR A C 1
ATOM 2736 O O . THR A 1 381 ? -4.304 -18.777 13.452 1.00 97.94 381 THR A O 1
ATOM 2739 N N . LEU A 1 382 ? -4.593 -19.714 15.478 1.00 98.25 382 LEU A N 1
ATOM 2740 C CA . LEU A 1 382 ? -3.866 -18.708 16.248 1.00 98.25 382 LEU A CA 1
ATOM 2741 C C . LEU A 1 382 ? -2.399 -19.131 16.399 1.00 98.25 382 LEU A C 1
ATOM 2743 O O . LEU A 1 382 ? -2.118 -20.242 16.843 1.00 98.25 382 LEU A O 1
ATOM 2747 N N . ILE A 1 383 ? -1.474 -18.231 16.079 1.00 98.31 383 ILE A N 1
ATOM 2748 C CA . ILE A 1 383 ? -0.028 -18.407 16.202 1.00 98.31 383 ILE A CA 1
ATOM 2749 C C . ILE A 1 383 ? 0.519 -17.353 17.169 1.00 98.31 383 ILE A C 1
ATOM 2751 O O . ILE A 1 383 ? 0.353 -16.147 16.960 1.00 98.31 383 ILE A O 1
ATOM 2755 N N . MET A 1 384 ? 1.200 -17.802 18.219 1.00 97.81 384 MET A N 1
ATOM 2756 C CA . MET A 1 384 ? 1.936 -16.935 19.138 1.00 97.81 384 MET A CA 1
ATOM 2757 C C . MET A 1 384 ? 3.373 -16.768 18.629 1.00 97.81 384 MET A C 1
ATOM 2759 O O . MET A 1 384 ? 4.098 -17.744 18.526 1.00 97.81 384 MET A O 1
ATOM 2763 N N . ASN A 1 385 ? 3.798 -15.547 18.293 1.00 96.31 385 ASN A N 1
ATOM 2764 C CA . ASN A 1 385 ? 5.141 -15.285 17.752 1.00 96.31 385 ASN A CA 1
ATOM 2765 C C . ASN A 1 385 ? 5.777 -14.014 18.349 1.00 96.31 385 ASN A C 1
ATOM 2767 O O . ASN A 1 385 ? 6.316 -13.178 17.628 1.00 96.31 385 ASN A O 1
ATOM 2771 N N . GLY A 1 386 ? 5.666 -13.838 19.670 1.00 94.00 386 GLY A N 1
ATOM 2772 C CA . GLY A 1 386 ? 6.326 -12.751 20.411 1.00 94.00 386 GLY A CA 1
ATOM 2773 C C . GLY A 1 386 ? 5.401 -11.801 21.179 1.00 94.00 386 GLY A C 1
ATOM 2774 O O . GLY A 1 386 ? 5.875 -11.070 22.046 1.00 94.00 386 GLY A O 1
ATOM 2775 N N . GLY A 1 387 ? 4.088 -11.824 20.925 1.00 96.31 387 GLY A N 1
ATOM 2776 C CA . GLY A 1 387 ? 3.116 -11.021 21.676 1.00 96.31 387 GLY A CA 1
ATOM 2777 C C . GLY A 1 387 ? 2.348 -11.783 22.761 1.00 96.31 387 GLY A C 1
ATOM 2778 O O . GLY A 1 387 ? 2.639 -12.929 23.093 1.00 96.31 387 GLY A O 1
ATOM 2779 N N . THR A 1 388 ? 1.334 -11.121 23.319 1.00 98.25 388 THR A N 1
ATOM 2780 C CA . THR A 1 388 ? 0.459 -11.646 24.378 1.00 98.25 388 THR A CA 1
ATOM 2781 C C . THR A 1 388 ? -0.979 -11.778 23.885 1.00 98.25 388 THR A C 1
ATOM 2783 O O . THR A 1 388 ? -1.532 -10.844 23.306 1.00 98.25 388 THR A O 1
ATOM 2786 N N . LEU A 1 389 ? -1.614 -12.912 24.174 1.00 98.00 389 LEU A N 1
ATOM 2787 C CA . LEU A 1 389 ? -3.062 -13.076 24.066 1.00 98.00 389 LEU A CA 1
ATOM 2788 C C . LEU A 1 389 ? -3.701 -12.806 25.435 1.00 98.00 389 LEU A C 1
ATOM 2790 O O . LEU A 1 389 ? -3.317 -13.415 26.431 1.00 98.00 389 LEU A O 1
ATOM 2794 N N . ASN A 1 390 ? -4.699 -11.928 25.482 1.00 98.06 390 ASN A N 1
ATOM 2795 C CA . ASN A 1 390 ? -5.525 -11.671 26.659 1.00 98.06 390 ASN A CA 1
ATOM 2796 C C . ASN A 1 390 ? -6.991 -11.958 26.309 1.00 98.06 390 ASN A C 1
ATOM 2798 O O . ASN A 1 390 ? -7.664 -11.140 25.689 1.00 98.06 390 ASN A O 1
ATOM 2802 N N . THR A 1 391 ? -7.492 -13.133 26.675 1.00 96.19 391 THR A N 1
ATOM 2803 C CA . THR A 1 391 ? -8.882 -13.518 26.405 1.00 96.19 391 THR A CA 1
ATOM 2804 C C . THR A 1 391 ? -9.642 -13.744 27.706 1.00 96.19 391 THR A C 1
ATOM 2806 O O . THR A 1 391 ? -9.098 -14.294 28.662 1.00 96.19 391 THR A O 1
ATOM 2809 N N . SER A 1 392 ? -10.909 -13.327 27.741 1.00 92.25 392 SER A N 1
ATOM 2810 C CA . SER A 1 392 ? -11.854 -13.642 28.825 1.00 92.25 392 SER A CA 1
ATOM 2811 C C . SER A 1 392 ? -12.905 -14.676 28.406 1.00 92.25 392 SER A C 1
ATOM 2813 O O . SER A 1 392 ? -13.930 -14.819 29.069 1.00 92.25 392 SER A O 1
ATOM 2815 N N . VAL A 1 393 ? -12.687 -15.331 27.265 1.00 94.50 393 VAL A N 1
ATOM 2816 C CA . VAL A 1 393 ? -13.589 -16.302 26.638 1.00 94.50 393 VAL A CA 1
ATOM 2817 C C . VAL A 1 393 ? -12.800 -17.511 26.146 1.00 94.50 393 VAL A C 1
ATOM 2819 O O . VAL A 1 393 ? -11.619 -17.384 25.808 1.00 94.50 393 VAL A O 1
ATOM 2822 N N . ASP A 1 394 ? -13.474 -18.653 26.038 1.00 95.75 394 ASP A N 1
ATOM 2823 C CA . ASP A 1 394 ? -12.951 -19.802 25.303 1.00 95.75 394 ASP A CA 1
ATOM 2824 C C . ASP A 1 394 ? -12.996 -19.478 23.808 1.00 95.75 394 ASP A C 1
ATOM 2826 O O . ASP A 1 394 ? -14.048 -19.098 23.284 1.00 95.75 394 ASP A O 1
ATOM 2830 N N . LEU A 1 395 ? -11.847 -19.574 23.139 1.00 96.38 395 LEU A N 1
ATOM 2831 C CA . LEU A 1 395 ? -11.710 -19.338 21.703 1.00 96.38 395 LEU A CA 1
ATOM 2832 C C . LEU A 1 395 ? -11.918 -20.644 20.932 1.00 96.38 395 LEU A C 1
ATOM 2834 O O . LEU A 1 395 ? -11.503 -21.709 21.386 1.00 96.38 395 LEU A O 1
ATOM 2838 N N . ALA A 1 396 ? -12.523 -20.557 19.747 1.00 92.88 396 ALA A N 1
ATOM 2839 C CA . ALA A 1 396 ? -12.784 -21.718 18.890 1.00 92.88 396 ALA A CA 1
ATOM 2840 C C . ALA A 1 396 ? -11.559 -22.179 18.065 1.00 92.88 396 ALA A C 1
ATOM 2842 O O . ALA A 1 396 ? -11.629 -23.180 17.353 1.00 92.88 396 ALA A O 1
ATOM 2843 N N . ASN A 1 397 ? -10.453 -21.434 18.120 1.00 97.12 397 ASN A N 1
ATOM 2844 C CA . ASN A 1 397 ? -9.300 -21.596 17.238 1.00 97.12 397 ASN A CA 1
ATOM 2845 C C . ASN A 1 397 ? -8.319 -22.661 17.745 1.00 97.12 397 ASN A C 1
ATOM 2847 O O . ASN A 1 397 ? -8.049 -22.765 18.941 1.00 97.12 397 ASN A O 1
ATOM 2851 N N . ASN A 1 398 ? -7.690 -23.381 16.813 1.00 95.00 398 ASN A N 1
ATOM 2852 C CA . ASN A 1 398 ? -6.477 -24.139 17.117 1.00 95.00 398 ASN A CA 1
ATOM 2853 C C . ASN A 1 398 ? -5.340 -23.169 17.466 1.00 95.00 398 ASN A C 1
ATOM 2855 O O . ASN A 1 398 ? -5.238 -22.104 16.855 1.00 95.00 398 ASN A O 1
ATOM 2859 N N . ILE A 1 399 ? -4.470 -23.549 18.405 1.00 93.44 399 ILE A N 1
ATOM 2860 C CA . ILE A 1 399 ? -3.355 -22.711 18.864 1.00 93.44 399 ILE A CA 1
ATOM 2861 C C . ILE A 1 399 ? -2.025 -23.388 18.532 1.00 93.44 399 ILE A C 1
ATOM 2863 O O . ILE A 1 399 ? -1.823 -24.560 18.846 1.00 93.44 399 ILE A O 1
ATOM 2867 N N . THR A 1 400 ? -1.118 -22.622 17.932 1.00 93.12 400 THR A N 1
ATOM 2868 C CA . THR A 1 400 ? 0.303 -22.946 17.772 1.00 93.12 400 THR A CA 1
ATOM 2869 C C . THR A 1 400 ? 1.115 -21.979 18.633 1.00 93.12 400 THR A C 1
ATOM 2871 O O . THR A 1 400 ? 0.884 -20.767 18.579 1.00 93.12 400 THR A O 1
ATOM 2874 N N . LEU A 1 401 ? 2.014 -22.525 19.456 1.00 86.81 401 LEU A N 1
ATOM 2875 C CA . LEU A 1 401 ? 2.843 -21.782 20.411 1.00 86.81 401 LEU A CA 1
ATOM 2876 C C . LEU A 1 401 ? 4.281 -21.624 19.935 1.00 86.81 401 LEU A C 1
ATOM 2878 O O . LEU A 1 401 ? 4.777 -22.571 19.281 1.00 86.81 401 LEU A O 1
#

pLDDT: mean 86.47, std 16.7, range [28.08, 98.88]

Radius of gyration: 22.15 Å; Cα contacts (8 Å, |Δi|>4): 1190; chains: 1; bounding box: 67×49×62 Å

Secondary structure (DSSP, 8-state):
---------------S----EEEEESGGGS--S-SSSTTS---TT-S-TT-SS-SSPPTT-SSEEEES----STTT--GGGGGSS--SSTTSSEE-PPP-SSSSS--EEEEEE-TTTTS-TT--B-EEEEEEEE-SS-GGGSEEEEEEEEESSSS--EEEEEEETTTT----S----TTTT-SSEEEEEETTTTSSPPPPPBSEEEEEEEEESS-SS-EEEEEEEEEEEEE-SSSSSSSSSSS---EEESTTS--EESSTT--S--BPPPTT-EEEE-SSS---S--EEEE-S-EEES-EEE-SS--EEEES-EEE-SSS-EEEE-SSEEEE-SPEE-SS-EEEESSSEEEE-S-----SPEEE-SSEEEE-STTTTTTSPEEESSSEEEESS---S-EE-

Solvent-accessible surface area (backbone atoms only — not comparable to full-atom values): 19752 Å² total; per-residue (Å²): 136,83,83,80,78,78,80,76,71,87,85,78,77,80,91,61,84,57,79,57,46,77,56,43,56,40,52,89,30,57,86,68,42,28,58,49,18,60,73,69,49,47,48,83,83,60,72,62,86,64,47,59,52,60,97,51,64,43,64,45,33,31,24,36,51,42,43,70,60,38,77,36,37,98,80,47,11,24,50,72,26,22,60,60,80,38,46,36,69,76,46,22,13,21,33,56,57,60,36,40,89,53,99,78,85,53,49,42,35,40,32,35,37,22,37,80,56,72,33,53,60,87,27,26,39,26,54,42,34,37,37,46,22,38,26,56,82,56,62,45,18,33,66,31,28,36,31,37,30,36,19,82,76,87,77,61,74,44,79,61,38,78,50,57,52,80,90,70,74,70,73,76,77,88,69,68,48,96,61,40,86,59,51,23,30,27,34,36,40,25,38,91,78,64,47,34,70,80,51,76,58,26,29,25,42,30,45,40,32,43,31,38,35,85,37,71,29,34,38,36,3,31,52,44,44,38,45,44,34,13,34,18,70,52,38,48,44,68,16,11,55,41,42,55,47,56,46,56,47,24,72,84,34,57,34,23,6,40,26,67,47,7,59,24,61,38,29,52,52,58,66,49,36,33,41,30,38,46,4,36,88,39,37,61,37,61,23,46,38,36,33,46,92,38,44,44,28,24,33,40,37,29,67,42,22,37,37,32,38,26,69,32,45,38,28,29,34,66,84,71,14,33,44,28,21,62,16,73,31,36,37,37,59,24,38,40,31,42,66,41,26,38,30,34,33,34,69,14,32,41,37,33,56,32,65,23,66,14,52,18,37,31,35,29,48,26,26,34,44,32,36,70,29,44,34,35,60,23,72,13,46,36,36,54,58,75,36,44,82,50,66,84,52,74,63,82,44,56,79,47,117

Foldseek 3Di:
DDDDPPPDDPDPAPPDAFDWDFQFFWLVSDPPCFQFAHPLQFDLPQDDQWDQWDPDNGVRTQFGKGKLTANFDPSAQGPCLQANSGAADGNLKHDWAFQPLDQDDRWIKMKTFNCPGQQDHQAFAFWFKKKWFAHQDFQQQAQQWKFKWFAAPVPDTDGQAIHHHPPDSDQPDPDRGPQRGDHSIMTMAGCVSVRGPGDATHRMIMMTRNHGHPDRTHMTRHMGIAGEWFFAQPFQCFDRDAQANADEQDQPDQGTGSALRSNHGGHHDRAQHAYEYHRRDGNAEEYEYEYDPEGHYAEYAYQHYEYEYADEEYEHDDAAREYEYQYQEYEYHYAYAYARFYEYHYQHEYEQEDQHAYQEFYEYQYHEYEYEDQNSRHAYAYEYHHYYYHYPDNHPHHYDD

Nearest PDB structures (foldseek):
  7nsn-assembly2_B  TM=8.505E-01  e=9.810E-08  Neobacillus novalis
  7nsn-assembly1_A  TM=8.350E-01  e=2.464E-07  Neobacillus novalis
  4lqr-assembly1_A  TM=6.969E-01  e=1.556E-04  Clostridium perfringens ATCC 13124
  2v5d-assembly1_A  TM=5.517E-01  e=5.593E-04  Clostridium perfringens

Sequence (401 aa):
MVAVVLLLAPSSSVDSQAAPIVRGTGNGALIGNDLTDVGDNGAEGSYVDGAAIPPAVLSGFDGRFFASSEAGFGGGEFAYNVFDNLTGGSNNKWCCQGVSQTIDGAGQFVGADFSQTIATGAARITLNRFTLTSSNDSPNRDPDYWFIQGSNDGTTWTNIFSYTANNGGDNATGVPGLWGTARNQVLEFSVANGDFTTPVGYQQFRLFVDSTGTSNVFALGELELFGYQYWDIDGANAGAGGTHPDGTWSNAAANWSYSDAGSYATSNWISGGDAVFSAGTDATGSPTITISGGVNAHNIIVEQGTPTITASTLTLSGLNPTITVNSPALTIQSVIAGSSGLVKGGAGVLLLTNSNTYTGGTTITQGTLRTTNTNALGTGTLIMNGGTLNTSVDLANNITL

Mean predicted aligned error: 7.41 Å